Protein AF-A0A9W7T1U3-F1 (afdb_monomer)

Foldseek 3Di:
DDDPPDDPVCVAPLNLLQLLLFEEEFEVLLAWLNVLLVLLNLQRNYAYEYEDQDQVSQVLSQVQRCDHNHGYHYDYFALLDLVRLLVSLVVVCVVCVLFGQEYEADDADQQQPQQACVRPNDFDPVDPVSVCVSLVSGDPVRLCSRLSRLPVSSVSNCVSRLVRQLSSQVVDPPFHGEYEYEAAVLLVDPDCNRRRVSRNVSSVNRLVVQVVVQVVCVVSRYHGAYDHDYDTFTCNQQVDADSSSTGDDDDDPPPPPRCVVAPPDPPRVVVSVVSSCVSSVSRSDDDDHPDPPVPADPPVVVVVVVVVVNDDDDDPPPPPQAFDEFDPPDDPDDDQPAQEAEEEEDEADPDDPVCVVVPPDDDLLLLLLLLVLCQAPPDPFAHDSHAYEYEYEPNDDPVSQVVSVVSVHRYDYFYAQDLARQDEPDPVLSGVVSVLSVLSNQSGQKYKYAYSQKHFDGYDPCLCVFPLQDKAAFAPDDDPPVNVQDDRIWHKEFADADDLDADPPGDPDDDLFGDPRTIMIGRDSSVSVVLSVLSNPSDRPFDSHVPPRRSCCVCQPPPHRHHHHYGGCLAEYENDDPVSVVVRRGMYNARLVDRNDPVVNVVSVVSSVVSVVVVVVVVD

InterPro domains:
  IPR002347 Short-chain dehydrogenase/reductase SDR [PF00106] (23-241)
  IPR002347 Short-chain dehydrogenase/reductase SDR [PR00080] (98-109)
  IPR002347 Short-chain dehydrogenase/reductase SDR [PR00080] (177-185)
  IPR002347 Short-chain dehydrogenase/reductase SDR [PR00080] (199-218)
  IPR002347 Short-chain dehydrogenase/reductase SDR [PR00081] (23-40)
  IPR002347 Short-chain dehydrogenase/reductase SDR [PR00081] (98-109)
  IPR002347 Short-chain dehydrogenase/reductase SDR [PR00081] (171-187)
  IPR002347 Short-chain dehydrogenase/reductase SDR [PR00081] (199-218)
  IPR002347 Short-chain dehydrogenase/reductase SDR [PR00081] (220-237)
  IPR002495 Glycosyl transferase, family 8 [PF01501] (361-523)
  IPR029044 Nucleotide-diphospho-sugar transferases [G3DSA:3.90.550.10] (356-615)
  IPR029044 Nucleotide-diphospho-sugar transferases [SSF53448] (362-574)
  IPR036291 NAD(P)-binding domain superfamily [SSF51735] (23-240)
  IPR052178 Short-chain dehydrogenase/reductase SAT3-like [PTHR43618] (9-251)

Radius of gyration: 31.3 Å; Cα contacts (8 Å, |Δi|>4): 1108; chains: 1; bounding box: 70×47×94 Å

Structure (mmCIF, N/CA/C/O backbone):
data_AF-A0A9W7T1U3-F1
#
_entry.id   AF-A0A9W7T1U3-F1
#
loop_
_atom_site.group_PDB
_atom_site.id
_atom_site.type_symbol
_atom_site.label_atom_id
_atom_site.label_alt_id
_atom_site.label_comp_id
_atom_site.label_asym_id
_atom_site.label_entity_id
_atom_site.label_seq_id
_atom_site.pdbx_PDB_ins_code
_atom_site.Cartn_x
_atom_site.Cartn_y
_atom_site.Cartn_z
_atom_site.occupancy
_atom_site.B_iso_or_equiv
_atom_site.auth_seq_id
_atom_site.auth_comp_id
_atom_site.auth_asym_id
_atom_site.auth_atom_id
_atom_site.pdbx_PDB_model_num
ATOM 1 N N . MET A 1 1 ? -37.982 -7.033 18.069 1.00 28.22 1 MET A N 1
ATOM 2 C CA . MET A 1 1 ? -37.962 -7.547 16.684 1.00 28.22 1 MET A CA 1
ATOM 3 C C . MET A 1 1 ? -37.458 -6.416 15.805 1.00 28.22 1 MET A C 1
ATOM 5 O O . MET A 1 1 ? -38.110 -5.383 15.789 1.00 28.22 1 MET A O 1
ATOM 9 N N . ALA A 1 2 ? -36.298 -6.553 15.161 1.00 34.25 2 ALA A N 1
ATOM 10 C CA . ALA A 1 2 ? -35.857 -5.578 14.166 1.00 34.25 2 ALA A CA 1
ATOM 11 C C . ALA A 1 2 ? -36.523 -5.951 12.837 1.00 34.25 2 ALA A C 1
ATOM 13 O O . ALA A 1 2 ? -36.222 -6.990 12.254 1.00 34.25 2 ALA A O 1
ATOM 14 N N . THR A 1 3 ? -37.516 -5.175 12.415 1.00 42.75 3 THR A N 1
ATOM 15 C CA . THR A 1 3 ? -38.132 -5.335 11.097 1.00 42.75 3 THR A CA 1
ATOM 16 C C . THR A 1 3 ? -37.225 -4.661 10.076 1.00 42.75 3 THR A C 1
ATOM 18 O O . THR A 1 3 ? -36.949 -3.478 10.237 1.00 42.75 3 THR A O 1
ATOM 21 N N . GLY A 1 4 ? -36.809 -5.353 9.011 1.00 45.38 4 GLY A N 1
ATOM 22 C CA . GLY A 1 4 ? -35.993 -4.788 7.918 1.00 45.38 4 GLY A CA 1
ATOM 23 C C . GLY A 1 4 ? -36.695 -3.723 7.056 1.00 45.38 4 GLY A C 1
ATOM 24 O O . GLY A 1 4 ? -36.365 -3.563 5.889 1.00 45.38 4 GLY A O 1
ATOM 25 N N . LYS A 1 5 ? -37.691 -3.023 7.608 1.00 49.53 5 LYS A N 1
ATOM 26 C CA . LYS A 1 5 ? -38.452 -1.941 6.977 1.00 49.53 5 LYS A CA 1
ATOM 27 C C . LYS A 1 5 ? -37.798 -0.587 7.275 1.00 49.53 5 LYS A C 1
ATOM 29 O O . LYS A 1 5 ? -38.451 0.290 7.830 1.00 49.53 5 LYS A O 1
ATOM 34 N N . HIS A 1 6 ? -36.512 -0.438 6.979 1.00 63.84 6 HIS A N 1
ATOM 35 C CA . HIS A 1 6 ? -35.891 0.883 7.039 1.00 63.84 6 HIS A CA 1
ATOM 36 C C . HIS A 1 6 ? -36.178 1.623 5.737 1.00 63.84 6 HIS A C 1
ATOM 38 O O . HIS A 1 6 ? -35.955 1.092 4.651 1.00 63.84 6 HIS A O 1
ATOM 44 N N . GLU A 1 7 ? -36.709 2.834 5.844 1.00 73.12 7 GLU A N 1
ATOM 45 C CA . GLU A 1 7 ? -36.885 3.705 4.687 1.00 73.12 7 GLU A CA 1
ATOM 46 C C . GLU A 1 7 ? -35.563 4.411 4.360 1.00 73.12 7 GLU A C 1
ATOM 48 O O . GLU A 1 7 ? -34.783 4.718 5.260 1.00 73.12 7 GLU A O 1
ATOM 53 N N . ASN A 1 8 ? -35.317 4.737 3.085 1.00 77.88 8 ASN A N 1
ATOM 54 C CA . ASN A 1 8 ? -34.063 5.372 2.643 1.00 77.88 8 ASN A CA 1
ATOM 55 C C . ASN A 1 8 ? -33.718 6.657 3.416 1.00 77.88 8 ASN A C 1
ATOM 57 O O . ASN A 1 8 ? -32.547 7.005 3.535 1.00 77.88 8 ASN A O 1
ATOM 61 N N . HIS A 1 9 ? -34.721 7.368 3.944 1.00 77.50 9 HIS A N 1
ATOM 62 C CA . HIS A 1 9 ? -34.489 8.575 4.728 1.00 77.50 9 HIS A CA 1
ATOM 63 C C . HIS A 1 9 ? -33.784 8.299 6.066 1.00 77.50 9 HIS A C 1
ATOM 65 O O . HIS A 1 9 ? -33.091 9.193 6.528 1.00 77.50 9 HIS A O 1
ATOM 71 N N . GLN A 1 10 ? -33.922 7.090 6.630 1.00 66.88 10 GLN A N 1
ATOM 72 C CA . GLN A 1 10 ? -33.281 6.636 7.876 1.00 66.88 10 GLN A CA 1
ATOM 73 C C . GLN A 1 10 ? -31.863 6.085 7.653 1.00 66.88 10 GLN A C 1
ATOM 75 O O . GLN A 1 10 ? -31.173 5.742 8.607 1.00 66.88 10 GLN A O 1
ATOM 80 N N . LEU A 1 11 ? -31.432 5.950 6.393 1.00 74.69 11 LEU A N 1
ATOM 81 C CA . LEU A 1 11 ? -30.100 5.462 6.024 1.00 74.69 11 LEU A CA 1
ATOM 82 C C . LEU A 1 11 ? -29.108 6.609 5.787 1.00 74.69 11 LEU A C 1
ATOM 84 O O . LEU A 1 11 ? -28.012 6.376 5.290 1.00 74.69 11 LEU A O 1
ATOM 88 N N . LYS A 1 12 ? -29.473 7.855 6.107 1.00 75.38 12 LYS A N 1
ATOM 89 C CA . LYS A 1 12 ? -28.578 9.010 5.968 1.00 75.38 12 LYS A CA 1
ATOM 90 C C . LYS A 1 12 ? -27.409 8.903 6.944 1.00 75.38 12 LYS A C 1
ATOM 92 O O . LYS A 1 12 ? -27.570 8.429 8.062 1.00 75.38 12 LYS A O 1
ATOM 97 N N . ALA A 1 13 ? -26.243 9.420 6.553 1.00 68.50 13 ALA A N 1
ATOM 98 C CA . ALA A 1 13 ? -25.039 9.392 7.388 1.00 68.50 13 ALA A CA 1
ATOM 99 C C . ALA A 1 13 ? -25.249 10.011 8.785 1.00 68.50 13 ALA A C 1
ATOM 101 O O . ALA A 1 13 ? -24.706 9.501 9.758 1.00 68.50 13 ALA A O 1
ATOM 102 N N . SER A 1 14 ? -26.071 11.063 8.894 1.00 74.81 14 SER A N 1
ATOM 103 C CA . SER A 1 14 ? -26.434 11.681 10.178 1.00 74.81 14 SER A CA 1
ATOM 104 C C . SER A 1 14 ? -27.128 10.716 11.135 1.00 74.81 14 SER A C 1
ATOM 106 O O . SER A 1 14 ? -26.918 10.803 12.337 1.00 74.81 14 SER A O 1
ATOM 108 N N . ASP A 1 15 ? -27.928 9.799 10.594 1.00 75.00 15 ASP A N 1
ATOM 109 C CA . ASP A 1 15 ? -28.757 8.878 11.367 1.00 75.00 15 ASP A CA 1
ATOM 110 C C . ASP A 1 15 ? -27.996 7.566 11.625 1.00 75.00 15 ASP A C 1
ATOM 112 O O . ASP A 1 15 ? -28.108 6.975 12.695 1.00 75.00 15 ASP A O 1
ATOM 116 N N . LEU A 1 16 ? -27.154 7.134 10.674 1.00 70.50 16 LEU A N 1
ATOM 117 C CA . LEU A 1 16 ? -26.296 5.947 10.806 1.00 70.50 16 LEU A CA 1
ATOM 118 C C . LEU A 1 16 ? -25.186 6.112 11.853 1.00 70.50 16 LEU A C 1
ATOM 120 O O . LEU A 1 16 ? -24.772 5.129 12.468 1.00 70.50 16 LEU A O 1
ATOM 124 N N . PHE A 1 17 ? -24.684 7.335 12.026 1.00 73.12 17 PHE A N 1
ATOM 125 C CA . PHE A 1 17 ? -23.635 7.664 12.993 1.00 73.12 17 PHE A CA 1
ATOM 126 C C . PHE A 1 17 ? -24.163 8.466 14.187 1.00 73.12 17 PHE A C 1
ATOM 128 O O . PHE A 1 17 ? -23.370 9.071 14.911 1.00 73.12 17 PHE A O 1
ATOM 135 N N . ASP A 1 18 ? -25.482 8.465 14.404 1.00 80.44 18 ASP A N 1
ATOM 136 C CA . ASP A 1 18 ? -26.073 9.097 15.577 1.00 80.44 18 ASP A CA 1
ATOM 137 C C . ASP A 1 18 ? -25.599 8.394 16.855 1.00 80.44 18 ASP A C 1
ATOM 139 O O . ASP A 1 18 ? -25.825 7.202 17.074 1.00 80.44 18 ASP A O 1
ATOM 143 N N . VAL A 1 19 ? -24.941 9.162 17.720 1.00 87.56 19 VAL A N 1
ATOM 144 C CA . VAL A 1 19 ? -24.474 8.723 19.038 1.00 87.56 19 VAL A CA 1
ATOM 145 C C . VAL A 1 19 ? -25.074 9.576 20.153 1.00 87.56 19 VAL A C 1
ATOM 147 O O . VAL A 1 19 ? -24.593 9.534 21.282 1.00 87.56 19 VAL A O 1
ATOM 150 N N . SER A 1 20 ? -26.146 10.325 19.878 1.00 90.19 20 SER A N 1
ATOM 151 C CA . SER A 1 20 ? -26.834 11.164 20.868 1.00 90.19 20 SER A CA 1
ATOM 152 C C . SER A 1 20 ? -27.377 10.384 22.070 1.00 90.19 20 SER A C 1
ATOM 154 O O . SER A 1 20 ? -27.473 10.911 23.176 1.00 90.19 20 SER A O 1
ATOM 156 N N . HIS A 1 21 ? -27.670 9.098 21.879 1.00 88.56 21 HIS A N 1
ATOM 157 C CA . HIS A 1 21 ? -28.103 8.177 22.925 1.00 88.56 21 HIS A CA 1
ATOM 158 C C . HIS A 1 21 ? -26.937 7.566 23.728 1.00 88.56 21 HIS A C 1
ATOM 160 O O . HIS A 1 21 ? -27.172 6.850 24.701 1.00 88.56 21 HIS A O 1
ATOM 166 N N . ILE A 1 22 ? -25.678 7.804 23.338 1.00 93.06 22 ILE A N 1
ATOM 167 C CA . ILE A 1 22 ? -24.503 7.164 23.939 1.00 93.06 22 ILE A CA 1
ATOM 168 C C . ILE A 1 22 ? -23.976 7.978 25.119 1.00 93.06 22 ILE A C 1
ATOM 170 O O . ILE A 1 22 ? -23.648 9.158 25.006 1.00 93.06 22 ILE A O 1
ATOM 174 N N . THR A 1 23 ? -23.773 7.270 26.231 1.00 97.75 23 THR A N 1
ATOM 175 C CA . THR A 1 23 ? -22.941 7.717 27.353 1.00 97.75 23 THR A CA 1
ATOM 176 C C . THR A 1 23 ? -21.626 6.953 27.291 1.00 97.75 23 THR A C 1
ATOM 178 O O . THR A 1 23 ? -21.629 5.717 27.331 1.00 97.75 23 THR A O 1
ATOM 181 N N . ALA A 1 24 ? -20.512 7.667 27.162 1.00 98.00 24 ALA A N 1
ATOM 182 C CA . ALA A 1 24 ? -19.188 7.106 26.942 1.00 98.00 24 ALA A CA 1
ATOM 183 C C . ALA A 1 24 ? -18.203 7.472 28.057 1.00 98.00 24 ALA A C 1
ATOM 185 O O . ALA A 1 24 ? -18.214 8.590 28.565 1.00 98.00 24 ALA A O 1
ATOM 186 N N . VAL A 1 25 ? -17.291 6.554 28.377 1.00 98.62 25 VAL A N 1
ATOM 187 C CA . VAL A 1 25 ? -16.114 6.812 29.219 1.00 98.62 25 VAL A CA 1
ATOM 188 C C . VAL A 1 25 ? -14.857 6.576 28.387 1.00 98.62 25 VAL A C 1
ATOM 190 O O . VAL A 1 25 ? -14.685 5.490 27.837 1.00 98.62 25 VAL A O 1
ATOM 193 N N . VAL A 1 26 ? -13.969 7.569 28.291 1.00 98.31 26 VAL A N 1
ATOM 194 C CA . VAL A 1 26 ? -12.740 7.508 27.480 1.00 98.31 26 VAL A CA 1
ATOM 195 C C . VAL A 1 26 ? -11.507 7.674 28.366 1.00 98.31 26 VAL A C 1
ATOM 197 O O . VAL A 1 26 ? -11.255 8.744 28.929 1.00 98.31 26 VAL A O 1
ATOM 200 N N . THR A 1 27 ? -10.693 6.622 28.472 1.00 97.56 27 THR A N 1
ATOM 201 C CA . THR A 1 27 ? -9.435 6.675 29.230 1.00 97.56 27 THR A CA 1
ATOM 202 C C . THR A 1 27 ? -8.322 7.318 28.406 1.00 97.56 27 THR A C 1
ATOM 204 O O . THR A 1 27 ? -8.156 7.041 27.221 1.00 97.56 27 THR A O 1
ATOM 207 N N . GLY A 1 28 ? -7.553 8.230 29.003 1.00 95.19 28 GLY A N 1
ATOM 208 C CA . GLY A 1 28 ? -6.624 9.077 28.248 1.00 95.19 28 GLY A CA 1
ATOM 209 C C . GLY A 1 28 ? -7.338 10.019 27.269 1.00 95.19 28 GLY A C 1
ATOM 210 O O . GLY A 1 28 ? -6.758 10.382 26.254 1.00 95.19 28 GLY A O 1
ATOM 211 N N . GLY A 1 29 ? -8.593 10.390 27.545 1.00 95.12 29 GLY A N 1
ATOM 212 C CA . GLY A 1 29 ? -9.449 11.163 26.636 1.00 95.12 29 GLY A CA 1
ATOM 213 C C . GLY A 1 29 ? -9.088 12.643 26.465 1.00 95.12 29 GLY A C 1
ATOM 214 O O . GLY A 1 29 ? -9.786 13.341 25.737 1.00 95.12 29 GLY A O 1
ATOM 215 N N . GLY A 1 30 ? -8.037 13.124 27.139 1.00 93.12 30 GLY A N 1
ATOM 216 C CA . GLY A 1 30 ? -7.594 14.523 27.103 1.00 93.12 30 GLY A CA 1
ATOM 217 C C . GLY A 1 30 ? -6.478 14.833 26.102 1.00 93.12 30 GLY A C 1
ATOM 218 O O . GLY A 1 30 ? -6.233 16.000 25.830 1.00 93.12 30 GLY A O 1
ATOM 219 N N . THR A 1 31 ? -5.791 13.824 25.548 1.00 89.75 31 THR A N 1
ATOM 220 C CA . THR A 1 31 ? -4.691 14.034 24.583 1.00 89.75 31 THR A CA 1
ATOM 221 C C . THR A 1 31 ? -4.681 12.980 23.473 1.00 89.75 31 THR A C 1
ATOM 223 O O . THR A 1 31 ? -5.306 11.920 23.585 1.00 89.75 31 THR A O 1
ATOM 226 N N . GLY A 1 32 ? -3.962 13.269 22.382 1.00 87.88 32 GLY A N 1
ATOM 227 C CA . GLY A 1 32 ? -3.710 12.330 21.283 1.00 87.88 32 GLY A CA 1
ATOM 228 C C . GLY A 1 32 ? -4.982 11.691 20.709 1.00 87.88 32 GLY A C 1
ATOM 229 O O . GLY A 1 32 ? -5.987 12.363 20.491 1.00 87.88 32 GLY A O 1
ATOM 230 N N . ILE A 1 33 ? -4.944 10.372 20.491 1.00 85.25 33 ILE A N 1
ATOM 231 C CA . ILE A 1 33 ? -6.075 9.605 19.939 1.00 85.25 33 ILE A CA 1
ATOM 232 C C . ILE A 1 33 ? -7.307 9.686 20.847 1.00 85.25 33 ILE A C 1
ATOM 234 O O . ILE A 1 33 ? -8.420 9.844 20.352 1.00 85.25 33 ILE A O 1
ATOM 238 N N . GLY A 1 34 ? -7.122 9.646 22.168 1.00 91.81 34 GLY A N 1
ATOM 239 C CA . GLY A 1 34 ? -8.227 9.757 23.119 1.00 91.81 34 GLY A CA 1
ATOM 240 C C . GLY A 1 34 ? -8.986 11.072 22.966 1.00 91.81 34 GLY A C 1
ATOM 241 O O . GLY A 1 34 ? -10.210 11.054 22.917 1.00 91.81 34 GLY A O 1
ATOM 242 N N . LEU A 1 35 ? -8.272 12.191 22.797 1.00 93.19 35 LEU A N 1
ATOM 243 C CA . LEU A 1 35 ? -8.880 13.501 22.543 1.00 93.19 35 LEU A CA 1
ATOM 244 C C . LEU A 1 35 ? -9.700 13.531 21.249 1.00 93.19 35 LEU A C 1
ATOM 246 O O . LEU A 1 35 ? -10.773 14.126 21.205 1.00 93.19 35 LEU A O 1
ATOM 250 N N . MET A 1 36 ? -9.227 12.871 20.194 1.00 89.00 36 MET A N 1
ATOM 251 C CA . MET A 1 36 ? -9.966 12.807 18.930 1.00 89.00 36 MET A CA 1
ATOM 252 C C . MET A 1 36 ? -11.262 12.016 19.074 1.00 89.00 36 MET A C 1
ATOM 254 O O . MET A 1 36 ? -12.294 12.437 18.557 1.00 89.00 36 MET A O 1
ATOM 258 N N . ILE A 1 37 ? -11.208 10.889 19.790 1.00 89.75 37 ILE A N 1
ATOM 259 C CA . ILE A 1 37 ? -12.384 10.071 20.094 1.00 89.75 37 ILE A CA 1
ATOM 260 C C . ILE A 1 37 ? -13.387 10.887 20.907 1.00 89.75 37 ILE A C 1
ATOM 262 O O . ILE A 1 37 ? -14.563 10.933 20.557 1.00 89.75 37 ILE A O 1
ATOM 266 N N . THR A 1 38 ? -12.909 11.586 21.937 1.00 95.56 38 THR A N 1
ATOM 267 C CA . THR A 1 38 ? -13.712 12.504 22.747 1.00 95.56 38 THR A CA 1
ATOM 268 C C . THR A 1 38 ? -14.421 13.541 21.878 1.00 95.56 38 THR A C 1
ATOM 270 O O . THR A 1 38 ? -15.644 13.638 21.923 1.00 95.56 38 THR A O 1
ATOM 273 N N . GLN A 1 39 ? -13.679 14.281 21.049 1.00 94.06 39 GLN A N 1
ATOM 274 C CA . GLN A 1 39 ? -14.246 15.323 20.189 1.00 94.06 39 GLN A CA 1
ATOM 275 C C . GLN A 1 39 ? -15.288 14.766 19.221 1.00 94.06 39 GLN A C 1
ATOM 277 O O . GLN A 1 39 ? -16.327 15.384 19.023 1.00 94.06 39 GLN A O 1
ATOM 282 N N . ALA A 1 40 ? -15.028 13.601 18.629 1.00 89.00 40 ALA A N 1
ATOM 283 C CA . ALA A 1 40 ? -15.956 12.983 17.693 1.00 89.00 40 ALA A CA 1
ATOM 284 C C . ALA A 1 40 ? -17.270 12.577 18.358 1.00 89.00 40 ALA A C 1
ATOM 286 O O . ALA A 1 40 ? -18.337 12.834 17.809 1.00 89.00 40 ALA A O 1
ATOM 287 N N . LEU A 1 41 ? -17.197 11.976 19.545 1.00 92.19 41 LEU A N 1
ATOM 288 C CA . LEU A 1 41 ? -18.377 11.581 20.305 1.00 92.19 41 LEU A CA 1
ATOM 289 C C . LEU A 1 41 ? -19.203 12.810 20.715 1.00 92.19 41 LEU A C 1
ATOM 291 O O . LEU A 1 41 ? -20.407 12.840 20.471 1.00 92.19 41 LEU A O 1
ATOM 295 N N . VAL A 1 42 ? -18.558 13.851 21.254 1.00 95.25 42 VAL A N 1
ATOM 296 C CA . VAL A 1 42 ? -19.239 15.092 21.668 1.00 95.25 42 VAL A CA 1
ATOM 297 C C . VAL A 1 42 ? -19.864 15.816 20.469 1.00 95.25 42 VAL A C 1
ATOM 299 O O . VAL A 1 42 ? -21.026 16.222 20.528 1.00 95.25 42 VAL A O 1
ATOM 302 N N . ALA A 1 43 ? -19.139 15.925 19.352 1.00 91.69 43 ALA A N 1
ATOM 303 C CA . ALA A 1 43 ? -19.630 16.588 18.144 1.00 91.69 43 ALA A CA 1
ATOM 304 C C . ALA A 1 43 ? -20.867 15.900 17.538 1.00 91.69 43 ALA A C 1
ATOM 306 O O . ALA A 1 43 ? -21.663 16.565 16.881 1.00 91.69 43 ALA A O 1
ATOM 307 N N . ASN A 1 44 ? -21.045 14.597 17.783 1.00 86.50 44 ASN A N 1
ATOM 308 C CA . ASN A 1 44 ? -22.172 13.800 17.286 1.00 86.50 44 ASN A CA 1
ATOM 309 C C . ASN A 1 44 ? -23.222 13.485 18.373 1.00 86.50 44 ASN A C 1
ATOM 311 O O . ASN A 1 44 ? -24.052 12.598 18.195 1.00 86.50 44 ASN A O 1
ATOM 315 N N . GLY A 1 45 ? -23.212 14.217 19.493 1.00 91.75 45 GLY A N 1
ATOM 316 C CA . GLY A 1 45 ? -24.317 14.217 20.461 1.00 91.75 45 GLY A CA 1
ATOM 317 C C . GLY A 1 45 ? -24.100 13.388 21.724 1.00 91.75 45 GLY A C 1
ATOM 318 O O . GLY A 1 45 ? -24.931 13.457 22.624 1.00 91.75 45 GLY A O 1
ATOM 319 N N . ALA A 1 46 ? -23.008 12.630 21.833 1.00 95.31 46 ALA A N 1
ATOM 320 C CA . ALA A 1 46 ? -22.799 11.753 22.980 1.00 95.31 46 ALA A CA 1
ATOM 321 C C . ALA A 1 46 ? -22.495 12.532 24.269 1.00 95.31 46 ALA A C 1
ATOM 323 O O . ALA A 1 46 ? -21.880 13.605 24.262 1.00 95.31 46 ALA A O 1
ATOM 324 N N . LYS A 1 47 ? -22.847 11.928 25.405 1.00 98.19 47 LYS A N 1
ATOM 325 C CA . LYS A 1 47 ? -22.376 12.339 26.730 1.00 98.19 47 LYS A CA 1
ATOM 326 C C . LYS A 1 47 ? -21.065 11.617 27.035 1.00 98.19 47 LYS A C 1
ATOM 328 O O . LYS A 1 47 ? -21.033 10.392 27.062 1.00 98.19 47 LYS A O 1
ATOM 333 N N . VAL A 1 48 ? -19.976 12.342 27.259 1.00 98.56 48 VAL A N 1
ATOM 334 C CA . VAL A 1 48 ? -18.626 11.775 27.355 1.00 98.56 48 VAL A CA 1
ATOM 335 C C . VAL A 1 48 ? -17.959 12.162 28.668 1.00 98.56 48 VAL A C 1
ATOM 337 O O . VAL A 1 48 ? -17.828 13.337 28.996 1.00 98.56 48 VAL A O 1
ATOM 340 N N . TYR A 1 49 ? -17.470 11.161 29.391 1.00 98.69 49 TYR A N 1
ATOM 341 C CA . TYR A 1 49 ? -16.589 11.311 30.541 1.00 98.69 49 TYR A CA 1
ATOM 342 C C . TYR A 1 49 ? -15.156 10.976 30.134 1.00 98.69 49 TYR A C 1
ATOM 344 O O . TYR A 1 49 ? -14.871 9.860 29.696 1.00 98.69 49 TYR A O 1
ATOM 352 N N . ILE A 1 50 ? -14.231 11.918 30.295 1.00 98.50 50 ILE A N 1
ATOM 353 C CA . ILE A 1 50 ? -12.806 11.690 30.041 1.00 98.50 50 ILE A CA 1
ATOM 354 C C . ILE A 1 50 ? -12.054 11.491 31.348 1.00 98.50 50 ILE A C 1
ATOM 356 O O . ILE A 1 50 ? -12.235 12.241 32.305 1.00 98.50 50 ILE A O 1
ATOM 360 N N . THR A 1 51 ? -11.175 10.490 31.378 1.00 97.69 51 THR A N 1
ATOM 361 C CA . THR A 1 51 ? -10.348 10.197 32.552 1.00 97.69 51 THR A CA 1
ATOM 362 C C . THR A 1 51 ? -8.864 10.151 32.219 1.00 97.69 51 THR A C 1
ATOM 364 O O . THR A 1 51 ? -8.453 9.807 31.107 1.00 97.69 51 THR A O 1
ATOM 367 N N . GLY A 1 52 ? -8.044 10.515 33.196 1.00 94.88 52 GLY A N 1
ATOM 368 C CA . GLY A 1 52 ? -6.597 10.592 33.105 1.00 94.88 52 GLY A CA 1
ATOM 369 C C . GLY A 1 52 ? -5.996 11.135 34.400 1.00 94.88 52 GLY A C 1
ATOM 370 O O . GLY A 1 52 ? -6.695 11.677 35.254 1.00 94.88 52 GLY A O 1
ATOM 371 N N . ARG A 1 53 ? -4.676 11.001 34.534 1.00 94.06 53 ARG A N 1
ATOM 372 C CA . ARG A 1 53 ? -3.940 11.322 35.771 1.00 94.06 53 ARG A CA 1
ATOM 373 C C . ARG A 1 53 ? -3.692 12.818 35.997 1.00 94.06 53 ARG A C 1
ATOM 375 O O . ARG A 1 53 ? -3.203 13.181 37.056 1.00 94.06 53 ARG A O 1
ATOM 382 N N . ARG A 1 54 ? -3.955 13.650 34.987 1.00 94.31 54 ARG A N 1
ATOM 383 C CA . ARG A 1 54 ? -3.652 15.089 34.939 1.00 94.31 54 ARG A CA 1
ATOM 384 C C . ARG A 1 54 ? -4.960 15.887 34.933 1.00 94.31 54 ARG A C 1
ATOM 386 O O . ARG A 1 54 ? -5.517 16.056 33.844 1.00 94.31 54 ARG A O 1
ATOM 393 N N . PRO A 1 55 ? -5.498 16.292 36.100 1.00 95.50 55 PRO A N 1
ATOM 394 C CA . PRO A 1 55 ? -6.757 17.035 36.183 1.00 95.50 55 PRO A CA 1
ATOM 395 C C . PRO A 1 55 ? -6.772 18.280 35.293 1.00 95.50 55 PRO A C 1
ATOM 397 O O . PRO A 1 55 ? -7.726 18.487 34.551 1.00 95.50 55 PRO A O 1
ATOM 400 N N . GLU A 1 56 ? -5.672 19.028 35.270 1.00 96.12 56 GLU A N 1
ATOM 401 C CA . GLU A 1 56 ? -5.512 20.264 34.509 1.00 96.12 56 GLU A CA 1
ATOM 402 C C . GLU A 1 56 ? -5.706 20.056 32.999 1.00 96.12 56 GLU A C 1
ATOM 404 O O . GLU A 1 56 ? -6.392 20.833 32.336 1.00 96.12 56 GLU A O 1
ATOM 409 N N . VAL A 1 57 ? -5.195 18.944 32.457 1.00 94.88 57 VAL A N 1
ATOM 410 C CA . VAL A 1 57 ? -5.353 18.593 31.037 1.00 94.88 57 VAL A CA 1
ATOM 411 C C . VAL A 1 57 ? -6.801 18.215 30.725 1.00 94.88 57 VAL A C 1
ATOM 413 O O . VAL A 1 57 ? -7.313 18.549 29.653 1.00 94.88 57 VAL A O 1
ATOM 416 N N . LEU A 1 58 ? -7.487 17.529 31.645 1.00 97.38 58 LEU A N 1
ATOM 417 C CA . LEU A 1 58 ? -8.894 17.158 31.467 1.00 97.38 58 LEU A CA 1
ATOM 418 C C . LEU A 1 58 ? -9.801 18.392 31.525 1.00 97.38 58 LEU A C 1
ATOM 420 O O . LEU A 1 58 ? -10.664 18.550 30.666 1.00 97.38 58 LEU A O 1
ATOM 424 N N . GLU A 1 59 ? -9.582 19.285 32.486 1.00 97.31 59 GLU A N 1
ATOM 425 C CA . GLU A 1 59 ? -10.335 20.535 32.632 1.00 97.31 59 GLU A CA 1
ATOM 426 C C . GLU A 1 59 ? -10.157 21.446 31.414 1.00 97.31 59 GLU A C 1
ATOM 428 O O . GLU A 1 59 ? -11.134 21.958 30.865 1.00 97.31 59 GLU A O 1
ATOM 433 N N . GLN A 1 60 ? -8.923 21.585 30.925 1.00 95.19 60 GLN A N 1
ATOM 434 C CA . GLN A 1 60 ? -8.633 22.312 29.691 1.00 95.19 60 GLN A CA 1
ATOM 435 C C . GLN A 1 60 ? -9.321 21.677 28.480 1.00 95.19 60 GLN A C 1
ATOM 437 O O . GLN A 1 60 ? -9.865 22.386 27.635 1.00 95.19 60 GLN A O 1
ATOM 442 N N . THR A 1 61 ? -9.366 20.345 28.419 1.00 96.81 61 THR A N 1
ATOM 443 C CA . THR A 1 61 ? -10.078 19.623 27.359 1.00 96.81 61 THR A CA 1
ATOM 444 C C . THR A 1 61 ? -11.579 19.908 27.395 1.00 96.81 61 THR A C 1
ATOM 446 O O . THR A 1 61 ? -12.155 20.209 26.354 1.00 96.81 61 THR A O 1
ATOM 449 N N . VAL A 1 62 ? -12.209 19.875 28.575 1.00 97.81 62 VAL A N 1
ATOM 450 C CA . VAL A 1 62 ? -13.626 20.245 28.743 1.00 97.81 62 VAL A CA 1
ATOM 451 C C . VAL A 1 62 ? -13.855 21.686 28.286 1.00 97.81 62 VAL A C 1
ATOM 453 O O . VAL A 1 62 ? -14.739 21.938 27.473 1.00 97.81 62 VAL A O 1
ATOM 456 N N . LYS A 1 63 ? -13.017 22.626 28.738 1.00 96.75 63 LYS A N 1
ATOM 457 C CA . LYS A 1 63 ? -13.127 24.048 28.386 1.00 96.75 63 LYS A CA 1
ATOM 458 C C . LYS A 1 63 ? -13.065 24.294 26.875 1.00 96.75 63 LYS A C 1
ATOM 460 O O . LYS A 1 63 ? -13.760 25.173 26.377 1.00 96.75 63 LYS A O 1
ATOM 465 N N . LEU A 1 64 ? -12.206 23.564 26.165 1.00 94.62 64 LEU A N 1
ATOM 466 C CA . LEU A 1 64 ? -11.987 23.749 24.730 1.00 94.62 64 LEU A CA 1
ATOM 467 C C . LEU A 1 64 ? -12.980 22.978 23.856 1.00 94.62 64 LEU A C 1
ATOM 469 O O . LEU A 1 64 ? -13.259 23.419 22.743 1.00 94.62 64 LEU A O 1
ATOM 473 N N . TYR A 1 65 ? -13.464 21.824 24.323 1.00 96.50 65 TYR A N 1
ATOM 474 C CA . TYR A 1 65 ? -14.116 20.832 23.465 1.00 96.50 65 TYR A CA 1
ATOM 475 C C . TYR A 1 65 ? -15.470 20.317 23.977 1.00 96.50 65 TYR A C 1
ATOM 477 O O . TYR A 1 65 ? -16.038 19.438 23.329 1.00 96.50 65 TYR A O 1
ATOM 485 N N . ASP A 1 66 ? -16.039 20.864 25.063 1.00 95.12 66 ASP A N 1
ATOM 486 C CA . ASP A 1 66 ? -17.484 20.748 25.369 1.00 95.12 66 ASP A CA 1
ATOM 487 C C . ASP A 1 66 ? -18.293 21.616 24.382 1.00 95.12 66 ASP A C 1
ATOM 489 O O . ASP A 1 66 ? -18.972 22.574 24.748 1.00 95.12 66 ASP A O 1
ATOM 493 N N . THR A 1 67 ? -18.124 21.340 23.088 1.00 86.81 67 THR A N 1
ATOM 494 C CA . THR A 1 67 ? -18.666 22.117 21.973 1.00 86.81 67 THR A CA 1
ATOM 495 C C . THR A 1 67 ? -19.435 21.187 21.044 1.00 86.81 67 THR A C 1
ATOM 497 O O . THR A 1 67 ? -18.862 20.231 20.522 1.00 86.81 67 THR A O 1
ATOM 500 N N . GLY A 1 68 ? -20.712 21.475 20.799 1.00 86.38 68 GLY A N 1
ATOM 501 C CA . GLY A 1 68 ? -21.581 20.657 19.951 1.00 86.38 68 GLY A CA 1
ATOM 502 C C . GLY A 1 68 ? -22.858 20.224 20.676 1.00 86.38 68 GLY A C 1
ATOM 503 O O . GLY A 1 68 ? -23.188 20.791 21.717 1.00 86.38 68 GLY A O 1
ATOM 504 N N . PRO A 1 69 ? -23.604 19.257 20.114 1.00 92.50 69 PRO A N 1
ATOM 505 C CA . PRO A 1 69 ? -24.850 18.773 20.706 1.00 92.50 69 PRO A CA 1
ATOM 506 C C . PRO A 1 69 ? -24.637 17.818 21.893 1.00 92.50 69 PRO A C 1
ATOM 508 O O . PRO A 1 69 ? -25.555 17.635 22.690 1.00 92.50 69 PRO A O 1
ATOM 511 N N . GLY A 1 70 ? -23.457 17.199 22.008 1.00 96.12 70 GLY A N 1
ATOM 512 C CA . GLY A 1 70 ? -23.091 16.331 23.128 1.00 96.12 70 GLY A CA 1
ATOM 513 C C . GLY A 1 70 ? -22.602 17.107 24.347 1.00 96.12 70 GLY A C 1
ATOM 514 O O . GLY A 1 70 ? -22.597 18.335 24.350 1.00 96.12 70 GLY A O 1
ATOM 515 N N . ARG A 1 71 ? -22.172 16.384 25.388 1.00 98.06 71 ARG A N 1
ATOM 516 C CA . ARG A 1 71 ? -21.639 16.969 26.632 1.00 98.06 71 ARG A CA 1
ATOM 517 C C . ARG A 1 71 ? -20.351 16.292 27.074 1.00 98.06 71 ARG A C 1
ATOM 519 O O . ARG A 1 71 ? -20.249 15.073 26.980 1.00 98.06 71 ARG A O 1
ATOM 526 N N . LEU A 1 72 ? -19.409 17.056 27.617 1.00 98.44 72 LEU A N 1
ATOM 527 C CA . LEU A 1 72 ? -18.088 16.583 28.031 1.00 98.44 72 LEU A CA 1
ATOM 528 C C . LEU A 1 72 ? -17.798 16.870 29.512 1.00 98.44 72 LEU A C 1
ATOM 530 O O . LEU A 1 72 ? -17.920 18.000 29.973 1.00 98.44 72 LEU A O 1
ATOM 534 N N . PHE A 1 73 ? -17.354 15.851 30.250 1.00 98.31 73 PHE A N 1
ATOM 535 C CA . PHE A 1 73 ? -17.056 15.929 31.682 1.00 98.31 73 PHE A CA 1
ATOM 536 C C . PHE A 1 73 ? -15.668 15.366 32.000 1.00 98.31 73 PHE A C 1
ATOM 538 O O . PHE A 1 73 ? -15.287 14.303 31.507 1.00 98.31 73 PHE A O 1
ATOM 545 N N . ALA A 1 74 ? -14.924 16.048 32.870 1.00 98.00 74 ALA A N 1
ATOM 546 C CA . ALA A 1 74 ? -13.643 15.572 33.384 1.00 98.00 74 ALA A CA 1
ATOM 547 C C . ALA A 1 74 ? -13.843 14.708 34.638 1.00 98.00 74 ALA A C 1
ATOM 549 O O . ALA A 1 74 ? -14.485 15.142 35.591 1.00 98.00 74 ALA A O 1
ATOM 550 N N . LEU A 1 75 ? -13.248 13.512 34.654 1.00 96.88 75 LEU A N 1
ATOM 551 C CA . LEU A 1 75 ? -13.175 12.625 35.820 1.00 96.88 75 LEU A CA 1
ATOM 552 C C . LEU A 1 75 ? -11.728 12.154 36.027 1.00 96.88 75 LEU A C 1
ATOM 554 O O . LEU A 1 75 ? -11.328 11.124 35.472 1.00 96.88 75 LEU A O 1
ATOM 558 N N . PRO A 1 76 ? -10.914 12.895 36.799 1.00 95.75 76 PRO A N 1
ATOM 559 C CA . PRO A 1 76 ? -9.546 12.495 37.098 1.00 95.75 76 PRO A CA 1
ATOM 560 C C . PRO A 1 76 ? -9.476 11.086 37.691 1.00 95.75 76 PRO A C 1
ATOM 562 O O . PRO A 1 76 ? -10.256 10.722 38.568 1.00 95.75 76 PRO A O 1
ATOM 565 N N . GLY A 1 77 ? -8.534 10.283 37.205 1.00 92.38 77 GLY A N 1
ATOM 566 C CA . GLY A 1 77 ? -8.403 8.889 37.613 1.00 92.38 77 GLY A CA 1
ATOM 567 C C . GLY A 1 77 ? -7.175 8.217 37.013 1.00 92.38 77 GLY A C 1
ATOM 568 O O . GLY A 1 77 ? -6.690 8.598 35.944 1.00 92.38 77 GLY A O 1
ATOM 569 N N . ASP A 1 78 ? -6.659 7.205 37.712 1.00 90.44 78 ASP A N 1
ATOM 570 C CA . ASP A 1 78 ? -5.563 6.370 37.226 1.00 90.44 78 ASP A CA 1
ATOM 571 C C . ASP A 1 78 ? -6.059 4.957 36.905 1.00 90.44 78 ASP A C 1
ATOM 573 O O . ASP A 1 78 ? -6.605 4.257 37.751 1.00 90.44 78 ASP A O 1
ATOM 577 N N . VAL A 1 79 ? -5.854 4.512 35.670 1.00 91.50 79 VAL A N 1
ATOM 578 C CA . VAL A 1 79 ? -6.238 3.161 35.239 1.00 91.50 79 VAL A CA 1
ATOM 579 C C . VAL A 1 79 ? -5.172 2.110 35.555 1.00 91.50 79 VAL A C 1
ATOM 581 O O . VAL A 1 79 ? -5.403 0.927 35.326 1.00 91.50 79 VAL A O 1
ATOM 584 N N . SER A 1 80 ? -3.999 2.503 36.062 1.00 90.56 80 SER A N 1
ATOM 585 C CA . SER A 1 80 ? -2.877 1.587 36.314 1.00 90.56 80 SER A CA 1
ATOM 586 C C . SER A 1 80 ? -3.110 0.616 37.485 1.00 90.56 80 SER A C 1
ATOM 588 O O . SER A 1 80 ? -2.393 -0.381 37.611 1.00 90.56 80 SER A O 1
ATOM 590 N N . SER A 1 81 ? -4.129 0.855 38.322 1.00 90.62 81 SER A N 1
ATOM 591 C CA . SER A 1 81 ? -4.456 0.028 39.488 1.00 90.62 81 SER A CA 1
ATOM 592 C C . SER A 1 81 ? -5.917 -0.422 39.504 1.00 90.62 81 SER A C 1
ATOM 594 O O . SER A 1 81 ? -6.824 0.295 39.078 1.00 90.62 81 SER A O 1
ATOM 596 N N . LYS A 1 82 ? -6.153 -1.620 40.051 1.00 94.12 82 LYS A N 1
ATOM 597 C CA . LYS A 1 82 ? -7.497 -2.188 40.215 1.00 94.12 82 LYS A CA 1
ATOM 598 C C . LYS A 1 82 ? -8.387 -1.289 41.077 1.00 94.12 82 LYS A C 1
ATOM 600 O O . LYS A 1 82 ? -9.516 -1.010 40.690 1.00 94.12 82 LYS A O 1
ATOM 605 N N . ASP A 1 83 ? -7.879 -0.824 42.216 1.00 94.94 83 ASP A N 1
ATOM 606 C CA . ASP A 1 83 ? -8.670 -0.039 43.168 1.00 94.94 83 ASP A CA 1
ATOM 607 C C . ASP A 1 83 ? -9.104 1.301 42.578 1.00 94.94 83 ASP A C 1
ATOM 609 O O . ASP A 1 83 ? -10.246 1.715 42.766 1.00 94.94 83 ASP A O 1
ATOM 613 N N . SER A 1 84 ? -8.227 1.966 41.822 1.00 93.81 84 SER A N 1
ATOM 614 C CA . SER A 1 84 ? -8.594 3.209 41.146 1.00 93.81 84 SER A CA 1
ATOM 615 C C . SER A 1 84 ? -9.584 2.968 40.002 1.00 93.81 84 SER A C 1
ATOM 617 O O . SER A 1 84 ? -10.512 3.756 39.839 1.00 93.81 84 SER A O 1
ATOM 619 N N . ALA A 1 85 ? -9.463 1.865 39.255 1.00 95.06 85 ALA A N 1
ATOM 620 C CA . ALA A 1 85 ? -10.443 1.507 38.228 1.00 95.06 85 ALA A CA 1
ATOM 621 C C . ALA A 1 85 ? -11.838 1.240 38.827 1.00 95.06 85 ALA A C 1
ATOM 623 O O . ALA A 1 85 ? -12.842 1.692 38.279 1.00 95.06 85 ALA A O 1
ATOM 624 N N . VAL A 1 86 ? -11.900 0.561 39.979 1.00 97.38 86 VAL A N 1
ATOM 625 C CA . VAL A 1 86 ? -13.150 0.326 40.723 1.00 97.38 86 VAL A CA 1
ATOM 626 C C . VAL A 1 86 ? -13.734 1.634 41.252 1.00 97.38 86 VAL A C 1
ATOM 628 O O . VAL A 1 86 ? -14.916 1.885 41.050 1.00 97.38 86 VAL A O 1
ATOM 631 N N . LYS A 1 87 ? -12.921 2.496 41.878 1.00 96.94 87 LYS A N 1
ATOM 632 C CA . LYS A 1 87 ? -13.375 3.814 42.354 1.00 96.94 87 LYS A CA 1
ATOM 633 C C . LYS A 1 87 ? -13.940 4.663 41.218 1.00 96.94 87 LYS A C 1
ATOM 635 O O . LYS A 1 87 ? -15.008 5.241 41.377 1.00 96.94 87 LYS A O 1
ATOM 640 N N . LEU A 1 88 ? -13.261 4.689 40.070 1.00 97.00 88 LEU A N 1
ATOM 641 C CA . LEU A 1 88 ? -13.732 5.413 38.895 1.00 97.00 88 LEU A CA 1
ATOM 642 C C . LEU A 1 88 ? -15.082 4.869 38.403 1.00 97.00 88 LEU A C 1
ATOM 644 O O . LEU A 1 88 ? -15.979 5.656 38.117 1.00 97.00 88 LEU A O 1
ATOM 648 N N . ALA A 1 89 ? -15.244 3.544 38.334 1.00 97.81 89 ALA A N 1
ATOM 649 C CA . ALA A 1 89 ? -16.513 2.932 37.947 1.00 97.81 89 ALA A CA 1
ATOM 650 C C . ALA A 1 89 ? -17.645 3.275 38.928 1.00 97.81 89 ALA A C 1
ATOM 652 O O . ALA A 1 89 ? -18.730 3.613 38.477 1.00 97.81 89 ALA A O 1
ATOM 653 N N . LEU A 1 90 ? -17.390 3.269 40.242 1.00 97.81 90 LEU A N 1
ATOM 654 C CA . LEU A 1 90 ? -18.381 3.661 41.254 1.00 97.81 90 LEU A CA 1
ATOM 655 C C . LEU A 1 90 ? -18.789 5.133 41.122 1.00 97.81 90 LEU A C 1
ATOM 657 O O . LEU A 1 90 ? -19.969 5.453 41.148 1.00 97.81 90 LEU A O 1
ATOM 661 N N . THR A 1 91 ? -17.831 6.033 40.894 1.00 97.88 91 THR A N 1
ATOM 662 C CA . THR A 1 91 ? -18.144 7.445 40.634 1.00 97.88 91 THR A CA 1
ATOM 663 C C . THR A 1 91 ? -18.986 7.617 39.370 1.00 97.88 91 THR A C 1
ATOM 665 O O . THR A 1 91 ? -19.917 8.415 39.362 1.00 97.88 91 THR A O 1
ATOM 668 N N . VAL A 1 92 ? -18.694 6.871 38.298 1.00 98.00 92 VAL A N 1
ATOM 669 C CA . VAL A 1 92 ? -19.535 6.899 37.092 1.00 98.00 92 VAL A CA 1
ATOM 670 C C . VAL A 1 92 ? -20.904 6.275 37.360 1.00 98.00 92 VAL A C 1
ATOM 672 O O . VAL A 1 92 ? -21.884 6.774 36.830 1.00 98.00 92 VAL A O 1
ATOM 675 N N . GLU A 1 93 ? -21.006 5.242 38.195 1.00 98.00 93 GLU A N 1
ATOM 676 C CA . GLU A 1 93 ? -22.287 4.648 38.594 1.00 98.00 93 GLU A CA 1
ATOM 677 C C . GLU A 1 93 ? -23.195 5.647 39.317 1.00 98.00 93 GLU A C 1
ATOM 679 O O . GLU A 1 93 ? -24.380 5.723 38.998 1.00 98.00 93 GLU A O 1
ATOM 684 N N . ASP A 1 94 ? -22.639 6.448 40.227 1.00 98.12 94 ASP A N 1
ATOM 685 C CA . ASP A 1 94 ? -23.387 7.496 40.931 1.00 98.12 94 ASP A CA 1
ATOM 686 C C . ASP A 1 94 ? -23.895 8.584 39.967 1.00 98.12 94 ASP A C 1
ATOM 688 O O . ASP A 1 94 ? -24.989 9.125 40.137 1.00 98.12 94 ASP A O 1
ATOM 692 N N . LEU A 1 95 ? -23.104 8.903 38.938 1.00 97.81 95 LEU A N 1
ATOM 693 C CA . LEU A 1 95 ? -23.444 9.900 37.918 1.00 97.81 95 LEU A CA 1
ATOM 694 C C . LEU A 1 95 ? -24.390 9.353 36.837 1.00 97.81 95 LEU A C 1
ATOM 696 O O . LEU A 1 95 ? -25.151 10.118 36.244 1.00 97.81 95 LEU A O 1
ATOM 700 N N . GLU A 1 96 ? -24.324 8.049 36.574 1.00 97.56 96 GLU A N 1
ATOM 701 C CA . GLU A 1 96 ? -25.035 7.328 35.519 1.00 97.56 96 GLU A CA 1
ATOM 702 C C . GLU A 1 96 ? -25.687 6.058 36.089 1.00 97.56 96 GLU A C 1
ATOM 704 O O . GLU A 1 96 ? -25.284 4.935 35.760 1.00 97.56 96 GLU A O 1
ATOM 709 N N . PRO A 1 97 ? -26.734 6.191 36.925 1.00 95.88 97 PRO A N 1
ATOM 710 C CA . PRO A 1 97 ? -27.373 5.048 37.585 1.00 95.88 97 PRO A CA 1
ATOM 711 C C . PRO A 1 97 ? -27.990 4.048 36.593 1.00 95.88 97 PRO A C 1
ATOM 713 O O . PRO A 1 97 ? -28.118 2.859 36.898 1.00 95.88 97 PRO A O 1
ATOM 716 N N . ASN A 1 98 ? -28.323 4.522 35.387 1.00 95.12 98 ASN A N 1
ATOM 717 C CA . ASN A 1 98 ? -28.839 3.725 34.273 1.00 95.12 98 ASN A CA 1
ATOM 718 C C . ASN A 1 98 ? -27.729 3.040 33.451 1.00 95.12 98 ASN A C 1
ATOM 720 O O . ASN A 1 98 ? -28.020 2.298 32.516 1.00 95.12 98 ASN A O 1
ATOM 724 N N . GLY A 1 99 ? -26.460 3.240 33.809 1.00 96.62 99 GLY A N 1
ATOM 725 C CA . GLY A 1 99 ? -25.311 2.661 33.130 1.00 96.62 99 GLY A CA 1
ATOM 726 C C . GLY A 1 99 ? -24.781 3.489 31.963 1.00 96.62 99 GLY A C 1
ATOM 727 O O . GLY A 1 99 ? -25.227 4.599 31.688 1.00 96.62 99 GLY A O 1
ATOM 728 N N . ILE A 1 100 ? -23.795 2.918 31.270 1.00 97.88 100 ILE A N 1
ATOM 729 C CA . ILE A 1 100 ? -23.119 3.543 30.127 1.00 97.88 100 ILE A CA 1
ATOM 730 C C . ILE A 1 100 ? -23.198 2.651 28.890 1.00 97.88 100 ILE A C 1
ATOM 732 O O . ILE A 1 100 ? -23.372 1.436 28.979 1.00 97.88 100 ILE A O 1
ATOM 736 N N . HIS A 1 101 ? -23.011 3.258 27.725 1.00 95.62 101 HIS A N 1
ATOM 737 C CA . HIS A 1 101 ? -23.116 2.594 26.429 1.00 95.62 101 HIS A CA 1
ATOM 738 C C . HIS A 1 101 ? -21.747 2.219 25.849 1.00 95.62 101 HIS A C 1
ATOM 740 O O . HIS A 1 101 ? -21.637 1.248 25.095 1.00 95.62 101 HIS A O 1
ATOM 746 N N . LEU A 1 102 ? -20.701 2.978 26.189 1.00 96.75 102 LEU A N 1
ATOM 747 C CA . LEU A 1 102 ? -19.380 2.830 25.590 1.00 96.75 102 LEU A CA 1
ATOM 748 C C . LEU A 1 102 ? -18.258 3.024 26.615 1.00 96.75 102 LEU A C 1
ATOM 750 O O . LEU A 1 102 ? -18.165 4.060 27.265 1.00 96.75 102 LEU A O 1
ATOM 754 N N . LEU A 1 103 ? -17.349 2.056 26.698 1.00 98.38 103 LEU A N 1
ATOM 755 C CA . LEU A 1 103 ? -16.052 2.220 27.351 1.00 98.38 103 LEU A CA 1
ATOM 756 C C . LEU A 1 103 ? -14.956 2.213 26.287 1.00 98.38 103 LEU A C 1
ATOM 758 O O . LEU A 1 103 ? -14.798 1.227 25.570 1.00 98.38 103 LEU A O 1
ATOM 762 N N . VAL A 1 104 ? -14.166 3.278 26.213 1.00 97.56 104 VAL A N 1
ATOM 763 C CA . VAL A 1 104 ? -12.977 3.349 25.362 1.00 97.56 104 VAL A CA 1
ATOM 764 C C . VAL A 1 104 ? -11.733 3.243 26.234 1.00 97.56 104 VAL A C 1
ATOM 766 O O . VAL A 1 104 ? -11.342 4.199 26.909 1.00 97.56 104 VAL A O 1
ATOM 769 N N . ASN A 1 105 ? -11.080 2.083 26.198 1.00 97.44 105 ASN A N 1
ATOM 770 C CA . ASN A 1 105 ? -9.788 1.905 26.840 1.00 97.44 105 ASN A CA 1
ATOM 771 C C . ASN A 1 105 ? -8.678 2.394 25.898 1.00 97.44 105 ASN A C 1
ATOM 773 O O . ASN A 1 105 ? -8.201 1.657 25.034 1.00 97.44 105 ASN A O 1
ATOM 777 N N . ASN A 1 106 ? -8.284 3.658 26.049 1.00 95.25 106 ASN A N 1
ATOM 778 C CA . ASN A 1 106 ? -7.264 4.297 25.219 1.00 95.25 106 ASN A CA 1
ATOM 779 C C . ASN A 1 106 ? -5.956 4.614 25.968 1.00 95.25 106 ASN A C 1
ATOM 781 O O . ASN A 1 106 ? -4.894 4.656 25.348 1.00 95.25 106 ASN A O 1
ATOM 785 N N . ALA A 1 107 ? -5.990 4.777 27.291 1.00 93.25 107 ALA A N 1
ATOM 786 C CA . ALA A 1 107 ? -4.803 5.093 28.081 1.00 93.25 107 ALA A CA 1
ATOM 787 C C . ALA A 1 107 ? -3.677 4.058 27.889 1.00 93.25 107 ALA A C 1
ATOM 789 O O . ALA A 1 107 ? -3.857 2.869 28.144 1.00 93.25 107 ALA A O 1
ATOM 790 N N . GLY A 1 108 ? -2.491 4.511 27.484 1.00 91.69 108 GLY A N 1
ATOM 791 C CA . GLY A 1 108 ? -1.324 3.651 27.320 1.00 91.69 108 GLY A CA 1
ATOM 792 C C . GLY A 1 108 ? -0.008 4.413 27.426 1.00 91.69 108 GLY A C 1
ATOM 793 O O . GLY A 1 108 ? 0.032 5.634 27.284 1.00 91.69 108 GLY A O 1
ATOM 794 N N . VAL A 1 109 ? 1.071 3.685 27.700 1.00 91.50 109 VAL A N 1
ATOM 795 C CA . VAL A 1 109 ? 2.414 4.230 27.937 1.00 91.50 109 VAL A CA 1
ATOM 796 C C . VAL A 1 109 ? 3.472 3.408 27.208 1.00 91.50 109 VAL A C 1
ATOM 798 O O . VAL A 1 109 ? 3.294 2.211 26.994 1.00 91.50 109 VAL A O 1
ATOM 801 N N . ALA A 1 110 ? 4.587 4.051 26.869 1.00 88.25 110 ALA A N 1
ATOM 802 C CA . ALA A 1 110 ? 5.832 3.406 26.468 1.00 88.25 110 ALA A CA 1
ATOM 803 C C . ALA A 1 110 ? 6.925 3.900 27.427 1.00 88.25 110 ALA A C 1
ATOM 805 O O . ALA A 1 110 ? 7.321 5.065 27.348 1.00 88.25 110 ALA A O 1
ATOM 806 N N . ARG A 1 111 ? 7.323 3.068 28.402 1.00 86.00 111 ARG A N 1
ATOM 807 C CA . ARG A 1 111 ? 8.253 3.474 29.475 1.00 86.00 111 ARG A CA 1
ATOM 808 C C . ARG A 1 111 ? 9.691 3.024 29.262 1.00 86.00 111 ARG A C 1
ATOM 810 O O . ARG A 1 111 ? 10.577 3.677 29.793 1.00 86.00 111 ARG A O 1
ATOM 817 N N . ASP A 1 112 ? 9.915 2.007 28.432 1.00 81.88 112 ASP A N 1
ATOM 818 C CA . ASP A 1 112 ? 11.262 1.552 28.086 1.00 81.88 112 ASP A CA 1
ATOM 819 C C . ASP A 1 112 ? 11.921 2.501 27.071 1.00 81.88 112 ASP A C 1
ATOM 821 O O . ASP A 1 112 ? 11.821 2.349 25.849 1.00 81.88 112 ASP A O 1
ATOM 825 N N . GLY A 1 113 ? 12.493 3.585 27.597 1.00 82.69 113 GLY A N 1
ATOM 826 C CA . GLY A 1 113 ? 13.150 4.627 26.813 1.00 82.69 113 GLY A CA 1
ATOM 827 C C . GLY A 1 113 ? 14.615 4.324 26.506 1.00 82.69 113 GLY A C 1
ATOM 828 O O . GLY A 1 113 ? 15.137 4.857 25.526 1.00 82.69 113 GLY A O 1
ATOM 829 N N . ASN A 1 114 ? 15.255 3.474 27.310 1.00 87.56 114 ASN A N 1
ATOM 830 C CA . ASN A 1 114 ? 16.685 3.162 27.246 1.00 87.56 114 ASN A CA 1
ATOM 831 C C . ASN A 1 114 ? 17.042 2.249 26.063 1.00 87.56 114 ASN A C 1
ATOM 833 O O . ASN A 1 114 ? 18.172 2.258 25.578 1.00 87.56 114 ASN A O 1
ATOM 837 N N . THR A 1 115 ? 16.064 1.497 25.561 1.00 87.81 115 THR A N 1
ATOM 838 C CA . THR A 1 115 ? 16.210 0.632 24.384 1.00 87.81 115 THR A CA 1
ATOM 839 C C . THR A 1 115 ? 15.762 1.301 23.082 1.00 87.81 115 THR A C 1
ATOM 841 O O . THR A 1 115 ? 16.028 0.781 21.996 1.00 87.81 115 THR A O 1
ATOM 844 N N . SER A 1 116 ? 15.137 2.484 23.155 1.00 84.75 116 SER A N 1
ATOM 845 C CA . SER A 1 116 ? 14.611 3.195 21.982 1.00 84.75 116 SER A CA 1
ATOM 846 C C . SER A 1 116 ? 15.723 3.658 21.039 1.00 84.75 116 SER A C 1
ATOM 848 O O . SER A 1 116 ? 16.610 4.412 21.450 1.00 84.75 116 SER A O 1
ATOM 850 N N . PHE A 1 117 ? 15.630 3.308 19.754 1.00 83.81 117 PHE A N 1
ATOM 851 C CA . PHE A 1 117 ? 16.616 3.687 18.732 1.00 83.81 117 PHE A CA 1
ATOM 852 C C . PHE A 1 117 ? 16.658 5.192 18.483 1.00 83.81 117 PHE A C 1
ATOM 854 O O . PHE A 1 117 ? 17.722 5.746 18.228 1.00 83.81 117 PHE A O 1
ATOM 861 N N . SER A 1 118 ? 15.519 5.875 18.620 1.00 74.94 118 SER A N 1
ATOM 862 C CA . SER A 1 118 ? 15.444 7.332 18.458 1.00 74.94 118 SER A CA 1
ATOM 863 C C . SER A 1 118 ? 16.240 8.103 19.513 1.00 74.94 118 SER A C 1
ATOM 865 O O . SER A 1 118 ? 16.618 9.244 19.270 1.00 74.94 118 SER A O 1
ATOM 867 N N . LYS A 1 119 ? 16.481 7.497 20.682 1.00 77.38 119 LYS A N 1
ATOM 868 C CA . LYS A 1 119 ? 17.202 8.119 21.800 1.00 77.38 119 LYS A CA 1
ATOM 869 C C . LYS A 1 119 ? 18.617 7.574 21.966 1.00 77.38 119 LYS A C 1
ATOM 871 O O . LYS A 1 119 ? 19.504 8.321 22.354 1.00 77.38 119 LYS A O 1
ATOM 876 N 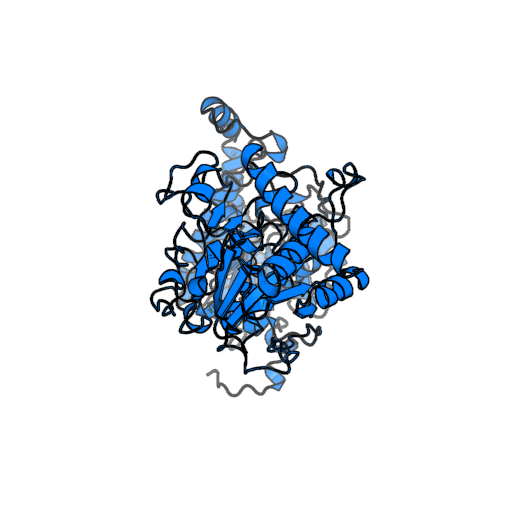N . ASN A 1 120 ? 18.819 6.288 21.680 1.00 82.19 120 ASN A N 1
ATOM 877 C CA . ASN A 1 120 ? 20.045 5.566 22.028 1.00 82.19 120 ASN A CA 1
ATOM 878 C C . ASN A 1 120 ? 20.788 4.997 20.810 1.00 82.19 120 ASN A C 1
ATOM 880 O O . ASN A 1 120 ? 21.798 4.321 20.989 1.00 82.19 120 ASN A O 1
ATOM 884 N N . GLY A 1 121 ? 20.302 5.254 19.590 1.00 82.19 121 GLY A N 1
ATOM 885 C CA . GLY A 1 121 ? 20.835 4.665 18.363 1.00 82.19 121 GLY A CA 1
ATOM 886 C C . GLY A 1 121 ? 20.413 3.207 18.162 1.00 82.19 121 GLY A C 1
ATOM 887 O O . GLY A 1 121 ? 19.826 2.572 19.039 1.00 82.19 121 GLY A O 1
ATOM 888 N N . GLN A 1 122 ? 20.680 2.687 16.967 1.00 87.38 122 GLN A N 1
ATOM 889 C CA . GLN A 1 122 ? 20.433 1.289 16.619 1.00 87.38 122 GLN A CA 1
ATOM 890 C C . GLN A 1 122 ? 21.692 0.453 16.921 1.00 87.38 122 GLN A C 1
ATOM 892 O O . GLN A 1 122 ? 22.781 0.900 16.557 1.00 87.38 122 GLN A O 1
ATOM 897 N N . PRO A 1 123 ? 21.581 -0.732 17.557 1.00 89.19 123 PRO A N 1
ATOM 898 C CA . PRO A 1 123 ? 22.726 -1.625 17.719 1.00 89.19 123 PRO A CA 1
ATOM 899 C C . PRO A 1 123 ? 23.164 -2.216 16.375 1.00 89.19 123 PRO A C 1
ATOM 901 O O . PRO A 1 123 ? 22.378 -2.276 15.425 1.00 89.19 123 PRO A O 1
ATOM 904 N N . ASP A 1 124 ? 24.402 -2.706 16.312 1.00 88.88 124 ASP A N 1
ATOM 905 C CA . ASP A 1 124 ? 24.846 -3.507 15.176 1.00 88.88 124 ASP A CA 1
ATOM 906 C C . ASP A 1 124 ? 24.151 -4.872 15.224 1.00 88.88 124 ASP A C 1
ATOM 908 O O . ASP A 1 124 ? 24.449 -5.721 16.062 1.00 88.88 124 ASP A O 1
ATOM 912 N N . PHE A 1 125 ? 23.203 -5.086 14.313 1.00 86.94 125 PHE A N 1
ATOM 913 C CA . PHE A 1 125 ? 22.455 -6.337 14.227 1.00 86.94 125 PHE A CA 1
ATOM 914 C C . PHE A 1 125 ? 23.279 -7.518 13.686 1.00 86.94 125 PHE A C 1
ATOM 916 O O . PHE A 1 125 ? 22.802 -8.652 13.735 1.00 86.94 125 PHE A O 1
ATOM 923 N N . GLY A 1 126 ? 24.496 -7.277 13.185 1.00 91.50 126 GLY A N 1
ATOM 924 C CA . GLY A 1 126 ? 25.466 -8.315 12.840 1.00 91.50 126 GLY A CA 1
ATOM 925 C C . GLY A 1 126 ? 26.273 -8.836 14.035 1.00 91.50 126 GLY A C 1
ATOM 926 O O . GLY A 1 126 ? 26.882 -9.900 13.920 1.00 91.50 126 GLY A O 1
ATOM 927 N N . ASP A 1 127 ? 26.257 -8.137 15.177 1.00 93.38 127 ASP A N 1
ATOM 928 C CA . ASP A 1 127 ? 27.009 -8.496 16.383 1.00 93.38 127 ASP A CA 1
ATOM 929 C C . ASP A 1 127 ? 26.087 -8.797 17.576 1.00 93.38 127 ASP A C 1
ATOM 931 O O . ASP A 1 127 ? 25.416 -7.928 18.137 1.00 93.38 127 ASP A O 1
ATOM 935 N N . ALA A 1 128 ? 26.105 -10.051 18.030 1.00 94.69 128 ALA A N 1
ATOM 936 C CA . ALA A 1 128 ? 25.301 -10.499 19.164 1.00 94.69 128 ALA A CA 1
ATOM 937 C C . ALA A 1 128 ? 25.626 -9.742 20.464 1.00 94.69 128 ALA A C 1
ATOM 939 O O . ALA A 1 128 ? 24.729 -9.530 21.285 1.00 94.69 128 ALA A O 1
ATOM 940 N N . LYS A 1 129 ? 26.883 -9.313 20.657 1.00 96.06 129 LYS A N 1
ATOM 941 C CA . LYS A 1 129 ? 27.278 -8.550 21.845 1.00 96.06 129 LYS A CA 1
ATOM 942 C C . LYS A 1 129 ? 26.664 -7.149 21.820 1.00 96.06 129 LYS A C 1
ATOM 944 O O . LYS A 1 129 ? 26.044 -6.765 22.808 1.00 96.06 129 LYS A O 1
ATOM 949 N N . SER A 1 130 ? 26.743 -6.443 20.690 1.00 94.44 130 SER A N 1
ATOM 950 C CA . SER A 1 130 ? 26.088 -5.144 20.484 1.00 94.44 130 SER A CA 1
ATOM 951 C C . SER A 1 130 ? 24.578 -5.201 20.745 1.00 94.44 130 SER A C 1
ATOM 953 O O . SER A 1 130 ? 24.041 -4.369 21.480 1.00 94.44 130 SER A O 1
ATOM 955 N N . ILE A 1 131 ? 23.892 -6.224 20.215 1.00 93.06 131 ILE A N 1
ATOM 956 C CA . ILE A 1 131 ? 22.460 -6.455 20.469 1.00 93.06 131 ILE A CA 1
ATOM 957 C C . ILE A 1 131 ? 22.205 -6.639 21.971 1.00 93.06 131 ILE A C 1
ATOM 959 O O . ILE A 1 131 ? 21.326 -5.982 22.534 1.00 93.06 131 ILE A O 1
ATOM 963 N N . SER A 1 132 ? 22.976 -7.514 22.624 1.00 95.69 132 SER A N 1
ATOM 964 C CA . SER A 1 132 ? 22.823 -7.804 24.052 1.00 95.69 132 SER A CA 1
ATOM 965 C C . SER A 1 132 ? 23.027 -6.555 24.909 1.00 95.69 132 SER A C 1
ATOM 967 O O . SER A 1 132 ? 22.184 -6.243 25.743 1.00 95.69 132 SER A O 1
ATOM 969 N N . GLU A 1 133 ? 24.120 -5.821 24.704 1.00 95.31 133 GLU A N 1
ATOM 970 C CA . GLU A 1 133 ? 24.444 -4.615 25.475 1.00 95.31 133 GLU A CA 1
ATOM 971 C C . GLU A 1 133 ? 23.405 -3.507 25.285 1.00 95.31 133 GLU A C 1
ATOM 973 O O . GLU A 1 133 ? 23.132 -2.754 26.217 1.00 95.31 133 GLU A O 1
ATOM 978 N N . HIS A 1 134 ? 22.798 -3.399 24.100 1.00 93.81 134 HIS A N 1
ATOM 979 C CA . HIS A 1 134 ? 21.753 -2.411 23.848 1.00 93.81 134 HIS A CA 1
ATOM 980 C C . HIS A 1 134 ? 20.438 -2.752 24.545 1.00 93.81 134 HIS A C 1
ATOM 982 O O . HIS A 1 134 ? 19.861 -1.894 25.211 1.00 93.81 134 HIS A O 1
ATOM 988 N N . PHE A 1 135 ? 19.955 -3.989 24.407 1.00 92.94 135 PHE A N 1
ATOM 989 C CA . PHE A 1 135 ? 18.650 -4.368 24.954 1.00 92.94 135 PHE A CA 1
ATOM 990 C C . PHE A 1 135 ? 18.672 -4.654 26.460 1.00 92.94 135 PHE A C 1
ATOM 992 O O . PHE A 1 135 ? 17.648 -4.462 27.110 1.00 92.94 135 PHE A O 1
ATOM 999 N N . LEU A 1 136 ? 19.829 -4.987 27.045 1.00 93.81 136 LEU A N 1
ATOM 1000 C CA . LEU A 1 136 ? 19.997 -5.079 28.504 1.00 93.81 136 LEU A CA 1
ATOM 1001 C C . LEU A 1 136 ? 19.967 -3.718 29.223 1.00 93.81 136 LEU A C 1
ATOM 1003 O O . LEU A 1 136 ? 20.026 -3.681 30.447 1.00 93.81 136 LEU A O 1
ATOM 1007 N N . LYS A 1 137 ? 19.845 -2.597 28.498 1.00 92.38 137 LYS A N 1
ATOM 1008 C CA . LYS A 1 137 ? 19.566 -1.280 29.101 1.00 92.38 137 LYS A CA 1
ATOM 1009 C C . LYS A 1 137 ? 18.111 -1.133 29.566 1.00 92.38 137 LYS A C 1
ATOM 1011 O O . LYS A 1 137 ? 17.793 -0.153 30.242 1.00 92.38 137 LYS A O 1
ATOM 1016 N N . SER A 1 138 ? 17.230 -2.050 29.153 1.00 90.06 138 SER A N 1
ATOM 1017 C CA . SER A 1 138 ? 15.856 -2.126 29.652 1.00 90.06 138 SER A CA 1
ATOM 1018 C C . SER A 1 138 ? 15.878 -2.437 31.147 1.00 90.06 138 SER A C 1
ATOM 1020 O O . SER A 1 138 ? 16.594 -3.335 31.584 1.00 90.06 138 SER A O 1
ATOM 1022 N N . GLU A 1 139 ? 15.098 -1.699 31.928 1.00 90.81 139 GLU A N 1
ATOM 1023 C CA . GLU A 1 139 ? 14.949 -1.935 33.364 1.00 90.81 139 GLU A CA 1
ATOM 1024 C C . GLU A 1 139 ? 13.643 -2.684 33.634 1.00 90.81 139 GLU A C 1
ATOM 1026 O O . GLU A 1 139 ? 12.593 -2.302 33.105 1.00 90.81 139 GLU A O 1
ATOM 1031 N N . ASP A 1 140 ? 13.684 -3.687 34.517 1.00 87.75 140 ASP A N 1
ATOM 1032 C CA . ASP A 1 140 ? 12.521 -4.509 34.886 1.00 87.75 140 ASP A CA 1
ATOM 1033 C C . ASP A 1 140 ? 11.285 -3.651 35.213 1.00 87.75 140 ASP A C 1
ATOM 1035 O O . ASP A 1 140 ? 10.199 -3.873 34.676 1.00 87.75 140 ASP A O 1
ATOM 1039 N N . GLY A 1 141 ? 11.465 -2.588 36.007 1.00 90.50 141 GLY A N 1
ATOM 1040 C CA . GLY A 1 141 ? 10.381 -1.679 36.391 1.00 90.50 141 GLY A CA 1
ATOM 1041 C C . GLY A 1 141 ? 9.716 -0.963 35.207 1.00 90.50 141 GLY A C 1
ATOM 1042 O O . GLY A 1 141 ? 8.496 -0.813 35.183 1.00 90.50 141 GLY A O 1
ATOM 1043 N N . GLN A 1 142 ? 10.477 -0.570 34.181 1.00 87.94 142 GLN A N 1
ATOM 1044 C CA . GLN A 1 142 ? 9.932 0.111 32.998 1.00 87.94 142 GLN A CA 1
ATOM 1045 C C . GLN A 1 142 ? 9.125 -0.852 32.117 1.00 87.94 142 GLN A C 1
ATOM 1047 O O . GLN A 1 142 ? 8.083 -0.484 31.547 1.00 87.94 142 GLN A O 1
ATOM 1052 N N . PHE A 1 143 ? 9.595 -2.096 32.015 1.00 90.69 143 PHE A N 1
ATOM 1053 C CA . PHE A 1 143 ? 8.892 -3.163 31.316 1.00 90.69 143 PHE A CA 1
ATOM 1054 C C . PHE A 1 143 ? 7.570 -3.488 32.029 1.00 90.69 143 PHE A C 1
ATOM 1056 O O . PHE A 1 143 ? 6.499 -3.477 31.405 1.00 90.69 143 PHE A O 1
ATOM 1063 N N . ASP A 1 144 ? 7.629 -3.663 33.351 1.00 92.88 144 ASP A N 1
ATOM 1064 C CA . ASP A 1 144 ? 6.486 -3.955 34.213 1.00 92.88 144 ASP A CA 1
ATOM 1065 C C . ASP A 1 144 ? 5.439 -2.841 34.192 1.00 92.88 144 ASP A C 1
ATOM 1067 O O . ASP A 1 144 ? 4.251 -3.116 34.030 1.00 92.88 144 ASP A O 1
ATOM 1071 N N . GLU A 1 145 ? 5.841 -1.573 34.294 1.00 92.38 145 GLU A N 1
ATOM 1072 C CA . GLU A 1 145 ? 4.927 -0.427 34.226 1.00 92.38 145 GLU A CA 1
ATOM 1073 C C . GLU A 1 145 ? 4.188 -0.340 32.884 1.00 92.38 145 GLU A C 1
ATOM 1075 O O . GLU A 1 145 ? 2.997 0.010 32.831 1.00 92.38 145 GLU A O 1
ATOM 1080 N N . THR A 1 146 ? 4.883 -0.683 31.795 1.00 93.94 146 THR A N 1
ATOM 1081 C CA . THR A 1 146 ? 4.309 -0.709 30.446 1.00 93.94 146 THR A CA 1
ATOM 1082 C C . THR A 1 146 ? 3.202 -1.759 30.362 1.00 93.94 146 THR A C 1
ATOM 1084 O O . THR A 1 146 ? 2.082 -1.439 29.955 1.00 93.94 146 THR A O 1
ATOM 1087 N N . PHE A 1 147 ? 3.456 -2.986 30.823 1.00 95.50 147 PHE A N 1
ATOM 1088 C CA . PHE A 1 147 ? 2.438 -4.041 30.879 1.00 95.50 147 PHE A CA 1
ATOM 1089 C C . PHE A 1 147 ? 1.328 -3.741 31.889 1.00 95.50 147 PHE A C 1
ATOM 1091 O O . PHE A 1 147 ? 0.146 -3.962 31.600 1.00 95.50 147 PHE A O 1
ATOM 1098 N N . ARG A 1 148 ? 1.683 -3.190 33.053 1.00 95.69 148 ARG A N 1
ATOM 1099 C CA . ARG A 1 148 ? 0.743 -2.803 34.107 1.00 95.69 148 ARG A CA 1
ATOM 1100 C C . ARG A 1 148 ? -0.308 -1.853 33.563 1.00 95.69 148 ARG A C 1
ATOM 1102 O O . ARG A 1 148 ? -1.490 -2.089 33.782 1.00 95.69 148 ARG A O 1
ATOM 1109 N N . THR A 1 149 ? 0.103 -0.821 32.833 1.00 94.62 149 THR A N 1
ATOM 1110 C CA . THR A 1 149 ? -0.833 0.165 32.284 1.00 94.62 149 THR A CA 1
ATOM 1111 C C . THR A 1 149 ? -1.550 -0.366 31.043 1.00 94.62 149 THR A C 1
ATOM 1113 O O . THR A 1 149 ? -2.776 -0.307 30.974 1.00 94.62 149 THR A O 1
ATOM 1116 N N . ASN A 1 150 ? -0.809 -0.907 30.070 1.00 96.06 150 ASN A N 1
ATOM 1117 C CA . ASN A 1 150 ? -1.354 -1.238 28.749 1.00 96.06 150 ASN A CA 1
ATOM 1118 C C . ASN A 1 150 ? -2.203 -2.515 28.734 1.00 96.06 150 ASN A C 1
ATOM 1120 O O . ASN A 1 150 ? -3.023 -2.670 27.835 1.00 96.06 150 ASN A O 1
ATOM 1124 N N . VAL A 1 151 ? -2.003 -3.427 29.692 1.00 96.94 151 VAL A N 1
ATOM 1125 C CA . VAL A 1 151 ? -2.686 -4.729 29.734 1.00 96.94 151 VAL A CA 1
ATOM 1126 C C . VAL A 1 151 ? -3.511 -4.854 31.010 1.00 96.94 151 VAL A C 1
ATOM 1128 O O . VAL A 1 151 ? -4.740 -4.894 30.958 1.00 96.94 151 VAL A O 1
ATOM 1131 N N . THR A 1 152 ? -2.847 -4.879 32.166 1.00 97.38 152 THR A N 1
ATOM 1132 C CA . THR A 1 152 ? -3.488 -5.180 33.454 1.00 97.38 152 THR A CA 1
ATOM 1133 C C . THR A 1 152 ? -4.499 -4.107 33.860 1.00 97.38 152 THR A C 1
ATOM 1135 O O . THR A 1 152 ? -5.608 -4.423 34.289 1.00 97.38 152 THR A O 1
ATOM 1138 N N . GLY A 1 153 ? -4.147 -2.835 33.692 1.00 95.94 153 GLY A N 1
ATOM 1139 C CA . GLY A 1 153 ? -5.013 -1.701 34.002 1.00 95.94 153 GLY A CA 1
ATOM 1140 C C . GLY A 1 153 ? -6.261 -1.663 33.125 1.00 95.94 153 GLY A C 1
ATOM 1141 O O . GLY A 1 153 ? -7.381 -1.540 33.624 1.00 95.94 153 GLY A O 1
ATOM 1142 N N . GLN A 1 154 ? -6.090 -1.869 31.817 1.00 95.19 154 GLN A N 1
ATOM 1143 C CA . GLN A 1 154 ? -7.211 -1.913 30.873 1.00 95.19 154 GLN A CA 1
ATOM 1144 C C . GLN A 1 154 ? -8.136 -3.119 31.112 1.00 95.19 154 GLN A C 1
ATOM 1146 O O . GLN A 1 154 ? -9.357 -2.996 30.985 1.00 95.19 154 GLN A O 1
ATOM 1151 N N . TYR A 1 155 ? -7.585 -4.266 31.530 1.00 97.75 155 TYR A N 1
ATOM 1152 C CA . TYR A 1 155 ? -8.379 -5.412 31.980 1.00 97.75 155 TYR A CA 1
ATOM 1153 C C . TYR A 1 155 ? -9.269 -5.049 33.173 1.00 97.75 155 TYR A C 1
ATOM 1155 O O . TYR A 1 155 ? -10.487 -5.212 33.104 1.00 97.75 155 TYR A O 1
ATOM 1163 N N . PHE A 1 156 ? -8.683 -4.529 34.258 1.00 98.31 156 PHE A N 1
ATOM 1164 C CA . PHE A 1 156 ? -9.451 -4.199 35.460 1.00 98.31 156 PHE A CA 1
ATOM 1165 C C . PHE A 1 156 ? -10.455 -3.076 35.222 1.00 98.31 156 PHE A C 1
ATOM 1167 O O . PHE A 1 156 ? -11.561 -3.152 35.748 1.00 98.31 156 PHE A O 1
ATOM 1174 N N . THR A 1 157 ? -10.118 -2.099 34.380 1.00 98.12 157 THR A N 1
ATOM 1175 C CA . THR A 1 157 ? -11.064 -1.066 33.939 1.00 98.12 157 THR A CA 1
ATOM 1176 C C . 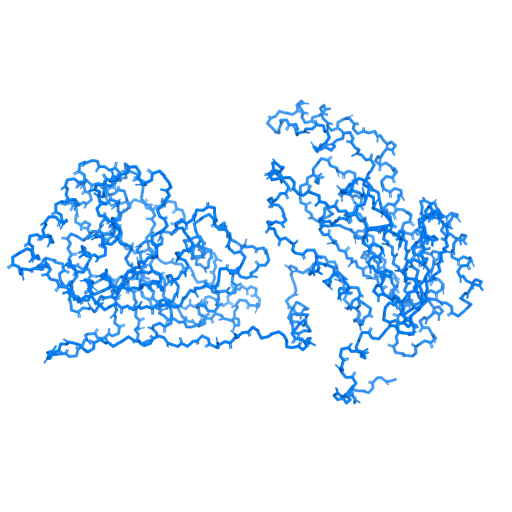THR A 1 157 ? -12.256 -1.703 33.226 1.00 98.12 157 THR A C 1
ATOM 1178 O O . THR A 1 157 ? -13.398 -1.471 33.608 1.00 98.12 157 THR A O 1
ATOM 1181 N N . SER A 1 158 ? -12.013 -2.602 32.269 1.00 98.06 158 SER A N 1
ATOM 1182 C CA . SER A 1 158 ? -13.087 -3.322 31.571 1.00 98.06 158 SER A CA 1
ATOM 1183 C C . SER A 1 158 ? -13.982 -4.120 32.524 1.00 98.06 158 SER A C 1
ATOM 1185 O O . SER A 1 158 ? -15.198 -4.125 32.363 1.00 98.06 158 SER A O 1
ATOM 1187 N N . MET A 1 159 ? -13.397 -4.783 33.527 1.00 98.19 159 MET A N 1
ATOM 1188 C CA . MET A 1 159 ? -14.158 -5.558 34.514 1.00 98.19 159 MET A CA 1
ATOM 1189 C C . MET A 1 159 ? -14.958 -4.668 35.469 1.00 98.19 159 MET A C 1
ATOM 1191 O O . MET A 1 159 ? -16.105 -4.986 35.768 1.00 98.19 159 MET A O 1
ATOM 1195 N N . ALA A 1 160 ? -14.385 -3.549 35.921 1.00 98.38 160 ALA A N 1
ATOM 1196 C CA . ALA A 1 160 ? -15.050 -2.616 36.827 1.00 98.38 160 ALA A CA 1
ATOM 1197 C C . ALA A 1 160 ? -16.274 -1.950 36.177 1.00 98.38 160 ALA A C 1
ATOM 1199 O O . ALA A 1 160 ? -17.305 -1.794 36.819 1.00 98.38 160 ALA A O 1
ATOM 1200 N N . PHE A 1 161 ? -16.185 -1.619 34.887 1.00 98.50 161 PHE A N 1
ATOM 1201 C CA . PHE A 1 161 ? -17.271 -0.987 34.133 1.00 98.50 161 PHE A CA 1
ATOM 1202 C C . PHE A 1 161 ? -18.292 -1.974 33.549 1.00 98.50 161 PHE A C 1
ATOM 1204 O O . PHE A 1 161 ? -19.328 -1.553 33.033 1.00 98.50 161 PHE A O 1
ATOM 1211 N N . LEU A 1 162 ? -18.037 -3.284 33.628 1.00 98.12 162 LEU A N 1
ATOM 1212 C CA . LEU A 1 162 ? -18.909 -4.303 33.045 1.00 98.12 162 LEU A CA 1
ATOM 1213 C C . LEU A 1 162 ? -20.369 -4.228 33.544 1.00 98.12 162 LEU A C 1
ATOM 1215 O O . LEU A 1 162 ? -21.266 -4.312 32.700 1.00 98.12 162 LEU A O 1
ATOM 1219 N N . PRO A 1 163 ? -20.653 -4.022 34.851 1.00 97.75 163 PRO A N 1
ATOM 1220 C CA . PRO A 1 163 ? -22.028 -3.867 35.331 1.00 97.75 163 PRO A CA 1
ATOM 1221 C C . PRO A 1 163 ? -22.733 -2.635 34.748 1.00 97.75 163 PRO A C 1
ATOM 1223 O O . PRO A 1 163 ? -23.906 -2.713 34.389 1.00 97.75 163 PRO A O 1
ATOM 1226 N N . LEU A 1 164 ? -22.018 -1.516 34.585 1.00 98.12 164 LEU A N 1
ATOM 1227 C CA . LEU A 1 164 ? -22.567 -0.294 33.990 1.00 98.12 164 LEU A CA 1
ATOM 1228 C C . LEU A 1 164 ? -22.868 -0.462 32.504 1.00 98.12 164 LEU A C 1
ATOM 1230 O O . LEU A 1 164 ? -23.905 -0.001 32.035 1.00 98.12 164 LEU A O 1
ATOM 1234 N N . LEU A 1 165 ? -21.997 -1.157 31.772 1.00 97.25 165 LEU A N 1
ATOM 1235 C CA . LEU A 1 165 ? -22.239 -1.500 30.371 1.00 97.25 165 LEU A CA 1
ATOM 1236 C C . LEU A 1 165 ? -23.466 -2.409 30.228 1.00 97.25 165 LEU A C 1
ATOM 1238 O O . LEU A 1 165 ? -24.259 -2.224 29.306 1.00 97.25 165 LEU A O 1
ATOM 1242 N N . ALA A 1 166 ? -23.650 -3.362 31.147 1.00 95.25 166 ALA A N 1
ATOM 1243 C CA . ALA A 1 166 ? -24.820 -4.237 31.156 1.00 95.25 166 ALA A CA 1
ATOM 1244 C C . ALA A 1 166 ? -26.121 -3.462 31.417 1.00 95.25 166 ALA A C 1
ATOM 1246 O O . ALA A 1 166 ? -27.102 -3.714 30.725 1.00 95.25 166 ALA A O 1
ATOM 1247 N N . LYS A 1 167 ? -26.113 -2.495 32.347 1.00 95.69 167 LYS A N 1
ATOM 1248 C CA . LYS A 1 167 ? -27.253 -1.594 32.584 1.00 95.69 167 LYS A CA 1
ATOM 1249 C C . LYS A 1 167 ? -27.561 -0.742 31.348 1.00 95.69 167 LYS A C 1
ATOM 1251 O O . LYS A 1 167 ? -28.686 -0.778 30.864 1.00 95.69 167 LYS A O 1
ATOM 1256 N N . GLY A 1 168 ? -26.556 -0.075 30.770 1.00 93.00 168 GLY A N 1
ATOM 1257 C CA . GLY A 1 168 ? -26.757 0.799 29.606 1.00 93.00 168 GLY A CA 1
ATOM 1258 C C . GLY A 1 168 ? -27.283 0.056 28.373 1.00 93.00 168 GLY A C 1
ATOM 1259 O O . GLY A 1 168 ? -28.106 0.582 27.631 1.00 93.00 168 GLY A O 1
ATOM 1260 N N . ARG A 1 169 ? -26.900 -1.217 28.200 1.00 89.38 169 ARG A N 1
ATOM 1261 C CA . ARG A 1 169 ? -27.428 -2.090 27.139 1.00 89.38 169 ARG A CA 1
ATOM 1262 C C . ARG A 1 169 ? -28.952 -2.216 27.216 1.00 89.38 169 ARG A C 1
ATOM 1264 O O . ARG A 1 169 ? -29.606 -2.305 26.184 1.00 89.38 169 ARG A O 1
ATOM 1271 N N . ASP A 1 170 ? -29.505 -2.258 28.423 1.00 90.31 170 ASP A N 1
ATOM 1272 C CA . ASP A 1 170 ? -30.934 -2.485 28.639 1.00 90.31 170 ASP A CA 1
ATOM 1273 C C . ASP A 1 170 ? -31.767 -1.198 28.494 1.00 90.31 170 ASP A C 1
ATOM 1275 O O . ASP A 1 170 ? -32.989 -1.275 28.373 1.00 90.31 170 ASP A O 1
ATOM 1279 N N . VAL A 1 171 ? -31.119 -0.026 28.455 1.00 89.19 171 VAL A N 1
ATOM 1280 C CA . VAL A 1 171 ? -31.775 1.289 28.349 1.00 89.19 171 VAL A CA 1
ATOM 1281 C C . VAL A 1 171 ? -32.161 1.634 26.912 1.00 89.19 171 VAL A C 1
ATOM 1283 O O . VAL A 1 171 ? -33.223 2.214 26.699 1.00 89.19 171 VAL A O 1
ATOM 1286 N N . THR A 1 172 ? -31.329 1.275 25.929 1.00 80.75 172 THR A N 1
ATOM 1287 C CA . THR A 1 172 ? -31.525 1.675 24.526 1.00 80.75 172 THR A CA 1
ATOM 1288 C C . THR A 1 172 ? -31.939 0.475 23.665 1.00 80.75 172 THR A C 1
ATOM 1290 O O . THR A 1 172 ? -31.094 -0.352 23.311 1.00 80.75 172 THR A O 1
ATOM 1293 N N . PRO A 1 173 ? -33.228 0.346 23.283 1.00 76.88 173 PRO A N 1
ATOM 1294 C CA . PRO A 1 173 ? -33.708 -0.791 22.503 1.00 76.88 173 PRO A CA 1
ATOM 1295 C C . PRO A 1 173 ? -32.980 -0.936 21.164 1.00 76.88 173 PRO A C 1
ATOM 1297 O O . PRO A 1 173 ? -32.882 0.007 20.388 1.00 76.88 173 PRO A O 1
ATOM 1300 N N . GLY A 1 174 ? -32.508 -2.147 20.865 1.00 73.00 174 GLY A N 1
ATOM 1301 C CA . GLY A 1 174 ? -31.811 -2.445 19.607 1.00 73.00 174 GLY A CA 1
ATOM 1302 C C . GLY A 1 174 ? -30.329 -2.063 19.594 1.00 73.00 174 GLY A C 1
ATOM 1303 O O . GLY A 1 174 ? -29.610 -2.528 18.713 1.00 73.00 174 GLY A O 1
ATOM 1304 N N . TYR A 1 175 ? -29.853 -1.317 20.592 1.00 78.50 175 TYR A N 1
ATOM 1305 C CA . TYR A 1 175 ? -28.437 -1.043 20.797 1.00 78.50 175 TYR A CA 1
ATOM 1306 C C . TYR A 1 175 ? -27.849 -1.997 21.840 1.00 78.50 175 TYR A C 1
ATOM 1308 O O . TYR A 1 175 ? -28.538 -2.495 22.728 1.00 78.50 175 TYR A O 1
ATOM 1316 N N . THR A 1 176 ? -26.551 -2.274 21.734 1.00 83.44 176 THR A N 1
ATOM 1317 C CA . THR A 1 176 ? -25.851 -3.100 22.716 1.00 83.44 176 THR A CA 1
ATOM 1318 C C . THR A 1 176 ? -24.529 -2.451 23.092 1.00 83.44 176 THR A C 1
ATOM 1320 O O . THR A 1 176 ? -23.733 -2.097 22.211 1.00 83.44 176 THR A O 1
ATOM 1323 N N . SER A 1 177 ? -24.301 -2.304 24.400 1.00 91.69 177 SER A N 1
ATOM 1324 C CA . SER A 1 177 ? -23.114 -1.644 24.941 1.00 91.69 177 SER A CA 1
ATOM 1325 C C . SER A 1 177 ? -21.815 -2.300 24.495 1.00 91.69 177 SER A C 1
ATOM 1327 O O . SER A 1 177 ? -21.760 -3.494 24.167 1.00 91.69 177 SER A O 1
ATOM 1329 N N . GLN A 1 178 ? -20.750 -1.504 24.490 1.00 91.44 178 GLN A N 1
ATOM 1330 C CA . GLN A 1 178 ? -19.494 -1.887 23.871 1.00 91.44 178 GLN A CA 1
ATOM 1331 C C . GLN A 1 178 ? -18.267 -1.406 24.640 1.00 91.44 178 GLN A C 1
ATOM 1333 O O . GLN A 1 178 ? -18.241 -0.328 25.226 1.00 91.44 178 GLN A O 1
ATOM 1338 N N . ILE A 1 179 ? -17.212 -2.208 24.547 1.00 95.06 179 ILE A N 1
ATOM 1339 C CA . ILE A 1 179 ? -15.844 -1.841 24.880 1.00 95.06 179 ILE A CA 1
ATOM 1340 C C . ILE A 1 179 ? -15.054 -1.667 23.575 1.00 95.06 179 ILE A C 1
ATOM 1342 O O . ILE A 1 179 ? -15.073 -2.545 22.707 1.00 95.06 179 ILE A O 1
ATOM 1346 N N . VAL A 1 180 ? -14.350 -0.547 23.433 1.00 92.62 180 VAL A N 1
ATOM 1347 C CA . VAL A 1 180 ? -13.381 -0.294 22.360 1.00 92.62 180 VAL A CA 1
ATOM 1348 C C . VAL A 1 180 ? -11.995 -0.155 22.977 1.00 92.62 180 VAL A C 1
ATOM 1350 O O . VAL A 1 180 ? -11.746 0.711 23.808 1.00 92.62 180 VAL A O 1
ATOM 1353 N N . ASN A 1 181 ? -11.083 -1.016 22.554 1.00 92.81 181 ASN A N 1
ATOM 1354 C CA . ASN A 1 181 ? -9.740 -1.147 23.094 1.00 92.81 181 ASN A CA 1
ATOM 1355 C C . ASN A 1 181 ? -8.717 -0.599 22.096 1.00 92.81 181 ASN A C 1
ATOM 1357 O O . ASN A 1 181 ? -8.594 -1.118 20.988 1.00 92.81 181 ASN A O 1
ATOM 1361 N N . VAL A 1 182 ? -7.952 0.426 22.473 1.00 88.69 182 VAL A N 1
ATOM 1362 C CA . VAL A 1 182 ? -6.931 1.017 21.594 1.00 88.69 182 VAL A CA 1
ATOM 1363 C C . VAL A 1 182 ? -5.584 0.322 21.806 1.00 88.69 182 VAL A C 1
ATOM 1365 O O . VAL A 1 182 ? -4.869 0.520 22.795 1.00 88.69 182 VAL A O 1
ATOM 1368 N N . SER A 1 183 ? -5.232 -0.516 20.839 1.00 88.81 183 SER A N 1
ATOM 1369 C CA . SER A 1 183 ? -3.955 -1.209 20.728 1.00 88.81 183 SER A CA 1
ATOM 1370 C C . SER A 1 183 ? -2.926 -0.352 19.961 1.00 88.81 183 SER A C 1
ATOM 1372 O O . SER A 1 183 ? -2.828 0.850 20.200 1.00 88.81 183 SER A O 1
ATOM 1374 N N . SER A 1 184 ? -2.104 -0.961 19.106 1.00 81.12 184 SER A N 1
ATOM 1375 C CA . SER A 1 184 ? -1.136 -0.316 18.215 1.00 81.12 184 SER A CA 1
ATOM 1376 C C . SER A 1 184 ? -0.740 -1.282 17.102 1.00 81.12 184 SER A C 1
ATOM 1378 O O . SER A 1 184 ? -0.668 -2.491 17.341 1.00 81.12 184 SER A O 1
ATOM 1380 N N . ILE A 1 185 ? -0.405 -0.755 15.922 1.00 76.12 185 ILE A N 1
ATOM 1381 C CA . ILE A 1 185 ? 0.204 -1.551 14.851 1.00 76.12 185 ILE A CA 1
ATOM 1382 C C . ILE A 1 185 ? 1.519 -2.207 15.300 1.00 76.12 185 ILE A C 1
ATOM 1384 O O . ILE A 1 185 ? 1.813 -3.328 14.896 1.00 76.12 185 ILE A O 1
ATOM 1388 N N . SER A 1 186 ? 2.258 -1.593 16.234 1.00 75.31 186 SER A N 1
ATOM 1389 C CA . SER A 1 186 ? 3.463 -2.189 16.829 1.00 75.31 186 SER A CA 1
ATOM 1390 C C . SER A 1 186 ? 3.196 -3.534 17.513 1.00 75.31 186 SER A C 1
ATOM 1392 O O . SER A 1 186 ? 4.111 -4.334 17.638 1.00 75.31 186 SER A O 1
ATOM 1394 N N . GLY A 1 187 ? 1.957 -3.811 17.940 1.00 78.19 187 GLY A N 1
ATOM 1395 C CA . GLY A 1 187 ? 1.569 -5.114 18.487 1.00 78.19 187 GLY A CA 1
ATOM 1396 C C . GLY A 1 187 ? 1.327 -6.202 17.433 1.00 78.19 187 GLY A C 1
ATOM 1397 O O . GLY A 1 187 ? 1.079 -7.347 17.800 1.00 78.19 187 GLY A O 1
ATOM 1398 N N . GLN A 1 188 ? 1.350 -5.854 16.142 1.00 73.88 188 GLN A N 1
ATOM 1399 C CA . GLN A 1 188 ? 1.138 -6.774 15.017 1.00 73.88 188 GLN A CA 1
ATOM 1400 C C . GLN A 1 188 ? 2.381 -6.940 14.134 1.00 73.88 188 GLN A C 1
ATOM 1402 O O . GLN A 1 188 ? 2.513 -7.947 13.440 1.00 73.88 188 GLN A O 1
ATOM 1407 N N . LEU A 1 189 ? 3.293 -5.966 14.152 1.00 69.00 189 LEU A N 1
ATOM 1408 C CA . LEU A 1 189 ? 4.518 -5.994 13.358 1.00 69.00 189 LEU A CA 1
ATOM 1409 C C . LEU A 1 189 ? 5.576 -6.924 13.968 1.00 69.00 189 LEU A C 1
ATOM 1411 O O . LEU A 1 189 ? 5.689 -7.060 15.183 1.00 69.00 189 LEU A O 1
ATOM 1415 N N . LYS A 1 190 ? 6.405 -7.520 13.101 1.00 66.69 190 LYS A N 1
ATOM 1416 C CA . LYS A 1 190 ? 7.556 -8.353 13.502 1.00 66.69 190 LYS A CA 1
ATOM 1417 C C . LYS A 1 190 ? 8.746 -7.532 14.024 1.00 66.69 190 LYS A C 1
ATOM 1419 O O . LYS A 1 190 ? 9.641 -8.088 14.650 1.00 66.69 190 LYS A O 1
ATOM 1424 N N . GLY A 1 191 ? 8.789 -6.233 13.721 1.00 64.50 191 GLY A N 1
ATOM 1425 C CA . GLY A 1 191 ? 9.885 -5.339 14.102 1.00 64.50 191 GLY A CA 1
ATOM 1426 C C . GLY A 1 191 ? 9.837 -4.914 15.573 1.00 64.50 191 GLY A C 1
ATOM 1427 O O . GLY A 1 191 ? 8.791 -4.943 16.211 1.00 64.50 191 GLY A O 1
ATOM 1428 N N . SER A 1 192 ? 10.965 -4.440 16.104 1.00 62.72 192 SER A N 1
ATOM 1429 C CA . SER A 1 192 ? 11.125 -4.067 17.520 1.00 62.72 192 SER A CA 1
ATOM 1430 C C . SER A 1 192 ? 10.432 -2.760 17.936 1.00 62.72 192 SER A C 1
ATOM 1432 O O . SER A 1 192 ? 10.692 -2.264 19.025 1.00 62.72 192 SER A O 1
ATOM 1434 N N . SER A 1 193 ? 9.588 -2.155 17.089 1.00 74.62 193 SER A N 1
ATOM 1435 C CA . SER A 1 193 ? 8.993 -0.828 17.333 1.00 74.62 193 SER A CA 1
ATOM 1436 C C . SER A 1 193 ? 10.051 0.232 17.695 1.00 74.62 193 SER A C 1
ATOM 1438 O O . SER A 1 193 ? 9.917 0.940 18.691 1.00 74.62 193 SER A O 1
ATOM 1440 N N . ASN A 1 194 ? 11.132 0.305 16.908 1.00 79.81 194 ASN A N 1
ATOM 1441 C CA . ASN A 1 194 ? 12.347 1.087 17.193 1.00 79.81 194 ASN A CA 1
ATOM 1442 C C . ASN A 1 194 ? 13.021 0.741 18.523 1.00 79.81 194 ASN A C 1
ATOM 1444 O O . ASN A 1 194 ? 13.421 1.630 19.270 1.00 79.81 194 ASN A O 1
ATOM 1448 N N . GLY A 1 195 ? 13.124 -0.544 18.834 1.00 82.31 195 GLY A N 1
ATOM 1449 C CA . GLY A 1 195 ? 13.774 -1.033 20.045 1.00 82.31 195 GLY A CA 1
ATOM 1450 C C . GLY A 1 195 ? 12.876 -1.109 21.281 1.00 82.31 195 GLY A C 1
ATOM 1451 O O . GLY A 1 195 ? 13.303 -1.656 22.286 1.00 82.31 195 GLY A O 1
ATOM 1452 N N . GLN A 1 196 ? 11.620 -0.663 21.207 1.00 86.00 196 GLN A N 1
ATOM 1453 C CA . GLN A 1 196 ? 10.665 -0.677 22.320 1.00 86.00 196 GLN A CA 1
ATOM 1454 C C . GLN A 1 196 ? 9.885 -2.001 22.428 1.00 86.00 196 GLN A C 1
ATOM 1456 O O . GLN A 1 196 ? 8.660 -2.046 22.257 1.00 86.00 196 GLN A O 1
ATOM 1461 N N . PHE A 1 197 ? 10.584 -3.092 22.752 1.00 89.50 197 PHE A N 1
ATOM 1462 C CA . PHE A 1 197 ? 9.980 -4.426 22.870 1.00 89.50 197 PHE A CA 1
ATOM 1463 C C . PHE A 1 197 ? 8.856 -4.498 23.912 1.00 89.50 197 PHE A C 1
ATOM 1465 O O . PHE A 1 197 ? 7.812 -5.086 23.626 1.00 89.50 197 PHE A O 1
ATOM 1472 N N . ALA A 1 198 ? 9.016 -3.857 25.077 1.00 91.81 198 ALA A N 1
ATOM 1473 C CA . ALA A 1 198 ? 7.989 -3.828 26.124 1.00 91.81 198 ALA A CA 1
ATOM 1474 C C . ALA A 1 198 ? 6.649 -3.279 25.606 1.00 91.81 198 ALA A C 1
ATOM 1476 O O . ALA A 1 198 ? 5.582 -3.841 25.859 1.00 91.81 198 ALA A O 1
ATOM 1477 N N . TYR A 1 199 ? 6.702 -2.193 24.829 1.00 91.06 199 TYR A N 1
ATOM 1478 C CA . TYR A 1 199 ? 5.514 -1.566 24.259 1.00 91.06 199 TYR A CA 1
ATOM 1479 C C . TYR A 1 199 ? 4.842 -2.476 23.230 1.00 91.06 199 TYR A C 1
ATOM 1481 O O . TYR A 1 199 ? 3.660 -2.793 23.384 1.00 91.06 199 TYR A O 1
ATOM 1489 N N . ALA A 1 200 ? 5.597 -2.942 22.229 1.00 89.25 200 ALA A N 1
ATOM 1490 C CA . ALA A 1 200 ? 5.092 -3.827 21.180 1.00 89.25 200 ALA A CA 1
ATOM 1491 C C . ALA A 1 200 ? 4.463 -5.101 21.771 1.00 89.25 200 ALA A C 1
ATOM 1493 O O . ALA A 1 200 ? 3.306 -5.418 21.485 1.00 89.25 200 ALA A O 1
ATOM 1494 N N . ALA A 1 201 ? 5.174 -5.767 22.686 1.00 92.94 201 ALA A N 1
ATOM 1495 C CA . ALA A 1 201 ? 4.694 -6.965 23.365 1.00 92.94 201 ALA A CA 1
ATOM 1496 C C . ALA A 1 201 ? 3.430 -6.691 24.197 1.00 92.94 201 ALA A C 1
ATOM 1498 O O . ALA A 1 201 ? 2.472 -7.461 24.126 1.00 92.94 201 ALA A O 1
ATOM 1499 N N . SER A 1 202 ? 3.370 -5.569 24.926 1.00 95.12 202 SER A N 1
ATOM 1500 C CA . SER A 1 202 ? 2.177 -5.206 25.706 1.00 95.12 202 SER A CA 1
ATOM 1501 C C . SER A 1 202 ? 0.947 -4.973 24.819 1.00 95.12 202 SER A C 1
ATOM 1503 O O . SER A 1 202 ? -0.160 -5.377 25.173 1.00 95.12 202 SER A O 1
ATOM 1505 N N . LYS A 1 203 ? 1.117 -4.381 23.630 1.00 92.81 203 LYS A N 1
ATOM 1506 C CA . LYS A 1 203 ? 0.025 -4.143 22.673 1.00 92.81 203 LYS A CA 1
ATOM 1507 C C . LYS A 1 203 ? -0.413 -5.429 21.970 1.00 92.81 203 LYS A C 1
ATOM 1509 O O . LYS A 1 203 ? -1.614 -5.634 21.769 1.00 92.81 203 LYS A O 1
ATOM 1514 N N . ALA A 1 204 ? 0.513 -6.345 21.689 1.00 91.62 204 ALA A N 1
ATOM 1515 C CA . ALA A 1 204 ? 0.180 -7.695 21.233 1.00 91.62 204 ALA A CA 1
ATOM 1516 C C . ALA A 1 204 ? -0.638 -8.456 22.296 1.00 91.62 204 ALA A C 1
ATOM 1518 O O . ALA A 1 204 ? -1.724 -8.966 22.004 1.00 91.62 204 ALA A O 1
ATOM 1519 N N . ALA A 1 205 ? -0.171 -8.448 23.550 1.00 96.00 205 ALA A N 1
ATOM 1520 C CA . ALA A 1 205 ? -0.858 -9.065 24.684 1.00 96.00 205 ALA A CA 1
ATOM 1521 C C . ALA A 1 205 ? -2.258 -8.473 24.887 1.00 96.00 205 ALA A C 1
ATOM 1523 O O . ALA A 1 205 ? -3.231 -9.210 25.046 1.00 96.00 205 ALA A O 1
ATOM 1524 N N . PHE A 1 206 ? -2.390 -7.150 24.800 1.00 94.81 206 PHE A N 1
ATOM 1525 C CA . PHE A 1 206 ? -3.675 -6.480 24.950 1.00 94.81 206 PHE A CA 1
ATOM 1526 C C . PHE A 1 206 ? -4.651 -6.775 23.798 1.00 94.81 206 PHE A C 1
ATOM 1528 O O . PHE A 1 206 ? -5.851 -6.965 24.016 1.00 94.81 206 PHE A O 1
ATOM 1535 N N . THR A 1 207 ? -4.143 -6.899 22.570 1.00 89.31 207 THR A N 1
ATOM 1536 C CA . THR A 1 207 ? -4.940 -7.337 21.412 1.00 89.31 207 THR A CA 1
ATOM 1537 C C . THR A 1 207 ? -5.475 -8.750 21.628 1.00 89.31 207 THR A C 1
ATOM 1539 O O . THR A 1 207 ? -6.657 -9.010 21.398 1.00 89.31 207 THR A O 1
ATOM 1542 N N . HIS A 1 208 ? -4.632 -9.665 22.112 1.00 90.69 208 HIS A N 1
ATOM 1543 C CA . HIS A 1 208 ? -5.057 -11.024 22.429 1.00 90.69 208 HIS A CA 1
ATOM 1544 C C . HIS A 1 208 ? -6.079 -11.054 23.573 1.00 90.69 208 HIS A C 1
ATOM 1546 O O . HIS A 1 208 ? -7.145 -11.652 23.423 1.00 90.69 208 HIS A O 1
ATOM 1552 N N . LEU A 1 209 ? -5.816 -10.329 24.665 1.00 92.94 209 LEU A N 1
ATOM 1553 C CA . LEU A 1 209 ? -6.748 -10.181 25.782 1.00 92.94 209 LEU A CA 1
ATOM 1554 C C . LEU A 1 209 ? -8.116 -9.679 25.308 1.00 92.94 209 LEU A C 1
ATOM 1556 O O . LEU A 1 209 ? -9.146 -10.196 25.726 1.00 92.94 209 LEU A O 1
ATOM 1560 N N . SER A 1 210 ? -8.150 -8.717 24.389 1.00 90.06 210 SER A N 1
ATOM 1561 C CA . SER A 1 210 ? -9.402 -8.189 23.841 1.00 90.06 210 SER A CA 1
ATOM 1562 C C . SER A 1 210 ? -10.220 -9.252 23.099 1.00 90.06 210 SER A C 1
ATOM 1564 O O . SER A 1 210 ? -11.447 -9.252 23.184 1.00 90.06 210 SER A O 1
ATOM 1566 N N . ARG A 1 211 ? -9.566 -10.208 22.423 1.00 83.81 211 ARG A N 1
ATOM 1567 C CA . ARG A 1 211 ? -10.240 -11.360 21.792 1.00 83.81 211 ARG A CA 1
ATOM 1568 C C . ARG A 1 211 ? -10.825 -12.314 22.832 1.00 83.81 211 ARG A C 1
ATOM 1570 O O . ARG A 1 211 ? -11.929 -12.828 22.638 1.00 83.81 211 ARG A O 1
ATOM 1577 N N . MET A 1 212 ? -10.103 -12.527 23.932 1.00 91.25 212 MET A N 1
ATOM 1578 C CA . MET A 1 212 ? -10.603 -13.306 25.066 1.00 91.25 212 MET A CA 1
ATOM 1579 C C . MET A 1 212 ? -11.826 -12.617 25.678 1.00 91.25 212 MET A C 1
ATOM 1581 O O . MET A 1 212 ? -12.866 -13.250 25.817 1.00 91.25 212 MET A O 1
ATOM 1585 N N . LEU A 1 213 ? -11.750 -11.307 25.936 1.00 89.38 213 LEU A N 1
ATOM 1586 C CA . LEU A 1 213 ? -12.867 -10.511 26.452 1.00 89.38 213 LEU A CA 1
ATOM 1587 C C . LEU A 1 213 ? -14.089 -10.564 25.526 1.00 89.38 213 LEU A C 1
ATOM 1589 O O . LEU A 1 213 ? -15.190 -10.805 26.007 1.00 89.38 213 LEU A O 1
ATOM 1593 N N . ALA A 1 214 ? -13.914 -10.416 24.209 1.00 84.00 214 ALA A N 1
ATOM 1594 C CA . ALA A 1 214 ? -15.016 -10.531 23.248 1.00 84.00 214 ALA A CA 1
ATOM 1595 C C . ALA A 1 214 ? -15.755 -11.876 23.363 1.00 84.00 214 ALA A C 1
ATOM 1597 O O . ALA A 1 214 ? -16.982 -11.929 23.299 1.00 84.00 214 ALA A O 1
ATOM 1598 N N . SER A 1 215 ? -15.002 -12.958 23.570 1.00 79.81 215 SER A N 1
ATOM 1599 C CA . SER A 1 215 ? -15.556 -14.305 23.718 1.00 79.81 215 SER A CA 1
ATOM 1600 C C . SER A 1 215 ? -16.253 -14.479 25.071 1.00 79.81 215 SER A C 1
ATOM 1602 O O . SER A 1 215 ? -17.378 -14.972 25.127 1.00 79.81 215 SER A O 1
ATOM 1604 N N . THR A 1 216 ? -15.621 -14.019 26.153 1.00 89.19 216 THR A N 1
ATOM 1605 C CA . THR A 1 216 ? -16.137 -14.120 27.526 1.00 89.19 216 THR A CA 1
ATOM 1606 C C . THR A 1 216 ? -17.406 -13.292 27.733 1.00 89.19 216 THR A C 1
ATOM 1608 O O . THR A 1 216 ? -18.343 -13.742 28.387 1.00 89.19 216 THR A O 1
ATOM 1611 N N . LEU A 1 217 ? -17.468 -12.086 27.164 1.00 88.69 217 LEU A N 1
ATOM 1612 C CA . LEU A 1 217 ? -18.556 -11.131 27.402 1.00 88.69 217 LEU A CA 1
ATOM 1613 C C . LEU A 1 217 ? -19.759 -11.314 26.461 1.00 88.69 217 LEU A C 1
ATOM 1615 O O . LEU A 1 217 ? -20.763 -10.610 26.599 1.00 88.69 217 LEU A O 1
ATOM 1619 N N . LYS A 1 218 ? -19.707 -12.298 25.552 1.00 85.06 218 LYS A N 1
ATOM 1620 C CA . LYS A 1 218 ? -20.787 -12.612 24.605 1.00 85.06 218 LYS A CA 1
ATOM 1621 C C . LYS A 1 218 ? -22.127 -12.850 25.303 1.00 85.06 218 LYS A C 1
ATOM 1623 O O . LYS A 1 218 ? -23.140 -12.295 24.882 1.00 85.06 218 LYS A O 1
ATOM 1628 N N . SER A 1 219 ? -22.144 -13.637 26.382 1.00 85.88 219 SER A N 1
ATOM 1629 C CA . SER A 1 219 ? -23.371 -13.944 27.139 1.00 85.88 219 SER A CA 1
ATOM 1630 C C . SER A 1 219 ? -23.931 -12.721 27.866 1.00 85.88 219 SER A C 1
ATOM 1632 O O . SER A 1 219 ? -25.144 -12.584 28.009 1.00 85.88 219 SER A O 1
ATOM 1634 N N . CYS A 1 220 ? -23.059 -11.782 28.242 1.00 87.44 220 CYS A N 1
ATOM 1635 C CA . CYS A 1 220 ? -23.453 -10.475 28.758 1.00 87.44 220 CYS A CA 1
ATOM 1636 C C . CYS A 1 220 ? -23.955 -9.538 27.652 1.00 87.44 220 CYS A C 1
ATOM 1638 O O . CYS A 1 220 ? -24.314 -8.404 27.953 1.00 87.44 220 CYS A O 1
ATOM 1640 N N . LYS A 1 221 ? -23.991 -9.973 26.384 1.00 87.75 221 LYS A N 1
ATOM 1641 C CA . LYS A 1 221 ? -24.366 -9.156 25.221 1.00 87.75 221 LYS A CA 1
ATOM 1642 C C . LYS A 1 221 ? -23.580 -7.839 25.176 1.00 87.75 221 LYS A C 1
ATOM 1644 O O . LYS A 1 221 ? -24.121 -6.792 24.851 1.00 87.75 221 LYS A O 1
ATOM 1649 N N . ILE A 1 222 ? -22.301 -7.877 25.538 1.00 88.50 222 ILE A N 1
ATOM 1650 C CA . ILE A 1 222 ? -21.419 -6.710 25.466 1.00 88.50 222 ILE A CA 1
ATOM 1651 C C . ILE A 1 222 ? -20.390 -6.978 24.382 1.00 88.50 222 ILE A C 1
ATOM 1653 O O . ILE A 1 222 ? -19.746 -8.028 24.362 1.00 88.50 222 ILE A O 1
ATOM 1657 N N . ARG A 1 223 ? -20.264 -6.035 23.450 1.00 87.81 223 ARG A N 1
ATOM 1658 C CA . ARG A 1 223 ? -19.310 -6.138 22.342 1.00 87.81 223 ARG A CA 1
ATOM 1659 C C . ARG A 1 223 ? -17.934 -5.692 22.806 1.00 87.81 223 ARG A C 1
ATOM 1661 O O . ARG A 1 223 ? -17.821 -4.764 23.599 1.00 87.81 223 ARG A O 1
ATOM 1668 N N . VAL A 1 224 ? -16.886 -6.312 22.273 1.00 87.19 224 VAL A N 1
ATOM 1669 C CA . VAL A 1 224 ? -15.506 -5.868 22.494 1.00 87.19 224 VAL A CA 1
ATOM 1670 C C . VAL A 1 224 ? -14.808 -5.770 21.150 1.00 87.19 224 VAL A C 1
ATOM 1672 O O . VAL A 1 224 ? -14.729 -6.751 20.414 1.00 87.19 224 VAL A O 1
ATOM 1675 N N . ASN A 1 225 ? -14.306 -4.579 20.848 1.00 84.81 225 ASN A N 1
ATOM 1676 C CA . ASN A 1 225 ? -13.567 -4.269 19.635 1.00 84.81 225 ASN A CA 1
ATOM 1677 C C . ASN A 1 225 ? -12.179 -3.751 19.956 1.00 84.81 225 ASN A C 1
ATOM 1679 O O . ASN A 1 225 ? -11.958 -3.173 21.015 1.00 84.81 225 ASN A O 1
ATOM 1683 N N . VAL A 1 226 ? -11.258 -3.940 19.020 1.00 82.81 226 VAL A N 1
ATOM 1684 C CA . VAL A 1 226 ? -9.907 -3.384 19.090 1.00 82.81 226 VAL A CA 1
ATOM 1685 C C . VAL A 1 226 ? -9.760 -2.365 17.974 1.00 82.81 226 VAL A C 1
ATOM 1687 O O . VAL A 1 226 ? -10.395 -2.510 16.944 1.00 82.81 226 VAL A O 1
ATOM 1690 N N . ILE A 1 227 ? -8.944 -1.340 18.174 1.00 80.88 227 ILE A N 1
ATOM 1691 C CA . ILE A 1 227 ? -8.422 -0.486 17.106 1.00 80.88 227 ILE A CA 1
ATOM 1692 C C . ILE A 1 227 ? -6.902 -0.500 17.254 1.00 80.88 227 ILE A C 1
ATOM 1694 O O . ILE A 1 227 ? -6.405 -0.373 18.371 1.00 80.88 227 ILE A O 1
ATOM 1698 N N . ALA A 1 228 ? -6.151 -0.668 16.164 1.00 78.88 228 ALA A N 1
ATOM 1699 C CA . ALA A 1 228 ? -4.685 -0.714 16.178 1.00 78.88 228 ALA A CA 1
ATOM 1700 C C . ALA A 1 228 ? -4.090 0.414 15.310 1.00 78.88 228 ALA A C 1
ATOM 1702 O O . ALA A 1 228 ? -3.810 0.198 14.134 1.00 78.88 228 ALA A O 1
ATOM 1703 N N . PRO A 1 229 ? -3.915 1.630 15.860 1.00 71.44 229 PRO A N 1
ATOM 1704 C CA . PRO A 1 229 ? -3.429 2.777 15.092 1.00 71.44 229 PRO A CA 1
ATOM 1705 C C . PRO A 1 229 ? -1.937 2.685 14.730 1.00 71.44 229 PRO A C 1
ATOM 1707 O O . PRO A 1 229 ? -1.149 2.073 15.460 1.00 71.44 229 PRO A O 1
ATOM 1710 N N . GLY A 1 230 ? -1.562 3.351 13.629 1.00 64.31 230 GLY A N 1
ATOM 1711 C CA . GLY A 1 230 ? -0.175 3.679 13.265 1.00 64.31 230 GLY A CA 1
ATOM 1712 C C . GLY A 1 230 ? 0.375 4.893 14.031 1.00 64.31 230 GLY A C 1
ATOM 1713 O O . GLY A 1 230 ? -0.227 5.336 15.010 1.00 64.31 230 GLY A O 1
ATOM 1714 N N . ILE A 1 231 ? 1.519 5.447 13.601 1.00 65.25 231 ILE A N 1
ATOM 1715 C CA . ILE A 1 231 ? 2.096 6.641 14.250 1.00 65.25 231 ILE A CA 1
ATOM 1716 C C . ILE A 1 231 ? 1.139 7.824 14.105 1.00 65.25 231 ILE A C 1
ATOM 1718 O O . ILE A 1 231 ? 0.700 8.160 13.006 1.00 65.25 231 ILE A O 1
ATOM 1722 N N . PHE A 1 232 ? 0.853 8.471 15.233 1.00 65.12 232 PHE A N 1
ATOM 1723 C CA . PHE A 1 232 ? -0.061 9.601 15.324 1.00 65.12 232 PHE A CA 1
ATOM 1724 C C . PHE A 1 232 ? 0.541 10.709 16.200 1.00 65.12 232 PHE A C 1
ATOM 1726 O O . PHE A 1 232 ? 1.090 10.362 17.248 1.00 65.12 232 PHE A O 1
ATOM 1733 N N . PRO A 1 233 ? 0.395 12.006 15.849 1.00 62.56 233 PRO A N 1
ATOM 1734 C CA . PRO A 1 233 ? 0.834 13.129 16.670 1.00 62.56 233 PRO A CA 1
ATOM 1735 C C . PRO A 1 233 ? 0.185 13.096 18.056 1.00 62.56 233 PRO A C 1
ATOM 1737 O O . PRO A 1 233 ? -0.961 13.481 18.268 1.00 62.56 233 PRO A O 1
ATOM 1740 N N . SER A 1 234 ? 0.937 12.609 19.029 1.00 68.94 234 SER A N 1
ATOM 1741 C CA . SER A 1 234 ? 0.555 12.547 20.436 1.00 68.94 234 SER A CA 1
ATOM 1742 C C . SER A 1 234 ? 1.761 12.904 21.287 1.00 68.94 234 SER A C 1
ATOM 1744 O O . SER A 1 234 ? 2.885 12.826 20.807 1.00 68.94 234 SER A O 1
ATOM 1746 N N . GLU A 1 235 ? 1.576 13.200 22.568 1.00 75.69 235 GLU A N 1
ATOM 1747 C CA . GLU A 1 235 ? 2.709 13.431 23.479 1.00 75.69 235 GLU A CA 1
ATOM 1748 C C . GLU A 1 235 ? 3.695 12.255 23.496 1.00 75.69 235 GLU A C 1
ATOM 1750 O O . GLU A 1 235 ? 4.889 12.447 23.695 1.00 75.69 235 GLU A O 1
ATOM 1755 N N . MET A 1 236 ? 3.219 11.032 23.233 1.00 68.44 236 MET A N 1
ATOM 1756 C CA . MET A 1 236 ? 4.072 9.847 23.148 1.00 68.44 236 MET A CA 1
ATOM 1757 C C . MET A 1 236 ? 5.050 9.911 21.965 1.00 68.44 236 MET A C 1
ATOM 1759 O O . MET A 1 236 ? 6.165 9.409 22.072 1.00 68.44 236 MET A O 1
ATOM 1763 N N . THR A 1 237 ? 4.654 10.525 20.850 1.00 59.75 237 THR A N 1
ATOM 1764 C CA . THR A 1 237 ? 5.454 10.592 19.616 1.00 59.75 237 THR A CA 1
ATOM 1765 C C . THR A 1 237 ? 6.111 11.958 19.412 1.00 59.75 237 THR A C 1
ATOM 1767 O O . THR A 1 237 ? 7.229 12.033 18.920 1.00 59.75 237 THR A O 1
ATOM 1770 N N . ALA A 1 238 ? 5.414 13.033 19.780 1.00 56.88 238 ALA A N 1
ATOM 1771 C CA . ALA A 1 238 ? 5.802 14.432 19.622 1.00 56.88 238 ALA A CA 1
ATOM 1772 C C . ALA A 1 238 ? 6.446 15.027 20.882 1.00 56.88 238 ALA A C 1
ATOM 1774 O O . ALA A 1 238 ? 6.886 16.169 20.856 1.00 56.88 238 ALA A O 1
ATOM 1775 N N . GLN A 1 239 ? 6.499 14.265 21.981 1.00 66.44 239 GLN A N 1
ATOM 1776 C CA . GLN A 1 239 ? 7.061 14.638 23.287 1.00 66.44 239 GLN A CA 1
ATOM 1777 C C . GLN A 1 239 ? 6.265 15.701 24.068 1.00 66.44 239 GLN A C 1
ATOM 1779 O O . GLN A 1 239 ? 6.351 15.721 25.294 1.00 66.44 239 GLN A O 1
ATOM 1784 N N . SER A 1 240 ? 5.454 16.531 23.406 1.00 68.00 240 SER A N 1
ATOM 1785 C CA . SER A 1 240 ? 4.614 17.554 24.045 1.00 68.00 240 SER A CA 1
ATOM 1786 C C . SER A 1 240 ? 3.281 17.796 23.315 1.00 68.00 240 SER A C 1
ATOM 1788 O O . SER A 1 240 ? 3.042 17.284 22.217 1.00 68.00 240 SER A O 1
ATOM 1790 N N . SER A 1 241 ? 2.395 18.563 23.957 1.00 73.62 241 SER A N 1
ATOM 1791 C CA . SER A 1 241 ? 1.166 19.126 23.374 1.00 73.62 241 SER A CA 1
ATOM 1792 C C . SER A 1 241 ? 1.207 20.654 23.460 1.00 73.62 241 SER A C 1
ATOM 1794 O O . SER A 1 241 ? 1.844 21.195 24.364 1.00 73.62 241 SER A O 1
ATOM 1796 N N . GLY A 1 242 ? 0.521 21.340 22.544 1.00 71.62 242 GLY A N 1
ATOM 1797 C CA . GLY A 1 242 ? 0.270 22.779 22.612 1.00 71.62 242 GLY A CA 1
ATOM 1798 C C . GLY A 1 242 ? -0.859 23.146 23.583 1.00 71.62 242 GLY A C 1
ATOM 1799 O O . GLY A 1 242 ? -1.454 22.284 24.231 1.00 71.62 242 GLY A O 1
ATOM 1800 N N . GLU A 1 243 ? -1.192 24.439 23.650 1.00 79.00 243 GLU A N 1
ATOM 1801 C CA . GLU A 1 243 ? -2.265 24.981 24.508 1.00 79.00 243 GLU A CA 1
ATOM 1802 C C . GLU A 1 243 ? -3.671 24.469 24.145 1.00 79.00 243 GLU A C 1
ATOM 1804 O O . GLU A 1 243 ? -4.628 24.667 24.889 1.00 79.00 243 GLU A O 1
ATOM 1809 N N . ASP A 1 244 ? -3.826 23.797 23.010 1.00 78.31 244 ASP A N 1
ATOM 1810 C CA . ASP A 1 244 ? -5.073 23.162 22.599 1.00 78.31 244 ASP A CA 1
ATOM 1811 C C . ASP A 1 244 ? -5.118 21.655 22.931 1.00 78.31 244 ASP A C 1
ATOM 1813 O O . ASP A 1 244 ? -6.026 20.951 22.481 1.00 78.31 244 ASP A O 1
ATOM 1817 N N . ASN A 1 245 ? -4.148 21.150 23.706 1.00 80.81 245 ASN A N 1
ATOM 1818 C CA . ASN A 1 245 ? -3.924 19.732 24.015 1.00 80.81 245 ASN A CA 1
ATOM 1819 C C . ASN A 1 245 ? -3.680 18.838 22.783 1.00 80.81 245 ASN A C 1
ATOM 1821 O O . ASN A 1 245 ? -3.740 17.606 22.883 1.00 80.81 245 ASN A O 1
ATOM 1825 N N . LYS A 1 246 ? -3.387 19.429 21.618 1.00 81.38 246 LYS A N 1
ATOM 1826 C CA . LYS A 1 246 ? -2.965 18.687 20.430 1.00 81.38 246 LYS A CA 1
ATOM 1827 C C . LYS A 1 246 ? -1.449 18.689 20.322 1.00 81.38 246 LYS A C 1
ATOM 1829 O O . LYS A 1 246 ? -0.767 19.614 20.752 1.00 81.38 246 LYS A O 1
ATOM 1834 N N . SER A 1 247 ? -0.921 17.627 19.735 1.00 76.19 247 SER A N 1
ATOM 1835 C CA . SER A 1 247 ? 0.504 17.484 19.467 1.00 76.19 247 SER A CA 1
ATOM 1836 C C . SER A 1 247 ? 0.779 17.672 17.983 1.00 76.19 247 SER A C 1
ATOM 1838 O O . SER A 1 247 ? -0.014 17.248 17.142 1.00 76.19 247 SER A O 1
ATOM 1840 N N . GLU A 1 248 ? 1.942 18.227 17.661 1.00 69.00 248 GLU A N 1
ATOM 1841 C CA . GLU A 1 248 ? 2.433 18.347 16.290 1.00 69.00 248 GLU A CA 1
ATOM 1842 C C . GLU A 1 248 ? 3.718 17.538 16.126 1.00 69.00 248 GLU A C 1
ATOM 1844 O O . GLU A 1 248 ? 4.637 17.623 16.938 1.00 69.00 248 GLU A O 1
ATOM 1849 N N . LEU A 1 249 ? 3.801 16.746 15.059 1.00 59.38 249 LEU A N 1
ATOM 1850 C CA . LEU A 1 249 ? 5.028 16.056 14.673 1.00 59.38 249 LEU A CA 1
ATOM 1851 C C . LEU A 1 249 ? 5.701 16.845 13.549 1.00 59.38 249 LEU A C 1
ATOM 1853 O O . LEU A 1 249 ? 5.204 16.857 12.422 1.00 59.38 249 LEU A O 1
ATOM 1857 N N . LYS A 1 250 ? 6.851 17.467 13.831 1.00 47.75 250 LYS A N 1
ATOM 1858 C CA . LYS A 1 250 ? 7.753 17.952 12.779 1.00 47.75 250 LYS A CA 1
ATOM 1859 C C . LYS A 1 250 ? 8.484 16.746 12.194 1.00 47.75 250 LYS A C 1
ATOM 1861 O O . LYS A 1 250 ? 9.344 16.166 12.850 1.00 47.75 250 LYS A O 1
ATOM 1866 N N . MET A 1 251 ? 8.106 16.339 10.987 1.00 41.94 251 MET A N 1
ATOM 1867 C CA . MET A 1 251 ? 8.824 15.288 10.268 1.00 41.94 251 MET A CA 1
ATOM 1868 C C . MET A 1 251 ? 10.118 15.873 9.710 1.00 41.94 251 MET A C 1
ATOM 1870 O O . MET A 1 251 ? 10.094 16.594 8.716 1.00 41.94 251 MET A O 1
ATOM 1874 N N . ASP A 1 252 ? 11.238 15.580 10.367 1.00 33.19 252 ASP A N 1
ATOM 1875 C CA . ASP A 1 252 ? 12.561 15.877 9.828 1.00 33.19 252 ASP A CA 1
ATOM 1876 C C . ASP A 1 252 ? 12.934 14.775 8.820 1.00 33.19 252 ASP A C 1
ATOM 1878 O O . ASP A 1 252 ? 12.930 13.583 9.151 1.00 33.19 252 ASP A O 1
ATOM 1882 N N . PHE A 1 253 ? 13.224 15.162 7.573 1.00 31.77 253 PHE A N 1
ATOM 1883 C CA . PHE A 1 253 ? 13.470 14.273 6.416 1.00 31.77 253 PHE A CA 1
ATOM 1884 C C . PHE A 1 253 ? 14.707 13.350 6.567 1.00 31.77 253 PHE A C 1
ATOM 1886 O O . PHE A 1 253 ? 15.035 12.557 5.679 1.00 31.77 253 PHE A O 1
ATOM 1893 N N . THR A 1 254 ? 15.405 13.438 7.695 1.00 26.62 254 THR A N 1
ATOM 1894 C CA . THR A 1 254 ? 16.648 12.737 8.037 1.00 26.62 254 THR A CA 1
ATOM 1895 C C . THR A 1 254 ? 16.437 11.426 8.802 1.00 26.62 254 THR A C 1
ATOM 1897 O O . THR A 1 254 ? 17.313 10.564 8.748 1.00 26.62 254 THR A O 1
ATOM 1900 N N . ASN A 1 255 ? 15.278 11.185 9.430 1.00 25.94 255 ASN A N 1
ATOM 1901 C CA . ASN A 1 255 ? 15.002 9.919 10.135 1.00 25.94 255 ASN A CA 1
ATOM 1902 C C . ASN A 1 255 ? 14.392 8.853 9.202 1.00 25.94 255 ASN A C 1
ATOM 1904 O O . ASN A 1 255 ? 13.218 8.491 9.273 1.00 25.94 255 ASN A O 1
ATOM 1908 N N . ARG A 1 256 ? 15.241 8.336 8.305 1.00 27.91 256 ARG A N 1
ATOM 1909 C CA . ARG A 1 256 ? 14.898 7.467 7.162 1.00 27.91 256 ARG A CA 1
ATOM 1910 C C . ARG A 1 256 ? 14.481 6.023 7.489 1.00 27.91 256 ARG A C 1
ATOM 1912 O O . ARG A 1 256 ? 14.011 5.332 6.594 1.00 27.91 256 ARG A O 1
ATOM 1919 N N . ILE A 1 257 ? 14.591 5.566 8.736 1.00 24.98 257 ILE A N 1
ATOM 1920 C CA . ILE A 1 257 ? 14.218 4.185 9.121 1.00 24.98 257 ILE A CA 1
ATOM 1921 C C . ILE A 1 257 ? 12.724 4.072 9.471 1.00 24.98 257 ILE A C 1
ATOM 1923 O O . ILE A 1 257 ? 12.125 3.012 9.317 1.00 24.98 257 ILE A O 1
ATOM 1927 N N . LEU A 1 258 ? 12.079 5.174 9.869 1.00 25.56 258 LEU A N 1
ATOM 1928 C CA . LEU A 1 258 ? 10.670 5.155 10.279 1.00 25.56 258 LEU A CA 1
ATOM 1929 C C . LEU A 1 258 ? 9.683 5.357 9.122 1.00 25.56 258 LEU A C 1
ATOM 1931 O O . LEU A 1 258 ? 8.536 4.922 9.196 1.00 25.56 258 LEU A O 1
ATOM 1935 N N . ILE A 1 259 ? 10.142 5.985 8.038 1.00 26.27 259 ILE A N 1
ATOM 1936 C CA . ILE A 1 259 ? 9.337 6.280 6.843 1.00 26.27 259 ILE A CA 1
ATOM 1937 C C . ILE A 1 259 ? 9.071 5.005 6.020 1.00 26.27 259 ILE A C 1
ATOM 1939 O O . ILE A 1 259 ? 8.041 4.907 5.360 1.00 26.27 259 ILE A O 1
ATOM 1943 N N . GLN A 1 260 ? 9.928 3.983 6.137 1.00 24.73 260 GLN A N 1
ATOM 1944 C CA . GLN A 1 260 ? 9.774 2.694 5.446 1.00 24.73 260 GLN A CA 1
ATOM 1945 C C . GLN A 1 260 ? 8.573 1.857 5.922 1.00 24.73 260 GLN A C 1
ATOM 1947 O O . GLN A 1 260 ? 8.173 0.939 5.217 1.00 24.73 260 GLN A O 1
ATOM 1952 N N . VAL A 1 261 ? 7.988 2.164 7.087 1.00 27.56 261 VAL A N 1
ATOM 1953 C CA . VAL A 1 261 ? 6.834 1.427 7.645 1.00 27.56 261 VAL A CA 1
ATOM 1954 C C . VAL A 1 261 ? 5.514 2.193 7.473 1.00 27.56 261 VAL A C 1
ATOM 1956 O O . VAL A 1 261 ? 4.452 1.620 7.687 1.00 27.56 261 VAL A O 1
ATOM 1959 N N . LEU A 1 262 ? 5.542 3.484 7.112 1.00 28.02 262 LEU A N 1
ATOM 1960 C CA . LEU A 1 262 ? 4.342 4.339 7.152 1.00 28.02 262 LEU A CA 1
ATOM 1961 C C . LEU A 1 262 ? 4.130 5.280 5.960 1.00 28.02 262 LEU A C 1
ATOM 1963 O O . LEU A 1 262 ? 3.153 6.024 5.969 1.00 28.02 262 LEU A O 1
ATOM 1967 N N . GLY A 1 263 ? 4.976 5.225 4.930 1.00 25.45 263 GLY A N 1
ATOM 1968 C CA . GLY A 1 263 ? 4.809 6.022 3.713 1.00 25.45 263 GLY A CA 1
ATOM 1969 C C . GLY A 1 263 ? 5.048 7.531 3.927 1.00 25.45 263 GLY A C 1
ATOM 1970 O O . GLY A 1 263 ? 4.787 8.080 5.002 1.00 25.45 263 GLY A O 1
ATOM 1971 N N . PRO A 1 264 ? 5.573 8.262 2.930 1.00 25.22 264 PRO A N 1
ATOM 1972 C CA . PRO A 1 264 ? 5.649 9.713 2.997 1.00 25.22 264 PRO A CA 1
ATOM 1973 C C . PRO A 1 264 ? 4.288 10.322 2.617 1.00 25.22 264 PRO A C 1
ATOM 1975 O O . PRO A 1 264 ? 3.689 9.936 1.622 1.00 25.22 264 PRO A O 1
ATOM 1978 N N . ALA A 1 265 ? 3.836 11.311 3.394 1.00 28.52 265 ALA A N 1
ATOM 1979 C CA . ALA A 1 265 ? 2.608 12.103 3.206 1.00 28.52 265 ALA A CA 1
ATOM 1980 C C . ALA A 1 265 ? 1.274 11.467 3.655 1.00 28.52 265 ALA A C 1
ATOM 1982 O O . ALA A 1 265 ? 0.260 11.492 2.957 1.00 28.52 265 ALA A O 1
ATOM 1983 N N . MET A 1 266 ? 1.213 11.020 4.910 1.00 35.12 266 MET A N 1
ATOM 1984 C CA . MET A 1 266 ? -0.065 10.869 5.606 1.00 35.12 266 MET A CA 1
ATOM 1985 C C . MET A 1 266 ? -0.661 12.259 5.899 1.00 35.12 266 MET A C 1
ATOM 1987 O O . MET A 1 266 ? -0.211 12.970 6.795 1.00 35.12 266 MET A O 1
ATOM 1991 N N . ASN A 1 267 ? -1.666 12.672 5.122 1.00 33.66 267 ASN A N 1
ATOM 1992 C CA . ASN A 1 267 ? -2.403 13.916 5.356 1.00 33.66 267 ASN A CA 1
ATOM 1993 C C . ASN A 1 267 ? -3.200 13.785 6.672 1.00 33.66 267 ASN A C 1
ATOM 1995 O O . ASN A 1 267 ? -4.232 13.111 6.720 1.00 33.66 267 ASN A O 1
ATOM 1999 N N . TRP A 1 268 ? -2.701 14.386 7.756 1.00 37.91 268 TRP A N 1
ATOM 2000 C CA . TRP A 1 268 ? -3.223 14.235 9.124 1.00 37.91 268 TRP A CA 1
ATOM 2001 C C . TRP A 1 268 ? -4.742 14.462 9.299 1.00 37.91 268 TRP A C 1
ATOM 2003 O O . TRP A 1 268 ? -5.351 13.699 10.056 1.00 37.91 268 TRP A O 1
ATOM 2013 N N . PRO A 1 269 ? -5.397 15.412 8.594 1.00 34.81 269 PRO A N 1
ATOM 2014 C CA . PRO A 1 269 ? -6.855 15.549 8.589 1.00 34.81 269 PRO A CA 1
ATOM 2015 C C . PRO A 1 269 ? -7.585 14.268 8.156 1.00 34.81 269 PRO A C 1
ATOM 2017 O O . PRO A 1 269 ? -8.533 13.856 8.821 1.00 34.81 269 PRO A O 1
ATOM 2020 N N . LYS A 1 270 ? -7.087 13.558 7.132 1.00 36.75 270 LYS A N 1
ATOM 2021 C CA . LYS A 1 270 ? -7.697 12.308 6.643 1.00 36.75 270 LYS A CA 1
ATOM 2022 C C . LYS A 1 270 ? -7.496 11.138 7.610 1.00 36.75 270 LYS A C 1
ATOM 2024 O O . LYS A 1 270 ? -8.370 10.284 7.731 1.00 36.75 270 LYS A O 1
ATOM 2029 N N . LEU A 1 271 ? -6.370 11.082 8.330 1.00 41.66 271 LEU A N 1
ATOM 2030 C CA . LEU A 1 271 ? -6.165 10.081 9.389 1.00 41.66 271 LEU A CA 1
ATOM 2031 C C . LEU A 1 271 ? -7.106 10.332 10.578 1.00 41.66 271 LEU A C 1
ATOM 2033 O O . LEU A 1 271 ? -7.653 9.381 11.138 1.00 41.66 271 LEU A O 1
ATOM 2037 N N . ARG A 1 272 ? -7.339 11.607 10.923 1.00 49.66 272 ARG A N 1
ATOM 2038 C CA . ARG A 1 272 ? -8.330 12.006 11.930 1.00 49.66 272 ARG A CA 1
ATOM 2039 C C . ARG A 1 272 ? -9.729 11.556 11.537 1.00 49.66 272 ARG A C 1
ATOM 2041 O O . ARG A 1 272 ? -10.366 10.865 12.322 1.00 49.66 272 ARG A O 1
ATOM 2048 N N . GLU A 1 273 ? -10.163 11.855 10.320 1.00 48.69 273 GLU A N 1
ATOM 2049 C CA . GLU A 1 273 ? -11.457 11.410 9.789 1.00 48.69 273 GLU A CA 1
ATOM 2050 C C . GLU A 1 273 ? -11.589 9.879 9.775 1.00 48.69 273 GLU A C 1
ATOM 2052 O O . GLU A 1 273 ? -12.629 9.351 10.165 1.00 48.69 273 GLU A O 1
ATOM 2057 N N . ARG A 1 274 ? -10.526 9.142 9.423 1.00 51.03 274 ARG A N 1
ATOM 2058 C CA . ARG A 1 274 ? -10.525 7.667 9.420 1.00 51.03 274 ARG A CA 1
ATOM 2059 C C . ARG A 1 274 ? -10.660 7.059 10.813 1.00 51.03 274 ARG A C 1
ATOM 2061 O O . ARG A 1 274 ? -11.452 6.139 10.979 1.00 51.03 274 ARG A O 1
ATOM 2068 N N . ILE A 1 275 ? -9.935 7.562 11.815 1.00 52.50 275 ILE A N 1
ATOM 2069 C CA . ILE A 1 275 ? -10.066 7.084 13.205 1.00 52.50 275 ILE A CA 1
ATOM 2070 C C . ILE A 1 275 ? -11.473 7.381 13.738 1.00 52.50 275 ILE A C 1
ATOM 2072 O O . ILE A 1 275 ? -12.076 6.531 14.391 1.00 52.50 275 ILE A O 1
ATOM 2076 N N . ILE A 1 276 ? -12.022 8.553 13.406 1.00 57.66 276 ILE A N 1
ATOM 2077 C CA . ILE A 1 276 ? -13.393 8.939 13.755 1.00 57.66 276 ILE A CA 1
ATOM 2078 C C . ILE A 1 276 ? -14.403 7.971 13.128 1.00 57.66 276 ILE A C 1
ATOM 2080 O O . ILE A 1 276 ? -15.230 7.406 13.842 1.00 57.66 276 ILE A O 1
ATOM 2084 N N . CYS A 1 277 ? -14.284 7.700 11.826 1.00 54.47 277 CYS A N 1
ATOM 2085 C CA . CYS A 1 277 ? -15.138 6.738 11.128 1.00 54.47 277 CYS A CA 1
ATOM 2086 C C . CYS A 1 277 ? -14.974 5.315 11.674 1.00 54.47 277 CYS A C 1
ATOM 2088 O O . CYS A 1 277 ? -15.957 4.590 11.782 1.00 54.47 277 CYS A O 1
ATOM 2090 N N . MET A 1 278 ? -13.762 4.904 12.061 1.00 57.44 278 MET A N 1
ATOM 2091 C CA . MET A 1 278 ? -13.529 3.592 12.672 1.00 57.44 278 MET A CA 1
ATOM 2092 C C . MET A 1 278 ? -14.223 3.470 14.025 1.00 57.44 278 MET A C 1
ATOM 2094 O O . MET A 1 278 ? -14.811 2.430 14.304 1.00 57.44 278 MET A O 1
ATOM 2098 N N . VAL A 1 279 ? -14.192 4.511 14.861 1.00 58.16 279 VAL A N 1
ATOM 2099 C CA . VAL A 1 279 ? -14.845 4.485 16.176 1.00 58.16 279 VAL A CA 1
ATOM 2100 C C . VAL A 1 279 ? -16.363 4.524 16.037 1.00 58.16 279 VAL A C 1
ATOM 2102 O O . VAL A 1 279 ? -17.033 3.671 16.615 1.00 58.16 279 VAL A O 1
ATOM 2105 N N . LEU A 1 280 ? -16.906 5.434 15.225 1.00 58.25 280 LEU A N 1
ATOM 2106 C CA . LEU A 1 280 ? -18.348 5.510 14.965 1.00 58.25 280 LEU A CA 1
ATOM 2107 C C . LEU A 1 280 ? -18.862 4.250 14.238 1.00 58.25 280 LEU A C 1
ATOM 2109 O O . LEU A 1 280 ? -19.922 3.726 14.570 1.00 58.25 280 LEU A O 1
ATOM 2113 N N . GLY A 1 281 ? -18.071 3.676 13.331 1.00 54.81 281 GLY A N 1
ATOM 2114 C CA . GLY A 1 281 ? -18.369 2.400 12.673 1.00 54.81 281 GLY A CA 1
ATOM 2115 C C . GLY A 1 281 ? -18.291 1.194 13.616 1.00 54.81 281 GLY A C 1
ATOM 2116 O O . GLY A 1 281 ? -19.140 0.305 13.555 1.00 54.81 281 GLY A O 1
ATOM 2117 N N . CYS A 1 282 ? -17.322 1.171 14.542 1.00 56.25 282 CYS A N 1
ATOM 2118 C CA . CYS A 1 282 ? -17.264 0.167 15.610 1.00 56.25 282 CYS A CA 1
ATOM 2119 C C . CYS A 1 282 ? -18.516 0.214 16.486 1.00 56.25 282 CYS A C 1
ATOM 2121 O O . CYS A 1 282 ? -18.959 -0.840 16.940 1.00 56.25 282 CYS A O 1
ATOM 2123 N N . ILE A 1 283 ? -19.063 1.408 16.725 1.00 57.47 283 ILE A N 1
ATOM 2124 C CA . ILE A 1 283 ? -20.283 1.628 17.502 1.00 57.47 283 ILE A CA 1
ATOM 2125 C C . ILE A 1 283 ? -21.512 1.094 16.751 1.00 57.47 283 ILE A C 1
ATOM 2127 O O . ILE A 1 283 ? -22.285 0.346 17.350 1.00 57.47 283 ILE A O 1
ATOM 2131 N N . ALA A 1 284 ? -21.641 1.394 15.452 1.00 43.62 284 ALA A N 1
ATOM 2132 C CA . ALA A 1 284 ? -22.810 1.065 14.631 1.00 43.62 284 ALA A CA 1
ATOM 2133 C C . ALA A 1 284 ? -22.966 -0.430 14.268 1.00 43.62 284 ALA A C 1
ATOM 2135 O O . ALA A 1 284 ? -24.082 -0.892 14.037 1.00 43.62 284 ALA A O 1
ATOM 2136 N N . LEU A 1 285 ? -21.886 -1.223 14.222 1.00 41.03 285 LEU A N 1
ATOM 2137 C CA . LEU A 1 285 ? -21.950 -2.615 13.744 1.00 41.03 285 LEU A CA 1
ATOM 2138 C C . LEU A 1 285 ? -21.989 -3.655 14.876 1.00 41.03 285 LEU A C 1
ATOM 2140 O O . LEU A 1 285 ? -21.085 -3.759 15.714 1.00 41.03 285 LEU A O 1
ATOM 2144 N N . SER A 1 286 ? -23.020 -4.506 14.874 1.00 35.72 286 SER A N 1
ATOM 2145 C CA . SER A 1 286 ? -23.092 -5.693 15.730 1.00 35.72 286 SER A CA 1
ATOM 2146 C C . SER A 1 286 ? -22.075 -6.735 15.257 1.00 35.72 286 SER A C 1
ATOM 2148 O O . SER A 1 286 ? -22.230 -7.311 14.182 1.00 35.72 286 SER A O 1
ATOM 2150 N N . THR A 1 287 ? -21.042 -6.983 16.071 1.00 31.67 287 THR A N 1
ATOM 2151 C CA . THR A 1 287 ? -19.943 -7.935 15.806 1.00 31.67 287 THR A CA 1
ATOM 2152 C C . THR A 1 287 ? -19.141 -7.642 14.535 1.00 31.67 287 THR A C 1
ATOM 2154 O O . THR A 1 287 ? -19.076 -8.462 13.629 1.00 31.67 287 THR A O 1
ATOM 2157 N N . LEU A 1 288 ? -18.426 -6.517 14.511 1.00 29.56 288 LEU A N 1
ATOM 2158 C CA . LEU A 1 288 ? -17.085 -6.558 13.928 1.00 29.56 288 LEU A CA 1
ATOM 2159 C C . LEU A 1 288 ? -16.087 -6.819 15.047 1.00 29.56 288 LEU A C 1
ATOM 2161 O O . LEU A 1 288 ? -16.338 -6.465 16.195 1.00 29.56 288 LEU A O 1
ATOM 2165 N N . GLN A 1 289 ? -14.999 -7.488 14.702 1.00 30.42 289 GLN A N 1
ATOM 2166 C CA . GLN A 1 289 ? -13.776 -7.568 15.469 1.00 30.42 289 GLN A CA 1
ATOM 2167 C C . GLN A 1 289 ? -12.781 -6.752 14.640 1.00 30.42 289 GLN A C 1
ATOM 2169 O O . GLN A 1 289 ? -12.196 -7.299 13.715 1.00 30.42 289 GLN A O 1
ATOM 2174 N N . LEU A 1 290 ? -12.591 -5.454 14.911 1.00 35.44 290 LEU A N 1
ATOM 2175 C CA . LEU A 1 290 ? -11.553 -4.652 14.227 1.00 35.44 290 LEU A CA 1
ATOM 2176 C C . LEU A 1 290 ? -10.147 -4.951 14.797 1.00 35.44 290 LEU A C 1
ATOM 2178 O O . LEU A 1 290 ? -9.302 -4.095 15.019 1.00 35.44 290 LEU A O 1
ATOM 2182 N N . VAL A 1 291 ? -9.867 -6.230 15.041 1.00 29.00 291 VAL A N 1
ATOM 2183 C CA . VAL A 1 291 ? -8.483 -6.702 15.070 1.00 29.00 291 VAL A CA 1
ATOM 2184 C C . VAL A 1 291 ? -7.977 -6.546 13.637 1.00 29.00 291 VAL A C 1
ATOM 2186 O O . VAL A 1 291 ? -8.744 -6.777 12.705 1.00 29.00 291 VAL A O 1
ATOM 2189 N N . GLY A 1 292 ? -6.705 -6.204 13.428 1.00 29.12 292 GLY A N 1
ATOM 2190 C CA . GLY A 1 292 ? -6.026 -6.459 12.155 1.00 29.12 292 GLY A CA 1
ATOM 2191 C C . GLY A 1 292 ? -5.963 -7.970 11.876 1.00 29.12 292 GLY A C 1
ATOM 2192 O O . GLY A 1 292 ? -4.910 -8.585 11.969 1.00 29.12 292 GLY A O 1
ATOM 2193 N N . ARG A 1 293 ? -7.133 -8.570 11.649 1.00 25.97 293 ARG A N 1
ATOM 2194 C CA . ARG A 1 293 ? -7.447 -9.780 10.895 1.00 25.97 293 ARG A CA 1
ATOM 2195 C C . ARG A 1 293 ? -8.153 -9.372 9.591 1.00 25.97 293 ARG A C 1
ATOM 2197 O O . ARG A 1 293 ? -8.834 -10.178 8.980 1.00 25.97 293 ARG A O 1
ATOM 2204 N N . LEU A 1 294 ? -7.929 -8.136 9.140 1.00 32.66 294 LEU A N 1
ATOM 2205 C CA . LEU A 1 294 ? -8.253 -7.623 7.803 1.00 32.66 294 LEU A CA 1
ATOM 2206 C C . LEU A 1 294 ? -7.323 -8.204 6.715 1.00 32.66 294 LEU A C 1
ATOM 2208 O O . LEU A 1 294 ? -7.052 -7.548 5.723 1.00 32.66 294 LEU A O 1
ATOM 2212 N N . TYR A 1 295 ? -6.807 -9.416 6.929 1.00 30.92 295 TYR A N 1
ATOM 2213 C CA . TYR A 1 295 ? -5.842 -10.078 6.051 1.00 30.92 295 TYR A CA 1
ATOM 2214 C C . TYR A 1 295 ? -6.213 -11.542 5.739 1.00 30.92 295 TYR A C 1
ATOM 2216 O O . TYR A 1 295 ? -5.395 -12.223 5.144 1.00 30.92 295 TYR A O 1
ATOM 2224 N N . HIS A 1 296 ? -7.403 -12.041 6.126 1.00 26.30 296 HIS A N 1
ATOM 2225 C CA . HIS A 1 296 ? -7.852 -13.403 5.756 1.00 26.30 296 HIS A CA 1
ATOM 2226 C C . HIS A 1 296 ? -9.386 -13.627 5.700 1.00 26.30 296 HIS A C 1
ATOM 2228 O O . HIS A 1 296 ? -9.817 -14.769 5.755 1.00 26.30 296 HIS A O 1
ATOM 2234 N N . ASP A 1 297 ? -10.230 -12.592 5.612 1.00 25.53 297 ASP A N 1
ATOM 2235 C CA . ASP A 1 297 ? -11.676 -12.794 5.367 1.00 25.53 297 ASP A CA 1
ATOM 2236 C C . ASP A 1 297 ? -12.262 -11.598 4.584 1.00 25.53 297 ASP A C 1
ATOM 2238 O O . ASP A 1 297 ? -12.469 -10.508 5.130 1.00 25.53 297 ASP A O 1
ATOM 2242 N N . ASP A 1 298 ? -12.514 -11.806 3.288 1.00 33.94 298 ASP A N 1
ATOM 2243 C CA . ASP A 1 298 ? -12.812 -10.777 2.273 1.00 33.94 298 ASP A CA 1
ATOM 2244 C C . ASP A 1 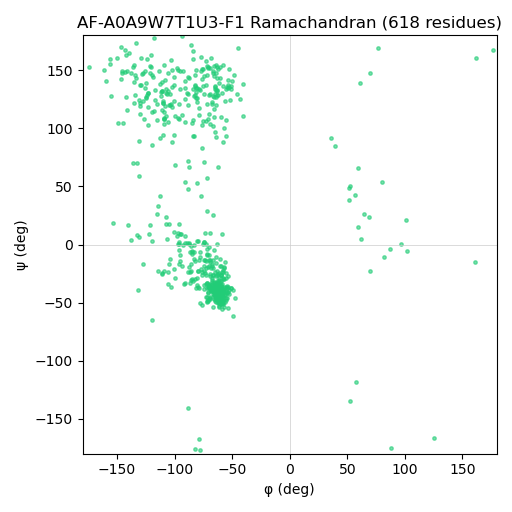298 ? -14.206 -10.126 2.376 1.00 33.94 298 ASP A C 1
ATOM 2246 O O . ASP A 1 298 ? -14.460 -9.049 1.824 1.00 33.94 298 ASP A O 1
ATOM 2250 N N . ALA A 1 299 ? -15.132 -10.707 3.140 1.00 28.91 299 ALA A N 1
ATOM 2251 C CA . ALA A 1 299 ? -16.514 -10.224 3.181 1.00 28.91 299 ALA A CA 1
ATOM 2252 C C . ALA A 1 299 ? -16.685 -8.876 3.922 1.00 28.91 299 ALA A C 1
ATOM 2254 O O . ALA A 1 299 ? -17.529 -8.056 3.550 1.00 28.91 299 ALA A O 1
ATOM 2255 N N . ALA A 1 300 ? -15.882 -8.607 4.960 1.00 28.86 300 ALA A N 1
ATOM 2256 C CA . ALA A 1 300 ? -16.021 -7.400 5.786 1.00 28.86 300 ALA A CA 1
ATOM 2257 C C . ALA A 1 300 ? -15.297 -6.172 5.197 1.00 28.86 300 ALA A C 1
ATOM 2259 O O . ALA A 1 300 ? -15.763 -5.041 5.366 1.00 28.86 300 ALA A O 1
ATOM 2260 N N . ALA A 1 301 ? -14.200 -6.388 4.461 1.00 30.91 301 ALA A N 1
ATOM 2261 C CA . ALA A 1 301 ? -13.474 -5.337 3.745 1.00 30.91 301 ALA A CA 1
ATOM 2262 C C . ALA A 1 301 ? -14.303 -4.776 2.573 1.00 30.91 301 ALA A C 1
ATOM 2264 O O . ALA A 1 301 ? -14.382 -3.559 2.402 1.00 30.91 301 ALA A O 1
ATOM 2265 N N . SER A 1 302 ? -15.023 -5.646 1.851 1.00 33.09 302 SER A N 1
ATOM 2266 C CA . SER A 1 302 ? -15.973 -5.259 0.795 1.00 33.09 302 SER A CA 1
ATOM 2267 C C . SER A 1 302 ? -17.120 -4.388 1.330 1.00 33.09 302 SER A C 1
ATOM 2269 O O . SER A 1 302 ? -17.501 -3.402 0.698 1.00 33.09 302 SER A O 1
ATOM 2271 N N . LEU A 1 303 ? -17.649 -4.699 2.521 1.00 30.16 303 LEU A N 1
ATOM 2272 C CA . LEU A 1 303 ? -18.760 -3.953 3.127 1.00 30.16 303 LEU A CA 1
ATOM 2273 C C . LEU A 1 303 ? -18.335 -2.550 3.602 1.00 30.16 303 LEU A C 1
ATOM 2275 O O . LEU A 1 303 ? -19.088 -1.591 3.445 1.00 30.16 303 LEU A O 1
ATOM 2279 N N . MET A 1 304 ? -17.111 -2.411 4.123 1.00 30.16 304 MET A N 1
ATOM 2280 C CA . MET A 1 304 ? -16.569 -1.128 4.590 1.00 30.16 304 MET A CA 1
ATOM 2281 C C . MET A 1 304 ? -16.055 -0.238 3.457 1.00 30.16 304 MET A C 1
ATOM 2283 O O . MET A 1 304 ? -16.294 0.966 3.499 1.00 30.16 304 MET A O 1
ATOM 2287 N N . ALA A 1 305 ? -15.442 -0.810 2.415 1.00 33.00 305 ALA A N 1
ATOM 2288 C CA . ALA A 1 305 ? -15.087 -0.074 1.199 1.00 33.00 305 ALA A CA 1
ATOM 2289 C C . ALA A 1 305 ? -16.338 0.504 0.507 1.00 33.00 305 ALA A C 1
ATOM 2291 O O . ALA A 1 305 ? -16.329 1.646 0.042 1.00 33.00 305 ALA A O 1
ATOM 2292 N N . LYS A 1 306 ? -17.453 -0.243 0.529 1.00 31.52 306 LYS A N 1
ATOM 2293 C CA . LYS A 1 306 ? -18.772 0.216 0.060 1.00 31.52 306 LYS A CA 1
ATOM 2294 C C . LYS A 1 306 ? -19.403 1.272 0.980 1.00 31.52 306 LYS A C 1
ATOM 2296 O O . LYS A 1 306 ? -20.015 2.205 0.474 1.00 31.52 306 LYS A O 1
ATOM 2301 N N . ALA A 1 307 ? -19.229 1.182 2.302 1.00 28.73 307 ALA A N 1
ATOM 2302 C CA . ALA A 1 307 ? -19.745 2.181 3.249 1.00 28.73 307 ALA A CA 1
ATOM 2303 C C . ALA A 1 307 ? -18.962 3.511 3.209 1.00 28.73 307 ALA A C 1
ATOM 2305 O O . ALA A 1 307 ? -19.558 4.581 3.322 1.00 28.73 307 ALA A O 1
ATOM 2306 N N . SER A 1 308 ? -17.645 3.476 2.964 1.00 31.41 308 SER A N 1
ATOM 2307 C CA . SER A 1 308 ? -16.829 4.684 2.745 1.00 31.41 308 SER A CA 1
ATOM 2308 C C . SER A 1 308 ? -17.128 5.405 1.426 1.00 31.41 308 SER A C 1
ATOM 2310 O O . SER A 1 308 ? -16.767 6.568 1.274 1.00 31.41 308 SER A O 1
ATOM 2312 N N . ALA A 1 309 ? -17.824 4.748 0.494 1.00 30.97 309 ALA A N 1
ATOM 2313 C CA . ALA A 1 309 ? -18.317 5.354 -0.741 1.00 30.97 309 ALA A CA 1
ATOM 2314 C C . ALA A 1 309 ? -19.625 6.160 -0.552 1.00 30.97 309 ALA A C 1
ATOM 2316 O O . ALA A 1 309 ? -20.173 6.664 -1.529 1.00 30.97 309 ALA A O 1
ATOM 2317 N N . TRP A 1 310 ? -20.139 6.287 0.682 1.00 26.56 310 TRP A N 1
ATOM 2318 C CA . TRP A 1 310 ? -21.450 6.879 0.994 1.00 26.56 310 TRP A CA 1
ATOM 2319 C C . TRP A 1 310 ? -21.381 8.194 1.802 1.00 26.56 310 TRP A C 1
ATOM 2321 O O . TRP A 1 310 ? -22.267 8.500 2.599 1.00 26.56 310 TRP A O 1
ATOM 2331 N N . ILE A 1 311 ? -20.334 8.999 1.580 1.00 28.41 311 ILE A N 1
ATOM 2332 C CA . ILE A 1 311 ? -20.281 10.421 1.973 1.00 28.41 311 ILE A CA 1
ATOM 2333 C C . ILE A 1 311 ? -20.394 11.271 0.691 1.00 28.41 311 ILE A C 1
ATOM 2335 O O . ILE A 1 311 ? -19.737 10.936 -0.297 1.00 28.41 311 ILE A O 1
ATOM 2339 N N . PRO A 1 312 ? -21.227 12.333 0.651 1.00 29.69 312 PRO A N 1
ATOM 2340 C CA . PRO A 1 312 ? -21.631 12.969 -0.601 1.00 29.69 312 PRO A CA 1
ATOM 2341 C C . PRO A 1 312 ? -20.485 13.729 -1.280 1.00 29.69 312 PRO A C 1
ATOM 2343 O O . PRO A 1 312 ? -19.842 14.576 -0.667 1.00 29.69 312 PRO A O 1
ATOM 2346 N N . GLU A 1 313 ? -20.297 13.421 -2.565 1.00 35.47 313 GLU A N 1
ATOM 2347 C CA . GLU A 1 313 ? -19.627 14.199 -3.615 1.00 35.47 313 GLU A CA 1
ATOM 2348 C C . GLU A 1 313 ? -18.344 14.962 -3.234 1.00 35.47 313 GLU A C 1
ATOM 2350 O O . GLU A 1 313 ? -18.320 16.185 -3.117 1.00 35.47 313 GLU A O 1
ATOM 2355 N N . THR A 1 314 ? -17.206 14.265 -3.275 1.00 25.98 314 THR A N 1
ATOM 2356 C CA . THR A 1 314 ? -16.070 14.828 -4.016 1.00 25.98 314 THR A CA 1
ATOM 2357 C C . THR A 1 314 ? -15.985 14.106 -5.351 1.00 25.98 314 THR A C 1
ATOM 2359 O O . THR A 1 314 ? -15.853 12.888 -5.419 1.00 25.98 314 THR A O 1
ATOM 2362 N N . LYS A 1 315 ? -16.142 14.867 -6.438 1.00 30.39 315 LYS A N 1
ATOM 2363 C CA . LYS A 1 315 ? -15.956 14.399 -7.812 1.00 30.39 315 LYS A CA 1
ATOM 2364 C C . LYS A 1 315 ? -14.556 13.791 -7.950 1.00 30.39 315 LYS A C 1
ATOM 2366 O O . LYS A 1 315 ? -13.589 14.498 -8.216 1.00 30.39 315 LYS A O 1
ATOM 2371 N N . HIS A 1 316 ? -14.431 12.485 -7.778 1.00 31.73 316 HIS A N 1
ATOM 2372 C CA . HIS A 1 316 ? -13.392 11.718 -8.443 1.00 31.73 316 HIS A CA 1
ATOM 2373 C C . HIS A 1 316 ? -14.052 11.145 -9.680 1.00 31.73 316 HIS A C 1
ATOM 2375 O O . HIS A 1 316 ? -14.964 10.324 -9.603 1.00 31.73 316 HIS A O 1
ATOM 2381 N N . SER A 1 317 ? -13.656 11.703 -10.819 1.00 30.30 317 SER A N 1
ATOM 2382 C CA . SER A 1 317 ? -14.037 11.236 -12.140 1.00 30.30 317 SER A CA 1
ATOM 2383 C C . SER A 1 317 ? -13.599 9.781 -12.285 1.00 30.30 317 SER A C 1
ATOM 2385 O O . SER A 1 317 ? -12.515 9.496 -12.777 1.00 30.30 317 SER A O 1
ATOM 2387 N N . THR A 1 318 ? -14.449 8.843 -11.880 1.00 32.66 318 THR A N 1
ATOM 2388 C CA . THR A 1 318 ? -14.430 7.487 -12.422 1.00 32.66 318 THR A CA 1
ATOM 2389 C C . THR A 1 318 ? -15.041 7.558 -13.815 1.00 32.66 318 THR A C 1
ATOM 2391 O O . THR A 1 318 ? -16.158 7.112 -14.076 1.00 32.66 318 THR A O 1
ATOM 2394 N N . SER A 1 319 ? -14.303 8.152 -14.754 1.00 39.56 319 SER A N 1
ATOM 2395 C CA . SER A 1 319 ? -14.505 7.783 -16.147 1.00 39.56 319 SER A CA 1
ATOM 2396 C C . SER A 1 319 ? -14.209 6.288 -16.210 1.00 39.56 319 SER A C 1
ATOM 2398 O O . SER A 1 319 ? -13.060 5.891 -16.016 1.00 39.56 319 SER A O 1
ATOM 2400 N N . LYS A 1 320 ? -15.232 5.448 -16.412 1.00 56.03 320 LYS A N 1
ATOM 2401 C CA . LYS A 1 320 ? -15.031 4.032 -16.755 1.00 56.03 320 LYS A CA 1
ATOM 2402 C C . LYS A 1 320 ? -13.924 3.972 -17.807 1.00 56.03 320 LYS A C 1
ATOM 2404 O O . LYS A 1 320 ? -14.055 4.682 -18.807 1.00 56.03 320 LYS A O 1
ATOM 2409 N N . LEU A 1 321 ? -12.856 3.203 -17.585 1.00 69.06 321 LEU A N 1
ATOM 2410 C CA . LEU A 1 321 ? -11.772 3.076 -18.562 1.00 69.06 321 LEU A CA 1
ATOM 2411 C C . LEU A 1 321 ? -12.381 2.705 -19.917 1.00 69.06 321 LEU A C 1
ATOM 2413 O O . LEU A 1 321 ? -13.154 1.754 -20.019 1.00 69.06 321 LEU A O 1
ATOM 2417 N N . GLN A 1 322 ? -12.099 3.507 -20.940 1.00 77.44 322 GLN A N 1
ATOM 2418 C CA . GLN A 1 322 ? -12.650 3.310 -22.278 1.00 77.44 322 GLN A CA 1
ATOM 2419 C C . GLN A 1 322 ? -11.608 2.667 -23.193 1.00 77.44 322 GLN A C 1
ATOM 2421 O O . GLN A 1 322 ? -10.416 2.924 -23.021 1.00 77.44 322 GLN A O 1
ATOM 2426 N N . PRO A 1 323 ? -12.013 1.869 -24.191 1.00 75.69 323 PRO A N 1
ATOM 2427 C CA . PRO A 1 323 ? -11.105 1.452 -25.248 1.00 75.69 323 PRO A CA 1
ATOM 2428 C C . PRO A 1 323 ? -10.414 2.651 -25.913 1.00 75.69 323 PRO A C 1
ATOM 2430 O O . PRO A 1 323 ? -11.054 3.656 -26.223 1.00 75.69 323 PRO A O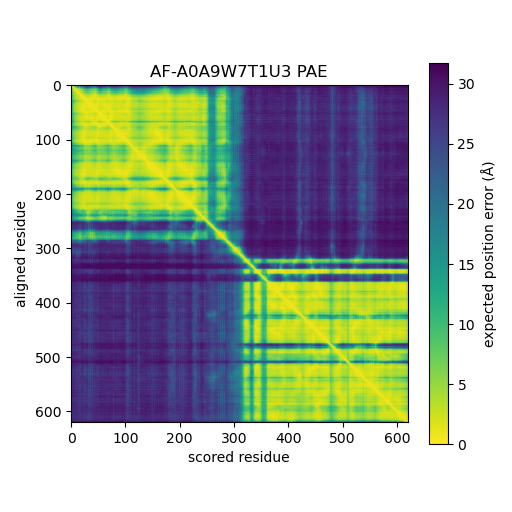 1
ATOM 2433 N N . ILE A 1 324 ? -9.114 2.525 -26.173 1.00 81.88 324 ILE A N 1
ATOM 2434 C CA . ILE A 1 324 ? -8.357 3.476 -26.985 1.00 81.88 324 ILE A CA 1
ATOM 2435 C C . ILE A 1 324 ? -8.344 2.958 -28.420 1.00 81.88 324 ILE A C 1
ATOM 2437 O O . ILE A 1 324 ? -7.697 1.955 -28.723 1.00 81.88 324 ILE A O 1
ATOM 2441 N N . LEU A 1 325 ? -9.031 3.672 -29.313 1.00 79.38 325 LEU A N 1
ATOM 2442 C CA . LEU A 1 325 ? -9.010 3.362 -30.738 1.00 79.38 325 LEU A CA 1
ATOM 2443 C C . LEU A 1 325 ? -7.773 3.966 -31.419 1.00 79.38 325 LEU A C 1
ATOM 2445 O O . LEU A 1 325 ? -7.394 5.119 -31.161 1.00 79.38 325 LEU A O 1
ATOM 2449 N N . VAL A 1 326 ? -7.147 3.176 -32.291 1.00 74.12 326 VAL A N 1
ATOM 2450 C CA . VAL A 1 326 ? -5.981 3.559 -33.101 1.00 74.12 326 VAL A CA 1
ATOM 2451 C C . VAL A 1 326 ? -6.349 3.345 -34.562 1.00 74.12 326 VAL A C 1
ATOM 2453 O O . VAL A 1 326 ? -6.661 2.227 -34.966 1.00 74.12 326 VAL A O 1
ATOM 2456 N N . ASN A 1 327 ? -6.341 4.419 -35.352 1.00 71.88 327 ASN A N 1
ATOM 2457 C CA . ASN A 1 327 ? -6.629 4.320 -36.775 1.00 71.88 327 ASN A CA 1
ATOM 2458 C C . ASN A 1 327 ? -5.391 3.795 -37.512 1.00 71.88 327 ASN A C 1
ATOM 2460 O O . ASN A 1 327 ? -4.377 4.483 -37.594 1.00 71.88 327 ASN A O 1
ATOM 2464 N N . THR A 1 328 ? -5.476 2.576 -38.037 1.00 63.38 328 THR A N 1
ATOM 2465 C CA . THR A 1 328 ? -4.399 1.933 -38.801 1.00 63.38 328 THR A CA 1
ATOM 2466 C C . THR A 1 328 ? -4.516 2.159 -40.312 1.00 63.38 328 THR A C 1
ATOM 2468 O O . THR A 1 328 ? -3.682 1.665 -41.068 1.00 63.38 328 THR A O 1
ATOM 2471 N N . GLN A 1 329 ? -5.538 2.886 -40.784 1.00 52.28 329 GLN A N 1
ATOM 2472 C CA . GLN A 1 329 ? -5.738 3.151 -42.208 1.00 52.28 329 GLN A CA 1
ATOM 2473 C C . GLN A 1 329 ? -4.887 4.335 -42.671 1.00 52.28 329 GLN A C 1
ATOM 2475 O O . GLN A 1 329 ? -5.323 5.478 -42.598 1.00 52.28 329 GLN A O 1
ATOM 2480 N N . ASN A 1 330 ? -3.686 4.042 -43.176 1.00 41.06 330 ASN A N 1
ATOM 2481 C CA . ASN A 1 330 ? -2.887 4.981 -43.973 1.00 41.06 330 ASN A CA 1
ATOM 2482 C C . ASN A 1 330 ? -2.158 4.323 -45.170 1.00 41.06 330 ASN A C 1
ATOM 2484 O O . ASN A 1 330 ? -1.276 4.940 -45.759 1.00 41.06 330 ASN A O 1
ATOM 2488 N N . SER A 1 331 ? -2.534 3.109 -45.599 1.00 37.16 331 SER A N 1
ATOM 2489 C CA . SER A 1 331 ? -2.037 2.521 -46.855 1.00 37.16 331 SER A CA 1
ATOM 2490 C C . SER A 1 331 ? -3.183 2.120 -47.779 1.00 37.16 331 SER A C 1
ATOM 2492 O O . SER A 1 331 ? -4.077 1.366 -47.408 1.00 37.16 331 SER A O 1
ATOM 2494 N N . THR A 1 332 ? -3.137 2.609 -49.017 1.00 35.91 332 THR A N 1
ATOM 2495 C CA . THR A 1 332 ? -4.049 2.264 -50.120 1.00 35.91 332 THR A CA 1
ATOM 2496 C C . THR A 1 332 ? -3.888 0.833 -50.641 1.00 35.91 332 THR A C 1
ATOM 2498 O O . THR A 1 332 ? -4.509 0.494 -51.640 1.00 35.91 332 THR A O 1
ATOM 2501 N N . ASP A 1 333 ? -3.119 -0.026 -49.969 1.00 34.97 333 ASP A N 1
ATOM 2502 C CA . ASP A 1 333 ? -2.895 -1.410 -50.376 1.00 34.97 333 ASP A CA 1
ATOM 2503 C C . ASP A 1 333 ? -3.008 -2.370 -49.181 1.00 34.97 333 ASP A C 1
ATOM 2505 O O . ASP A 1 333 ? -2.264 -2.258 -48.207 1.00 34.97 333 ASP A O 1
ATOM 2509 N N . ALA A 1 334 ? -3.939 -3.320 -49.338 1.00 34.69 334 ALA A N 1
ATOM 2510 C CA . ALA A 1 334 ? -4.243 -4.521 -48.551 1.00 34.69 334 ALA A CA 1
ATOM 2511 C C . ALA A 1 334 ? -4.665 -4.354 -47.064 1.00 34.69 334 ALA A C 1
ATOM 2513 O O . ALA A 1 334 ? -4.073 -3.578 -46.318 1.00 34.69 334 ALA A O 1
ATOM 2514 N N . PRO A 1 335 ? -5.671 -5.123 -46.583 1.00 37.22 335 PRO A N 1
ATOM 2515 C CA . PRO A 1 335 ? -6.087 -5.093 -45.182 1.00 37.22 335 PRO A CA 1
ATOM 2516 C C . PRO A 1 335 ? -4.929 -5.550 -44.291 1.00 37.22 335 PRO A C 1
ATOM 2518 O O . PRO A 1 335 ? -4.349 -6.610 -44.537 1.00 37.22 335 PRO A O 1
ATOM 2521 N N . ALA A 1 336 ? -4.606 -4.760 -43.263 1.00 43.72 336 ALA A N 1
ATOM 2522 C CA . ALA A 1 336 ? -3.622 -5.108 -42.243 1.00 43.72 336 ALA A CA 1
ATOM 2523 C C . ALA A 1 336 ? -3.841 -6.553 -41.767 1.00 43.72 336 ALA A C 1
ATOM 2525 O O . ALA A 1 336 ? -4.967 -6.938 -41.438 1.00 43.72 336 ALA A O 1
ATOM 2526 N N . LEU A 1 337 ? -2.774 -7.357 -41.756 1.00 42.88 337 LEU A N 1
ATOM 2527 C CA . LEU A 1 337 ? -2.809 -8.705 -41.200 1.00 42.88 337 LEU A CA 1
ATOM 2528 C C . LEU A 1 337 ? -3.302 -8.628 -39.748 1.00 42.88 337 LEU A C 1
ATOM 2530 O O . LEU A 1 337 ? -2.591 -8.158 -38.868 1.00 42.88 337 LEU A O 1
ATOM 2534 N N . HIS A 1 338 ? -4.540 -9.079 -39.553 1.00 57.00 338 HIS A N 1
ATOM 2535 C CA . HIS A 1 338 ? -5.069 -9.731 -38.360 1.00 57.00 338 HIS A CA 1
ATOM 2536 C C . HIS A 1 338 ? -4.528 -9.218 -37.017 1.00 57.00 338 HIS A C 1
ATOM 2538 O O . HIS A 1 338 ? -3.555 -9.745 -36.497 1.00 57.00 338 HIS A O 1
ATOM 2544 N N . GLY A 1 339 ? -5.204 -8.234 -36.419 1.00 82.62 339 GLY A N 1
ATOM 2545 C CA . GLY A 1 339 ? -5.237 -8.060 -34.962 1.00 82.62 339 GLY A CA 1
ATOM 2546 C C . GLY A 1 339 ? -3.916 -7.778 -34.228 1.00 82.62 339 GLY A C 1
ATOM 2547 O O . GLY A 1 339 ? -3.956 -7.709 -33.008 1.00 82.62 339 GLY A O 1
ATOM 2548 N N . TYR A 1 340 ? -2.764 -7.595 -34.876 1.00 94.31 340 TYR A N 1
ATOM 2549 C CA . TYR A 1 340 ? -1.483 -7.392 -34.180 1.00 94.31 340 TYR A CA 1
ATOM 2550 C C . TYR A 1 340 ? -0.943 -5.967 -34.302 1.00 94.31 340 TYR A C 1
ATOM 2552 O O . TYR A 1 340 ? -1.222 -5.266 -35.274 1.00 94.31 340 TYR A O 1
ATOM 2560 N N . ALA A 1 341 ? -0.133 -5.553 -33.324 1.00 96.94 341 ALA A N 1
ATOM 2561 C CA . ALA A 1 341 ? 0.634 -4.310 -33.372 1.00 96.94 341 ALA A CA 1
ATOM 2562 C C . ALA A 1 341 ? 1.994 -4.442 -32.674 1.00 96.94 341 ALA A C 1
ATOM 2564 O O . ALA A 1 341 ? 2.134 -5.160 -31.682 1.00 96.94 341 ALA A O 1
ATOM 2565 N N . PHE A 1 342 ? 2.983 -3.696 -33.159 1.00 98.12 342 PHE A N 1
ATOM 2566 C CA . PHE A 1 342 ? 4.177 -3.356 -32.389 1.00 98.12 342 PHE A CA 1
ATOM 2567 C C . PHE A 1 342 ? 3.938 -2.035 -31.662 1.00 98.12 342 PHE A C 1
ATOM 2569 O O . PHE A 1 342 ? 3.349 -1.120 -32.236 1.00 98.12 342 PHE A O 1
ATOM 2576 N N . ALA A 1 343 ? 4.404 -1.915 -30.422 1.00 97.94 343 ALA A N 1
ATOM 2577 C CA . ALA A 1 343 ? 4.279 -0.685 -29.651 1.00 97.94 343 ALA A CA 1
ATOM 2578 C C . ALA A 1 343 ? 5.589 -0.313 -28.953 1.00 97.94 343 ALA A C 1
ATOM 2580 O O . ALA A 1 343 ? 6.318 -1.185 -28.491 1.00 97.94 343 ALA A O 1
ATOM 2581 N N . THR A 1 344 ? 5.856 0.983 -28.832 1.00 97.75 344 THR A N 1
ATOM 2582 C CA . THR A 1 344 ? 6.879 1.540 -27.937 1.00 97.75 344 THR A CA 1
ATOM 2583 C C . THR A 1 344 ? 6.303 2.722 -27.158 1.00 97.75 344 THR A C 1
ATOM 2585 O O . THR A 1 344 ? 5.174 3.148 -27.411 1.00 97.75 344 THR A O 1
ATOM 2588 N N . PHE A 1 345 ? 7.061 3.248 -26.200 1.00 95.31 345 PHE A N 1
ATOM 2589 C CA . PHE A 1 345 ? 6.643 4.341 -25.329 1.00 95.31 345 PHE A CA 1
ATOM 2590 C C . PHE A 1 345 ? 7.685 5.460 -25.292 1.00 95.31 345 PHE A C 1
ATOM 2592 O O . PHE A 1 345 ? 8.878 5.195 -25.159 1.00 95.31 345 PHE A O 1
ATOM 2599 N N . LEU A 1 346 ? 7.217 6.706 -25.357 1.00 91.94 346 LEU A N 1
ATOM 2600 C CA . LEU A 1 346 ? 8.030 7.908 -25.220 1.00 91.94 346 LEU A CA 1
ATOM 2601 C C . LEU A 1 346 ? 7.387 8.849 -24.187 1.00 91.94 346 LEU A C 1
ATOM 2603 O O . LEU A 1 346 ? 6.298 9.381 -24.408 1.00 91.94 346 LEU A O 1
ATOM 2607 N N . GLY A 1 347 ? 8.062 9.031 -23.050 1.00 87.00 347 GLY A N 1
ATOM 2608 C CA . GLY A 1 347 ? 7.645 9.937 -21.973 1.00 87.00 347 GLY A CA 1
ATOM 2609 C C . GLY A 1 347 ? 8.116 11.380 -22.178 1.00 87.00 347 GLY A C 1
ATOM 2610 O O . GLY A 1 347 ? 8.922 11.664 -23.065 1.00 87.00 347 GLY A O 1
ATOM 2611 N N . SER A 1 348 ? 7.638 12.301 -21.338 1.00 73.38 348 SER A N 1
ATOM 2612 C CA . SER A 1 348 ? 8.133 13.678 -21.305 1.00 73.38 348 SER A CA 1
ATOM 2613 C C . SER A 1 348 ? 9.527 13.705 -20.679 1.00 73.38 348 SER A C 1
ATOM 2615 O O . SER A 1 348 ? 9.786 13.011 -19.698 1.00 73.38 348 SER A O 1
ATOM 2617 N N . ASN A 1 349 ? 10.447 14.482 -21.256 1.00 61.50 349 ASN A N 1
ATOM 2618 C CA . ASN A 1 349 ? 11.855 14.481 -20.851 1.00 61.50 349 ASN A CA 1
ATOM 2619 C C . ASN A 1 349 ? 12.056 14.983 -19.414 1.00 61.50 349 ASN A C 1
ATOM 2621 O O . ASN A 1 349 ? 12.220 16.178 -19.184 1.00 61.50 349 ASN A O 1
ATOM 2625 N N . HIS A 1 350 ? 12.155 14.053 -18.467 1.00 52.88 350 HIS A N 1
ATOM 2626 C CA . HIS A 1 350 ? 12.694 14.279 -17.127 1.00 52.88 350 HIS A CA 1
ATOM 2627 C C . HIS A 1 350 ? 14.144 13.773 -17.086 1.00 52.88 350 HIS A C 1
ATOM 2629 O O . HIS A 1 350 ? 14.449 12.746 -16.481 1.00 52.88 350 HIS A O 1
ATOM 2635 N N . MET A 1 351 ? 15.041 14.453 -17.809 1.00 48.69 351 MET A N 1
ATOM 2636 C CA . MET A 1 351 ? 16.478 14.156 -17.762 1.00 48.69 351 MET A CA 1
ATOM 2637 C C . MET A 1 351 ? 17.014 14.523 -16.373 1.00 48.69 351 MET A C 1
ATOM 2639 O O . MET A 1 351 ? 16.901 15.679 -15.956 1.00 48.69 351 MET A O 1
ATOM 2643 N N . ALA A 1 352 ? 17.617 13.564 -15.666 1.00 40.81 352 ALA A N 1
ATOM 2644 C CA . ALA A 1 352 ? 18.261 13.826 -14.380 1.00 40.81 352 ALA A CA 1
ATOM 2645 C C . ALA A 1 352 ? 19.427 14.823 -14.554 1.00 40.81 352 ALA A C 1
ATOM 2647 O O . ALA A 1 352 ? 20.082 14.849 -15.597 1.00 40.81 352 ALA A O 1
ATOM 2648 N N . ASP A 1 353 ? 19.742 15.618 -13.526 1.00 37.47 353 ASP A N 1
ATOM 2649 C CA . ASP A 1 353 ? 20.770 16.675 -13.603 1.00 37.47 353 ASP A CA 1
ATOM 2650 C C . ASP A 1 353 ? 22.178 16.177 -14.011 1.00 37.47 353 ASP A C 1
ATOM 2652 O O . ASP A 1 353 ? 22.984 16.962 -14.506 1.00 37.47 353 ASP A O 1
ATOM 2656 N N . GLY A 1 354 ? 22.468 14.876 -13.884 1.00 40.44 354 GLY A N 1
ATOM 2657 C CA . GLY A 1 354 ? 23.701 14.254 -14.388 1.00 40.44 354 GLY A CA 1
ATOM 2658 C C . GLY A 1 354 ? 23.741 14.025 -15.909 1.00 40.44 354 GLY A C 1
ATOM 2659 O O . GLY A 1 354 ? 24.821 14.031 -16.492 1.00 40.44 354 GLY A O 1
ATOM 2660 N N . GLU A 1 355 ? 22.590 13.884 -16.575 1.00 40.97 355 GLU A N 1
ATOM 2661 C CA . GLU A 1 355 ? 22.485 13.685 -18.034 1.00 40.97 355 GLU A CA 1
ATOM 2662 C C . GLU A 1 355 ? 22.451 15.015 -18.801 1.00 40.97 355 GLU A C 1
ATOM 2664 O O . GLU A 1 355 ? 22.846 15.065 -19.964 1.00 40.97 355 GLU A O 1
ATOM 2669 N N . LYS A 1 356 ? 22.118 16.132 -18.132 1.00 41.31 356 LYS A N 1
ATOM 2670 C CA . LYS A 1 356 ? 22.343 17.489 -18.674 1.00 41.31 356 LYS A CA 1
ATOM 2671 C C . LYS A 1 356 ? 23.821 17.759 -18.991 1.00 41.31 356 LYS A C 1
ATOM 2673 O O . LYS A 1 356 ? 24.114 18.602 -19.835 1.00 41.31 356 LYS A O 1
ATOM 2678 N N . ALA A 1 357 ? 24.750 17.042 -18.348 1.00 39.12 357 ALA A N 1
ATOM 2679 C CA . ALA A 1 357 ? 26.184 17.141 -18.621 1.00 39.12 357 ALA A CA 1
ATOM 2680 C C . ALA A 1 357 ? 26.606 16.473 -19.948 1.00 39.12 357 ALA A C 1
ATOM 2682 O O . ALA A 1 357 ? 27.691 16.763 -20.449 1.00 39.12 357 ALA A O 1
ATOM 2683 N N . LEU A 1 358 ? 25.745 15.656 -20.572 1.00 42.38 358 LEU A N 1
ATOM 2684 C CA . LEU A 1 358 ? 25.906 15.157 -21.945 1.00 42.38 358 LEU A CA 1
ATOM 2685 C C . LEU A 1 358 ? 25.273 16.136 -22.951 1.00 42.38 358 LEU A C 1
ATOM 2687 O O . LEU A 1 358 ? 24.518 15.757 -23.846 1.00 42.38 358 LEU A O 1
ATOM 2691 N N . ALA A 1 359 ? 25.579 17.426 -22.802 1.00 33.50 359 ALA A N 1
ATOM 2692 C CA . ALA A 1 359 ? 25.213 18.471 -23.749 1.00 33.50 359 ALA A CA 1
ATOM 2693 C C . ALA A 1 359 ? 25.913 18.214 -25.098 1.00 33.50 359 ALA A C 1
ATOM 2695 O O . ALA A 1 359 ? 27.061 18.601 -25.311 1.00 33.50 359 ALA A O 1
ATOM 2696 N N . GLY A 1 360 ? 25.224 17.503 -25.991 1.00 44.53 360 GLY A N 1
ATOM 2697 C CA . GLY A 1 360 ? 25.708 17.173 -27.333 1.00 44.53 360 GLY A CA 1
ATOM 2698 C C . GLY A 1 360 ? 24.990 16.004 -28.015 1.00 44.53 360 GLY A C 1
ATOM 2699 O O . GLY A 1 360 ? 25.125 15.856 -29.226 1.00 44.53 360 GLY A O 1
ATOM 2700 N N . TYR A 1 361 ? 24.220 15.193 -27.281 1.00 47.94 361 TYR A N 1
ATOM 2701 C CA . TYR A 1 361 ? 23.407 14.120 -27.861 1.00 47.94 361 TYR A CA 1
ATOM 2702 C C . TYR A 1 361 ? 21.926 14.514 -27.897 1.00 47.94 361 TYR A C 1
ATOM 2704 O O . TYR A 1 361 ? 21.363 14.937 -26.889 1.00 47.94 361 TYR A O 1
ATOM 2712 N N . GLU A 1 362 ? 21.299 14.365 -29.069 1.00 71.00 362 GLU A N 1
ATOM 2713 C CA . GLU A 1 362 ? 19.840 14.281 -29.194 1.00 71.00 362 GLU A CA 1
ATOM 2714 C C . GLU A 1 362 ? 19.284 13.275 -28.175 1.00 71.00 362 GLU A C 1
ATOM 2716 O O . GLU A 1 362 ? 19.926 12.263 -27.891 1.00 71.00 362 GLU A O 1
ATOM 2721 N N . ASP A 1 363 ? 18.088 13.551 -27.657 1.00 83.19 363 ASP A N 1
ATOM 2722 C CA . ASP A 1 363 ? 17.322 12.673 -26.768 1.00 83.19 363 ASP A CA 1
ATOM 2723 C C . ASP A 1 363 ? 17.408 11.190 -27.208 1.00 83.19 363 ASP A C 1
ATOM 2725 O O . ASP A 1 363 ? 16.872 10.827 -28.263 1.00 83.19 363 ASP A O 1
ATOM 2729 N N . PRO A 1 364 ? 18.101 10.326 -26.441 1.00 87.81 364 PRO A N 1
ATOM 2730 C CA . PRO A 1 364 ? 18.430 8.976 -26.882 1.00 87.81 364 PRO A CA 1
ATOM 2731 C C . PRO A 1 364 ? 17.201 8.072 -27.010 1.00 87.81 364 PRO A C 1
ATOM 2733 O O . PRO A 1 364 ? 17.186 7.212 -27.889 1.00 87.81 364 PRO A O 1
ATOM 2736 N N . TYR A 1 365 ? 16.158 8.285 -26.201 1.00 89.94 365 TYR A N 1
ATOM 2737 C CA . TYR A 1 365 ? 14.915 7.513 -26.282 1.00 89.94 365 TYR A CA 1
ATOM 2738 C C . TYR A 1 365 ? 14.086 7.931 -27.491 1.00 89.94 365 TYR A C 1
ATOM 2740 O O . TYR A 1 365 ? 13.541 7.079 -28.191 1.00 89.94 365 TYR A O 1
ATOM 2748 N N . PHE A 1 366 ? 14.052 9.229 -27.801 1.00 92.38 366 PHE A N 1
ATOM 2749 C CA . PHE A 1 366 ? 13.462 9.704 -29.049 1.00 92.38 366 PHE A CA 1
ATOM 2750 C C . PHE A 1 366 ? 14.177 9.104 -30.266 1.00 92.38 366 PHE A C 1
ATOM 2752 O O . PHE A 1 366 ? 13.532 8.534 -31.144 1.00 92.38 366 PHE A O 1
ATOM 2759 N N . VAL A 1 367 ? 15.513 9.157 -30.298 1.00 93.12 367 VAL A N 1
ATOM 2760 C CA . VAL A 1 367 ? 16.311 8.532 -31.366 1.00 93.12 367 VAL A CA 1
ATOM 2761 C C . VAL A 1 367 ? 16.058 7.023 -31.432 1.00 93.12 367 VAL A C 1
ATOM 2763 O O . VAL A 1 367 ? 15.927 6.473 -32.521 1.00 93.12 367 VAL A O 1
ATOM 2766 N N . GLY A 1 368 ? 15.938 6.358 -30.286 1.00 94.75 368 GLY A N 1
ATOM 2767 C CA . GLY A 1 368 ? 15.588 4.946 -30.181 1.00 94.75 368 GLY A CA 1
ATOM 2768 C C . GLY A 1 368 ? 14.234 4.597 -30.809 1.00 94.75 368 GLY A C 1
ATOM 2769 O O . GLY A 1 368 ? 14.150 3.708 -31.658 1.00 94.75 368 GLY A O 1
ATOM 2770 N N . ALA A 1 369 ? 13.189 5.371 -30.504 1.00 96.00 369 ALA A N 1
ATOM 2771 C CA . ALA A 1 369 ? 11.872 5.218 -31.125 1.00 96.00 369 ALA A CA 1
ATOM 2772 C C . ALA A 1 369 ? 11.924 5.406 -32.654 1.00 96.00 369 ALA A C 1
ATOM 2774 O O . ALA A 1 369 ? 11.264 4.669 -33.391 1.00 96.00 369 ALA A O 1
ATOM 2775 N N . ARG A 1 370 ? 12.757 6.334 -33.150 1.00 96.31 370 ARG A N 1
ATOM 2776 C CA . ARG A 1 370 ? 13.002 6.510 -34.593 1.00 96.31 370 ARG A CA 1
ATOM 2777 C C . ARG A 1 370 ? 13.741 5.323 -35.215 1.00 96.31 370 ARG A C 1
ATOM 2779 O O . ARG A 1 370 ? 13.404 4.916 -36.328 1.00 96.31 370 ARG A O 1
ATOM 2786 N N . ILE A 1 371 ? 14.713 4.734 -34.508 1.00 96.94 371 ILE A N 1
ATOM 2787 C CA . ILE A 1 371 ? 15.403 3.514 -34.959 1.00 96.94 371 ILE A CA 1
ATOM 2788 C C . ILE A 1 371 ? 14.384 2.385 -35.112 1.00 96.94 371 ILE A C 1
ATOM 2790 O O . ILE A 1 371 ? 14.369 1.736 -36.157 1.00 96.94 371 ILE A O 1
ATOM 2794 N N . LEU A 1 372 ? 13.491 2.190 -34.137 1.00 98.06 372 LEU A N 1
ATOM 2795 C CA . LEU A 1 372 ? 12.411 1.205 -34.236 1.00 98.06 372 LEU A CA 1
ATOM 2796 C C . LEU A 1 372 ? 11.461 1.498 -35.404 1.00 98.06 372 LEU A C 1
ATOM 2798 O O . LEU A 1 372 ? 11.153 0.577 -36.160 1.00 98.06 372 LEU A O 1
ATOM 2802 N N . ALA A 1 373 ? 11.055 2.757 -35.611 1.00 97.69 373 ALA A N 1
ATOM 2803 C CA . ALA A 1 373 ? 10.221 3.146 -36.752 1.00 97.69 373 ALA A CA 1
ATOM 2804 C C . ALA A 1 373 ? 10.894 2.779 -38.083 1.00 97.69 373 ALA A C 1
ATOM 2806 O O . ALA A 1 373 ? 10.302 2.104 -38.925 1.00 97.69 373 ALA A O 1
ATOM 2807 N N . TYR A 1 374 ? 12.172 3.126 -38.244 1.00 97.88 374 TYR A N 1
ATOM 2808 C CA . TYR A 1 374 ? 12.963 2.720 -39.401 1.00 97.88 374 TYR A CA 1
ATOM 2809 C C . TYR A 1 374 ? 13.037 1.197 -39.551 1.00 97.88 374 TYR A C 1
ATOM 2811 O O . TYR A 1 374 ? 12.753 0.668 -40.627 1.00 97.88 374 TYR A O 1
ATOM 2819 N N . GLN A 1 375 ? 13.381 0.474 -38.485 1.00 98.12 375 GLN A N 1
ATOM 2820 C CA . GLN A 1 375 ? 13.584 -0.970 -38.540 1.00 98.12 375 GLN A CA 1
ATOM 2821 C C . GLN A 1 375 ? 12.292 -1.738 -38.834 1.00 98.12 375 GLN A C 1
ATOM 2823 O O . GLN A 1 375 ? 12.317 -2.688 -39.615 1.00 98.12 375 GLN A O 1
ATOM 2828 N N . LEU A 1 376 ? 11.166 -1.330 -38.258 1.00 97.94 376 LEU A N 1
ATOM 2829 C CA . LEU A 1 376 ? 9.890 -2.019 -38.425 1.00 97.94 376 LEU A CA 1
ATOM 2830 C C . LEU A 1 376 ? 9.168 -1.631 -39.716 1.00 97.94 376 LEU A C 1
ATOM 2832 O O . LEU A 1 376 ? 8.464 -2.470 -40.271 1.00 97.94 376 LEU A O 1
ATOM 2836 N N . LEU A 1 377 ? 9.351 -0.413 -40.231 1.00 96.81 377 LEU A N 1
ATOM 2837 C CA . LEU A 1 377 ? 8.542 0.097 -41.348 1.00 96.81 377 LEU A CA 1
ATOM 2838 C C . LEU A 1 377 ? 9.308 0.206 -42.674 1.00 96.81 377 LEU A C 1
ATOM 2840 O O . LEU A 1 377 ? 8.696 0.155 -43.747 1.00 96.81 377 LEU A O 1
ATOM 2844 N N . HIS A 1 378 ? 10.642 0.306 -42.629 1.00 96.50 378 HIS A N 1
ATOM 2845 C CA . HIS A 1 378 ? 11.440 0.710 -43.795 1.00 96.50 378 HIS A CA 1
ATOM 2846 C C . HIS A 1 378 ? 12.644 -0.183 -44.089 1.00 96.50 378 HIS A C 1
ATOM 2848 O O . HIS A 1 378 ? 12.930 -0.449 -45.258 1.00 96.50 378 HIS A O 1
ATOM 2854 N N . ALA A 1 379 ? 13.353 -0.650 -43.063 1.00 96.88 379 ALA A N 1
ATOM 2855 C CA . ALA A 1 379 ? 14.612 -1.365 -43.230 1.00 96.88 379 ALA A CA 1
ATOM 2856 C C . ALA A 1 379 ? 14.406 -2.734 -43.916 1.00 96.88 379 ALA A C 1
ATOM 2858 O O . ALA A 1 379 ? 13.615 -3.543 -43.429 1.00 96.88 379 ALA A O 1
ATOM 2859 N N . PRO A 1 380 ? 15.133 -3.057 -45.004 1.00 93.94 380 PRO A N 1
ATOM 2860 C CA . PRO A 1 380 ? 14.884 -4.264 -45.802 1.00 93.94 380 PRO A CA 1
ATOM 2861 C C . PRO A 1 380 ? 14.880 -5.583 -45.011 1.00 93.94 380 PRO A C 1
ATOM 2863 O O . PRO A 1 380 ? 14.055 -6.461 -45.269 1.00 93.94 380 PRO A O 1
ATOM 2866 N N . ASP A 1 381 ? 15.767 -5.705 -44.021 1.00 93.38 381 ASP A N 1
ATOM 2867 C CA . ASP A 1 381 ? 16.003 -6.954 -43.285 1.00 93.38 381 ASP A CA 1
ATOM 2868 C C . ASP A 1 381 ? 15.038 -7.177 -42.107 1.00 93.38 381 ASP A C 1
ATOM 2870 O O . ASP A 1 381 ? 14.923 -8.292 -41.579 1.00 93.38 381 ASP A O 1
ATOM 2874 N N . THR A 1 382 ? 14.349 -6.121 -41.670 1.00 97.31 382 THR A N 1
ATOM 2875 C CA . THR A 1 382 ? 13.524 -6.122 -40.451 1.00 97.31 382 THR A CA 1
ATOM 2876 C C . THR A 1 382 ? 12.094 -5.643 -40.682 1.00 97.31 382 THR A C 1
ATOM 2878 O O . THR A 1 382 ? 11.242 -5.968 -39.857 1.00 97.31 382 THR A O 1
ATOM 2881 N N . LYS A 1 383 ? 11.814 -4.965 -41.807 1.00 96.62 383 LYS A N 1
ATOM 2882 C CA . LYS A 1 383 ? 10.499 -4.410 -42.144 1.00 96.62 383 LYS A CA 1
ATOM 2883 C C . LYS A 1 383 ? 9.393 -5.454 -42.012 1.00 96.62 383 LYS A C 1
ATOM 2885 O O . LYS A 1 383 ? 9.534 -6.584 -42.499 1.00 96.62 383 LYS A O 1
ATOM 2890 N N . SER A 1 384 ? 8.296 -5.018 -41.409 1.00 94.31 384 SER A N 1
ATOM 2891 C CA . SER A 1 384 ? 7.051 -5.737 -41.186 1.00 94.31 384 SER A CA 1
ATOM 2892 C C . SER A 1 384 ? 5.880 -5.005 -41.848 1.00 94.31 384 SER A C 1
ATOM 2894 O O . SER A 1 384 ? 5.971 -3.822 -42.172 1.00 94.31 384 SER A O 1
ATOM 2896 N N . ASN A 1 385 ? 4.768 -5.715 -42.030 1.00 92.12 385 ASN A N 1
ATOM 2897 C CA . ASN A 1 385 ? 3.479 -5.123 -42.411 1.00 92.12 385 ASN A CA 1
ATOM 2898 C C . ASN A 1 385 ? 2.564 -4.892 -41.192 1.00 92.12 385 ASN A C 1
ATOM 2900 O O . ASN A 1 385 ? 1.425 -4.458 -41.351 1.00 92.12 385 ASN A O 1
ATOM 2904 N N . ILE A 1 386 ? 3.032 -5.225 -39.986 1.00 94.69 386 ILE A N 1
ATOM 2905 C CA . ILE A 1 386 ? 2.316 -4.999 -38.728 1.00 94.69 386 ILE A CA 1
ATOM 2906 C C . ILE A 1 386 ? 2.482 -3.521 -38.333 1.00 94.69 386 ILE A C 1
ATOM 2908 O O . ILE A 1 386 ? 3.603 -3.009 -38.399 1.00 94.69 386 ILE A O 1
ATOM 2912 N N . PRO A 1 387 ? 1.406 -2.820 -37.926 1.00 95.50 387 PRO A N 1
ATOM 2913 C CA . PRO A 1 387 ? 1.487 -1.413 -37.546 1.00 95.50 387 PRO A CA 1
ATOM 2914 C C . PRO A 1 387 ? 2.429 -1.203 -36.357 1.00 95.50 387 PRO A C 1
ATOM 2916 O O . PRO A 1 387 ? 2.458 -2.008 -35.424 1.00 95.50 387 PRO A O 1
ATOM 2919 N N . PHE A 1 388 ? 3.161 -0.089 -36.378 1.00 97.56 388 PHE A N 1
ATOM 2920 C CA . PHE A 1 388 ? 4.024 0.342 -35.282 1.00 97.56 388 PHE A CA 1
ATOM 2921 C C . PHE A 1 388 ? 3.444 1.584 -34.608 1.00 97.56 388 PHE A C 1
ATOM 2923 O O . PHE A 1 388 ? 3.224 2.603 -35.262 1.00 97.56 388 PHE A O 1
ATOM 2930 N N . ILE A 1 389 ? 3.184 1.481 -33.307 1.00 98.00 389 ILE A N 1
ATOM 2931 C CA . ILE A 1 389 ? 2.529 2.504 -32.494 1.00 98.00 389 ILE A CA 1
ATOM 2932 C C . ILE A 1 389 ? 3.542 3.090 -31.512 1.00 98.00 389 ILE A C 1
ATOM 2934 O O . ILE A 1 389 ? 4.225 2.355 -30.802 1.00 98.00 389 ILE A O 1
ATOM 2938 N N . VAL A 1 390 ? 3.602 4.415 -31.417 1.00 97.69 390 VAL A N 1
ATOM 2939 C CA . VAL A 1 390 ? 4.372 5.109 -30.380 1.00 97.69 390 VAL A CA 1
ATOM 2940 C C . VAL A 1 390 ? 3.388 5.751 -29.412 1.00 97.69 390 VAL A C 1
ATOM 2942 O O . VAL A 1 390 ? 2.712 6.721 -29.755 1.00 97.69 390 VAL A O 1
ATOM 2945 N N . LEU A 1 391 ? 3.290 5.191 -28.208 1.00 96.25 391 LEU A N 1
ATOM 2946 C CA . LEU A 1 391 ? 2.544 5.784 -27.102 1.00 96.25 391 LEU A CA 1
ATOM 2947 C C . LEU A 1 391 ? 3.323 7.000 -26.595 1.00 96.25 391 LEU A C 1
ATOM 2949 O O . LEU A 1 391 ? 4.474 6.854 -26.184 1.00 96.25 391 LEU A O 1
ATOM 2953 N N . VAL A 1 392 ? 2.711 8.182 -26.621 1.00 93.94 392 VAL A N 1
ATOM 2954 C CA . VAL A 1 392 ? 3.333 9.422 -26.136 1.00 93.94 392 VAL A CA 1
ATOM 2955 C C . VAL A 1 392 ? 2.540 10.009 -24.982 1.00 93.94 392 VAL A C 1
ATOM 2957 O O . VAL A 1 392 ? 1.310 9.949 -24.964 1.00 93.94 392 VAL A O 1
ATOM 2960 N N . THR A 1 393 ? 3.237 10.604 -24.022 1.00 89.69 393 THR A N 1
ATOM 2961 C CA . THR A 1 393 ? 2.586 11.339 -22.933 1.00 89.69 393 THR A CA 1
ATOM 2962 C C . THR A 1 393 ? 2.257 12.772 -23.373 1.00 89.69 393 THR A C 1
ATOM 2964 O O . THR A 1 393 ? 2.882 13.286 -24.314 1.00 89.69 393 THR A O 1
ATOM 2967 N N . PRO A 1 394 ? 1.312 13.471 -22.710 1.00 84.81 394 PRO A N 1
ATOM 2968 C CA . PRO A 1 394 ? 0.902 14.822 -23.109 1.00 84.81 394 PRO A CA 1
ATOM 2969 C C . PRO A 1 394 ? 2.044 15.853 -23.139 1.00 84.81 394 PRO A C 1
ATOM 2971 O O . PRO A 1 394 ? 1.943 16.859 -23.829 1.00 84.81 394 PRO A O 1
ATOM 2974 N N . GLY A 1 395 ? 3.142 15.605 -22.414 1.00 83.38 395 GLY A N 1
ATOM 2975 C CA . GLY A 1 395 ? 4.299 16.504 -22.343 1.00 83.38 395 GLY A CA 1
ATOM 2976 C C . GLY A 1 395 ? 5.381 16.285 -23.410 1.00 83.38 395 GLY A C 1
ATOM 2977 O O . GLY A 1 395 ? 6.403 16.961 -23.362 1.00 83.38 395 GLY A O 1
ATOM 2978 N N . VAL A 1 396 ? 5.219 15.335 -24.338 1.00 86.94 396 VAL A N 1
ATOM 2979 C CA . VAL A 1 396 ? 6.174 15.127 -25.445 1.00 86.94 396 VAL A CA 1
ATOM 2980 C C . VAL A 1 396 ? 6.022 16.226 -26.498 1.00 86.94 396 VAL A C 1
ATOM 2982 O O . VAL A 1 396 ? 4.919 16.429 -26.999 1.00 86.94 396 VAL A O 1
ATOM 2985 N N . ASP A 1 397 ? 7.132 16.864 -26.887 1.00 87.69 397 ASP A N 1
ATOM 2986 C CA . ASP A 1 397 ? 7.164 17.945 -27.882 1.00 87.69 397 ASP A CA 1
ATOM 2987 C C . ASP A 1 397 ? 6.442 17.583 -29.192 1.00 87.69 397 ASP A C 1
ATOM 2989 O O . ASP A 1 397 ? 6.701 16.542 -29.801 1.00 87.69 397 ASP A O 1
ATOM 2993 N N . GLU A 1 398 ? 5.607 18.497 -29.686 1.00 87.88 398 GLU A N 1
ATOM 2994 C CA . GLU A 1 398 ? 4.827 18.306 -30.916 1.00 87.88 398 GLU A CA 1
ATOM 2995 C C . GLU A 1 398 ? 5.708 18.038 -32.149 1.00 87.88 398 GLU A C 1
ATOM 2997 O O . GLU A 1 398 ? 5.357 17.241 -33.014 1.00 87.88 398 GLU A O 1
ATOM 3002 N N . GLU A 1 399 ? 6.899 18.639 -32.210 1.00 88.44 399 GLU A N 1
ATOM 3003 C CA . GLU A 1 399 ? 7.844 18.403 -33.306 1.00 88.44 399 GLU A CA 1
ATOM 3004 C C . GLU A 1 399 ? 8.388 16.967 -33.300 1.00 88.44 399 GLU A C 1
ATOM 3006 O O . GLU A 1 399 ? 8.538 16.348 -34.354 1.00 88.44 399 GLU A O 1
ATOM 3011 N N . LYS A 1 400 ? 8.618 16.387 -32.113 1.00 91.25 400 LYS A N 1
ATOM 3012 C CA . LYS A 1 400 ? 9.018 14.978 -31.987 1.00 91.25 400 LYS A CA 1
ATOM 3013 C C . LYS A 1 400 ? 7.896 14.054 -32.446 1.00 91.25 400 LYS A C 1
ATOM 3015 O O . LYS A 1 400 ? 8.159 13.080 -33.148 1.00 91.25 400 LYS A O 1
ATOM 3020 N N . ARG A 1 401 ? 6.648 14.373 -32.093 1.00 93.44 401 ARG A N 1
ATOM 3021 C CA . ARG A 1 401 ? 5.464 13.615 -32.526 1.00 93.44 401 ARG A CA 1
ATOM 3022 C C . ARG A 1 401 ? 5.331 13.633 -34.046 1.00 93.44 401 ARG A C 1
ATOM 3024 O O . ARG A 1 401 ? 5.333 12.571 -34.659 1.00 93.44 401 ARG A O 1
ATOM 3031 N N . ARG A 1 402 ? 5.354 14.821 -34.657 1.00 92.38 402 ARG A N 1
ATOM 3032 C CA . ARG A 1 402 ? 5.324 14.980 -36.121 1.00 92.38 402 ARG A CA 1
ATOM 3033 C C . ARG A 1 402 ? 6.467 14.256 -36.807 1.00 92.38 402 ARG A C 1
ATOM 3035 O O . ARG A 1 402 ? 6.270 13.655 -37.858 1.00 92.38 402 ARG A O 1
ATOM 3042 N N . ARG A 1 403 ? 7.662 14.285 -36.214 1.00 93.56 403 ARG A N 1
ATOM 3043 C CA . ARG A 1 403 ? 8.808 13.551 -36.747 1.00 93.56 403 ARG A CA 1
ATOM 3044 C C . ARG A 1 403 ? 8.574 12.040 -36.743 1.00 93.56 403 ARG A C 1
ATOM 3046 O O . ARG A 1 403 ? 8.873 11.397 -37.739 1.00 93.56 403 ARG A O 1
ATOM 3053 N N . LEU A 1 404 ? 8.024 11.475 -35.669 1.00 95.25 404 LEU A N 1
ATOM 3054 C CA . LEU A 1 404 ? 7.703 10.044 -35.591 1.00 95.25 404 LEU A CA 1
ATOM 3055 C C . LEU A 1 404 ? 6.594 9.642 -36.577 1.00 95.25 404 LEU A C 1
ATOM 3057 O O . LEU A 1 404 ? 6.686 8.584 -37.196 1.00 95.25 404 LEU A O 1
ATOM 3061 N N . GLU A 1 405 ? 5.585 10.496 -36.768 1.00 95.69 405 GLU A N 1
ATOM 3062 C CA . GLU A 1 405 ? 4.555 10.304 -37.799 1.00 95.69 405 GLU A CA 1
ATOM 3063 C C . GLU A 1 405 ? 5.153 10.349 -39.211 1.00 95.69 405 GLU A C 1
ATOM 3065 O O . GLU A 1 405 ? 4.840 9.499 -40.044 1.00 95.69 405 GLU A O 1
ATOM 3070 N N . ALA A 1 406 ? 6.059 11.296 -39.476 1.00 93.31 406 ALA A N 1
ATOM 3071 C CA . ALA A 1 406 ? 6.784 11.393 -40.743 1.00 93.31 406 ALA A CA 1
ATOM 3072 C C . ALA A 1 406 ? 7.701 10.181 -40.982 1.00 93.31 406 ALA A C 1
ATOM 3074 O O . ALA A 1 406 ? 7.843 9.727 -42.118 1.00 93.31 406 ALA A O 1
ATOM 3075 N N . ASP A 1 407 ? 8.260 9.610 -39.911 1.00 94.69 407 ASP A N 1
ATOM 3076 C CA . ASP A 1 407 ? 8.997 8.348 -39.954 1.00 94.69 407 ASP A CA 1
ATOM 3077 C C . ASP A 1 407 ? 8.064 7.130 -40.182 1.00 94.69 407 ASP A C 1
ATOM 3079 O O . ASP A 1 407 ? 8.535 6.006 -40.370 1.00 94.69 407 ASP A O 1
ATOM 3083 N N . GLY A 1 408 ? 6.742 7.334 -40.224 1.00 94.50 408 GLY A N 1
ATOM 3084 C CA . GLY A 1 408 ? 5.714 6.344 -40.558 1.00 94.50 408 GLY A CA 1
ATOM 3085 C C . GLY A 1 408 ? 5.043 5.673 -39.358 1.00 94.50 408 GLY A C 1
ATOM 3086 O O . GLY A 1 408 ? 4.188 4.808 -39.555 1.00 94.50 408 GLY A O 1
ATOM 3087 N N . ALA A 1 409 ? 5.4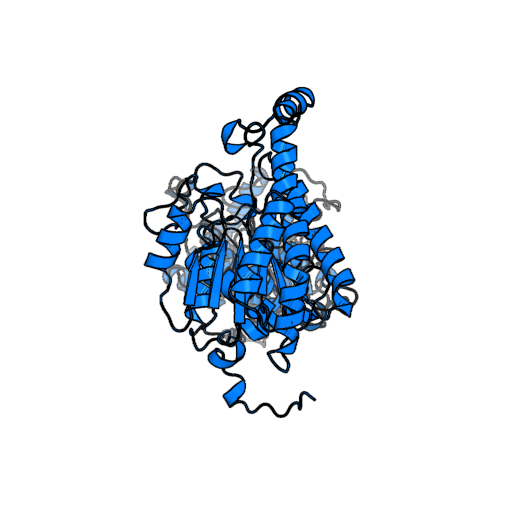21 6.027 -38.127 1.00 96.19 409 ALA A N 1
ATOM 3088 C CA . ALA A 1 409 ? 4.816 5.459 -36.930 1.00 96.19 409 ALA A CA 1
ATOM 3089 C C . ALA A 1 409 ? 3.420 6.044 -36.671 1.00 96.19 409 ALA A C 1
ATOM 3091 O O . ALA A 1 409 ? 3.139 7.201 -36.976 1.00 96.19 409 ALA A O 1
ATOM 3092 N N . ILE A 1 410 ? 2.547 5.259 -36.043 1.00 97.06 410 ILE A N 1
ATOM 3093 C CA . ILE A 1 410 ? 1.269 5.757 -35.539 1.00 97.06 410 ILE A CA 1
ATOM 3094 C C . ILE A 1 410 ? 1.515 6.349 -34.153 1.00 97.06 410 ILE A C 1
ATOM 3096 O O . ILE A 1 410 ? 1.688 5.614 -33.179 1.00 97.06 410 ILE A O 1
ATOM 3100 N N . VAL A 1 411 ? 1.541 7.673 -34.046 1.00 96.19 411 VAL A N 1
ATOM 3101 C CA . VAL A 1 411 ? 1.705 8.344 -32.754 1.00 96.19 411 VAL A CA 1
ATOM 3102 C C . VAL A 1 411 ? 0.363 8.401 -32.041 1.00 96.19 411 VAL A C 1
ATOM 3104 O O . VAL A 1 411 ? -0.639 8.866 -32.586 1.00 96.19 411 VAL A O 1
ATOM 3107 N N . LYS A 1 412 ? 0.328 7.902 -30.805 1.00 95.62 412 LYS A N 1
ATOM 3108 C CA . LYS A 1 412 ? -0.876 7.910 -29.984 1.00 95.62 412 LYS A CA 1
ATOM 3109 C C . LYS A 1 412 ? -0.604 8.559 -28.640 1.00 95.62 412 LYS A C 1
ATOM 3111 O O . LYS A 1 412 ? 0.028 7.959 -27.775 1.00 95.62 412 LYS A O 1
ATOM 3116 N N . GLU A 1 413 ? -1.134 9.765 -28.459 1.00 94.19 413 GLU A N 1
ATOM 3117 C CA . GLU A 1 413 ? -1.191 10.381 -27.136 1.00 94.19 413 GLU A CA 1
ATOM 3118 C C . GLU A 1 413 ? -2.110 9.570 -26.217 1.00 94.19 413 GLU A C 1
ATOM 3120 O O . GLU A 1 413 ? -3.199 9.140 -26.626 1.00 94.19 413 GLU A O 1
ATOM 3125 N N . VAL A 1 414 ? -1.649 9.346 -24.988 1.00 91.56 414 VAL A N 1
ATOM 3126 C CA . VAL A 1 414 ? -2.401 8.660 -23.939 1.00 91.56 414 VAL A CA 1
ATOM 3127 C C . VAL A 1 414 ? -2.429 9.474 -22.653 1.00 91.56 414 VAL A C 1
ATOM 3129 O O . VAL A 1 414 ? -1.468 10.161 -22.310 1.00 91.56 414 VAL A O 1
ATOM 3132 N N . ASP A 1 415 ? -3.540 9.367 -21.926 1.00 87.50 415 ASP A N 1
ATOM 3133 C CA . ASP A 1 415 ? -3.700 10.023 -20.633 1.00 87.50 415 ASP A CA 1
ATOM 3134 C C . ASP A 1 415 ? -2.710 9.473 -19.604 1.00 87.50 415 ASP A C 1
ATOM 3136 O O . ASP A 1 415 ? -2.438 8.266 -19.566 1.00 87.50 415 ASP A O 1
ATOM 3140 N N . ARG A 1 416 ? -2.273 10.343 -18.689 1.00 87.56 416 ARG A N 1
ATOM 3141 C CA . ARG A 1 416 ? -1.505 9.939 -17.506 1.00 87.56 416 ARG A CA 1
ATOM 3142 C C . ARG A 1 416 ? -2.252 8.858 -16.724 1.00 87.56 416 ARG A C 1
ATOM 3144 O O . ARG A 1 416 ? -3.466 8.950 -16.518 1.00 87.56 416 ARG A O 1
ATOM 3151 N N . VAL A 1 417 ? -1.551 7.817 -16.307 1.00 86.56 417 VAL A N 1
ATOM 3152 C CA . VAL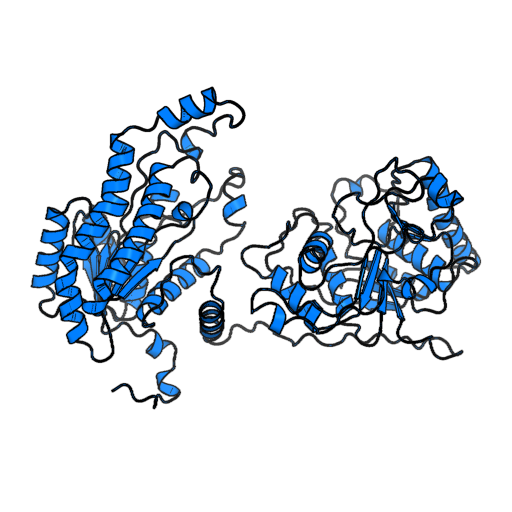 A 1 417 ? -2.039 6.811 -15.366 1.00 86.56 417 VAL A CA 1
ATOM 3153 C C . VAL A 1 417 ? -1.884 7.371 -13.958 1.00 86.56 417 VAL A C 1
ATOM 3155 O O . VAL A 1 417 ? -0.831 7.896 -13.609 1.00 86.56 417 VAL A O 1
ATOM 3158 N N . ASP A 1 418 ? -2.943 7.281 -13.152 1.00 82.75 418 ASP A N 1
ATOM 3159 C CA . ASP A 1 418 ? -2.859 7.622 -11.732 1.00 82.75 418 ASP A CA 1
ATOM 3160 C C . ASP A 1 418 ? -1.924 6.612 -11.044 1.00 82.75 418 ASP A C 1
ATOM 3162 O O . ASP A 1 418 ? -2.239 5.413 -11.042 1.00 82.75 418 ASP A O 1
ATOM 3166 N N . PRO A 1 419 ? -0.778 7.051 -10.491 1.00 82.06 419 PRO A N 1
ATOM 3167 C CA . PRO A 1 419 ? 0.170 6.147 -9.854 1.00 82.06 419 PRO A CA 1
ATOM 3168 C C . PRO A 1 419 ? -0.361 5.572 -8.533 1.00 82.06 419 PRO A C 1
ATOM 3170 O O . PRO A 1 419 ? 0.270 4.678 -7.969 1.00 82.06 419 PRO A O 1
ATOM 3173 N N . GLY A 1 420 ? -1.491 6.064 -8.009 1.00 83.56 420 GLY A N 1
ATOM 3174 C CA . GLY A 1 420 ? -2.026 5.638 -6.723 1.00 83.56 420 GLY A CA 1
ATOM 3175 C C . GLY A 1 420 ? -1.007 5.858 -5.602 1.00 83.56 420 GLY A C 1
ATOM 3176 O O . GLY A 1 420 ? -0.587 6.982 -5.332 1.00 83.56 420 GLY A O 1
ATOM 3177 N N . ASN A 1 421 ? -0.591 4.771 -4.954 1.00 79.31 421 ASN A N 1
ATOM 3178 C CA . ASN A 1 421 ? 0.412 4.762 -3.888 1.00 79.31 421 ASN A CA 1
ATOM 3179 C C . ASN A 1 421 ? 1.831 4.430 -4.387 1.00 79.31 421 ASN A C 1
ATOM 3181 O O . ASN A 1 421 ? 2.755 4.340 -3.578 1.00 79.31 421 ASN A O 1
ATOM 3185 N N . VAL A 1 422 ? 2.034 4.238 -5.696 1.00 78.12 422 VAL A N 1
ATOM 3186 C CA . VAL A 1 422 ? 3.353 3.971 -6.287 1.00 78.12 422 VAL A CA 1
ATOM 3187 C C . VAL A 1 422 ? 4.194 5.244 -6.279 1.00 78.12 422 VAL A C 1
ATOM 3189 O O . VAL A 1 422 ? 3.985 6.159 -7.071 1.00 78.12 422 VAL A O 1
ATOM 3192 N N . VAL A 1 423 ? 5.180 5.298 -5.381 1.00 71.56 423 VAL A N 1
ATOM 3193 C CA . VAL A 1 423 ? 6.124 6.418 -5.271 1.00 71.56 423 VAL A CA 1
ATOM 3194 C C . VAL A 1 423 ? 7.490 5.981 -5.788 1.00 71.56 423 VAL A C 1
ATOM 3196 O O . VAL A 1 423 ? 8.181 5.188 -5.149 1.00 71.56 423 VAL A O 1
ATOM 3199 N N . THR A 1 424 ? 7.898 6.525 -6.934 1.00 63.12 424 THR A N 1
ATOM 3200 C CA . THR A 1 424 ? 9.259 6.359 -7.460 1.00 63.12 424 THR A CA 1
ATOM 3201 C C . THR A 1 424 ? 10.194 7.432 -6.902 1.00 63.12 424 THR A C 1
ATOM 3203 O O . THR A 1 424 ? 9.816 8.589 -6.725 1.00 63.12 424 THR A O 1
ATOM 3206 N N . THR A 1 425 ? 11.442 7.056 -6.629 1.00 58.12 425 THR A N 1
ATOM 3207 C CA . THR A 1 425 ? 12.518 7.991 -6.261 1.00 58.12 425 THR A CA 1
ATOM 3208 C C . THR A 1 425 ? 13.235 8.577 -7.481 1.00 58.12 425 THR A C 1
ATOM 3210 O O . THR A 1 425 ? 14.085 9.451 -7.325 1.00 58.12 425 THR A O 1
ATOM 3213 N N . GLN A 1 426 ? 12.910 8.100 -8.689 1.00 62.59 426 GLN A N 1
ATOM 3214 C CA . GLN A 1 426 ? 13.509 8.538 -9.948 1.00 62.59 426 GLN A CA 1
ATOM 3215 C C . GLN A 1 426 ? 12.500 9.353 -10.755 1.00 62.59 426 GLN A C 1
ATOM 3217 O O . GLN A 1 426 ? 11.519 8.807 -11.253 1.00 62.59 426 GLN A O 1
ATOM 3222 N N . GLU A 1 427 ? 12.779 10.646 -10.936 1.00 60.44 427 GLU A N 1
ATOM 3223 C CA . GLU A 1 427 ? 11.930 11.576 -11.698 1.00 60.44 427 GLU A CA 1
ATOM 3224 C C . GLU A 1 427 ? 11.667 11.083 -13.132 1.00 60.44 427 GLU A C 1
ATOM 3226 O O . GLU A 1 427 ? 10.544 11.154 -13.622 1.00 60.44 427 GLU A O 1
ATOM 3231 N N . ARG A 1 428 ? 12.665 10.448 -13.766 1.00 63.06 428 ARG A N 1
ATOM 3232 C CA . ARG A 1 428 ? 12.529 9.823 -15.094 1.00 63.06 428 ARG A CA 1
ATOM 3233 C C . ARG A 1 428 ? 11.486 8.703 -15.176 1.00 63.06 428 ARG A C 1
ATOM 3235 O O . ARG A 1 428 ? 11.076 8.331 -16.269 1.00 63.06 428 ARG A O 1
ATOM 3242 N N . TRP A 1 429 ? 11.073 8.136 -14.043 1.00 65.88 429 TRP A N 1
ATOM 3243 C CA . TRP A 1 429 ? 10.074 7.065 -13.968 1.00 65.88 429 TRP A CA 1
ATOM 3244 C C . TRP A 1 429 ? 8.691 7.590 -13.573 1.00 65.88 429 TRP A C 1
ATOM 3246 O O . TRP A 1 429 ? 7.793 6.798 -13.311 1.00 65.88 429 TRP A O 1
ATOM 3256 N N . ALA A 1 430 ? 8.493 8.912 -13.569 1.00 65.12 430 ALA A N 1
ATOM 3257 C CA . ALA A 1 430 ? 7.176 9.519 -13.379 1.00 65.12 430 ALA A CA 1
ATOM 3258 C C . ALA A 1 430 ? 6.162 9.058 -14.443 1.00 65.12 430 ALA A C 1
ATOM 3260 O O . ALA A 1 430 ? 4.969 8.965 -14.172 1.00 65.12 430 ALA A O 1
ATOM 3261 N N . ASP A 1 431 ? 6.663 8.717 -15.630 1.00 81.19 431 ASP A N 1
ATOM 3262 C CA . ASP A 1 431 ? 5.862 8.488 -16.827 1.00 81.19 431 ASP A CA 1
ATOM 3263 C C . ASP A 1 431 ? 5.716 7.006 -17.198 1.00 81.19 431 ASP A C 1
ATOM 3265 O O . ASP A 1 431 ? 4.855 6.650 -17.995 1.00 81.19 431 ASP A O 1
ATOM 3269 N N . VAL A 1 432 ? 6.555 6.112 -16.660 1.00 86.38 432 VAL A N 1
ATOM 3270 C CA . VAL A 1 432 ? 6.640 4.722 -17.157 1.00 86.38 432 VAL A CA 1
ATOM 3271 C C . VAL A 1 432 ? 5.368 3.907 -16.910 1.00 86.38 432 VAL A C 1
ATOM 3273 O O . VAL A 1 432 ? 5.129 2.929 -17.614 1.00 86.38 432 VAL A O 1
ATOM 3276 N N . LEU A 1 433 ? 4.522 4.322 -15.963 1.00 89.81 433 LEU A N 1
ATOM 3277 C CA . LEU A 1 433 ? 3.210 3.712 -15.733 1.00 89.81 433 LEU A CA 1
ATOM 3278 C C . LEU A 1 433 ? 2.211 4.026 -16.859 1.00 89.81 433 LEU A C 1
ATOM 3280 O O . LEU A 1 433 ? 1.268 3.267 -17.068 1.00 89.81 433 LEU A O 1
ATOM 3284 N N . ASP A 1 434 ? 2.442 5.063 -17.666 1.00 91.50 434 ASP A N 1
ATOM 3285 C CA . ASP A 1 434 ? 1.572 5.388 -18.802 1.00 91.50 434 ASP A CA 1
ATOM 3286 C C . ASP A 1 434 ? 1.644 4.319 -19.905 1.00 91.50 434 ASP A C 1
ATOM 3288 O O . ASP A 1 434 ? 0.704 4.173 -20.690 1.00 91.50 434 ASP A O 1
ATOM 3292 N N . LYS A 1 435 ? 2.695 3.480 -19.906 1.00 92.81 435 LYS A N 1
ATOM 3293 C CA . LYS A 1 435 ? 2.792 2.271 -20.740 1.00 92.81 435 LYS A CA 1
ATOM 3294 C C . LYS A 1 435 ? 1.526 1.411 -20.624 1.00 92.81 435 LYS A C 1
ATOM 3296 O O . LYS A 1 435 ? 1.029 0.914 -21.632 1.00 92.81 435 LYS A O 1
ATOM 3301 N N . PHE A 1 436 ? 0.937 1.288 -19.431 1.00 93.88 436 PHE A N 1
ATOM 3302 C CA . PHE A 1 436 ? -0.241 0.444 -19.187 1.00 93.88 436 PHE A CA 1
ATOM 3303 C C . PHE A 1 436 ? -1.473 0.834 -20.017 1.00 93.88 436 PHE A C 1
ATOM 3305 O O . PHE A 1 436 ? -2.347 -0.004 -20.248 1.00 93.88 436 PHE A O 1
ATOM 3312 N N . ARG A 1 437 ? -1.521 2.057 -20.563 1.00 93.81 437 ARG A N 1
ATOM 3313 C CA . ARG A 1 437 ? -2.567 2.498 -21.500 1.00 93.81 437 ARG A CA 1
ATOM 3314 C C . ARG A 1 437 ? -2.665 1.612 -22.747 1.00 93.81 437 ARG A C 1
ATOM 3316 O O . ARG A 1 437 ? -3.734 1.543 -23.354 1.00 93.81 437 ARG A O 1
ATOM 3323 N N . MET A 1 438 ? -1.619 0.850 -23.084 1.00 94.88 438 MET A N 1
ATOM 3324 C CA . MET A 1 438 ? -1.661 -0.140 -24.166 1.00 94.88 438 MET A CA 1
ATOM 3325 C C . MET A 1 438 ? -2.723 -1.240 -23.957 1.00 94.88 438 MET A C 1
ATOM 3327 O O . MET A 1 438 ? -3.277 -1.736 -24.937 1.00 94.88 438 MET A O 1
ATOM 3331 N N . TRP A 1 439 ? -3.112 -1.557 -22.713 1.00 95.12 439 TRP A N 1
ATOM 3332 C CA . TRP A 1 439 ? -4.206 -2.504 -22.445 1.00 95.12 439 TRP A CA 1
ATOM 3333 C C . TRP A 1 439 ? -5.595 -1.971 -22.834 1.00 95.12 439 TRP A C 1
ATOM 3335 O O . TRP A 1 439 ? -6.532 -2.756 -22.961 1.00 95.12 439 TRP A O 1
ATOM 3345 N N . GLN A 1 440 ? -5.743 -0.665 -23.097 1.00 93.19 440 GLN A N 1
ATOM 3346 C CA . GLN A 1 440 ? -6.989 -0.100 -23.630 1.00 93.19 440 GLN A CA 1
ATOM 3347 C C . GLN A 1 440 ? -7.142 -0.322 -25.141 1.00 93.19 440 GLN A C 1
ATOM 3349 O O . GLN A 1 440 ? -8.242 -0.150 -25.668 1.00 93.19 440 GLN A O 1
ATOM 3354 N N . MET A 1 441 ? -6.084 -0.722 -25.854 1.00 93.00 441 MET A N 1
ATOM 3355 C CA . MET A 1 441 ? -6.089 -0.901 -27.311 1.00 93.00 441 MET A CA 1
ATOM 3356 C C . MET A 1 441 ? -6.701 -2.251 -27.734 1.00 93.00 441 MET A C 1
ATOM 3358 O O . MET A 1 441 ? -6.112 -3.019 -28.489 1.00 93.00 441 MET A O 1
ATOM 3362 N N . THR A 1 442 ? -7.914 -2.533 -27.253 1.00 91.00 442 THR A N 1
ATOM 3363 C CA . THR A 1 442 ? -8.645 -3.814 -27.388 1.00 91.00 442 THR A CA 1
ATOM 3364 C C . THR A 1 442 ? -9.061 -4.192 -28.812 1.00 91.00 442 THR A C 1
ATOM 3366 O O . THR A 1 442 ? -9.557 -5.293 -29.035 1.00 91.00 442 THR A O 1
ATOM 3369 N N . GLN A 1 443 ? -8.826 -3.316 -29.794 1.00 87.81 443 GLN A N 1
ATOM 3370 C CA . GLN A 1 443 ? -8.963 -3.646 -31.217 1.00 87.81 443 GLN A CA 1
ATOM 3371 C C . GLN A 1 443 ? -7.870 -4.609 -31.717 1.00 87.81 443 GLN A C 1
ATOM 3373 O O . GLN A 1 443 ? -8.032 -5.221 -32.771 1.00 87.81 443 GLN A O 1
ATOM 3378 N N . PHE A 1 444 ? -6.756 -4.724 -30.984 1.00 93.19 444 PHE A N 1
ATOM 3379 C CA . PHE A 1 444 ? -5.685 -5.666 -31.277 1.00 93.19 444 PHE A CA 1
ATOM 3380 C C . PHE A 1 444 ? -5.877 -6.944 -30.451 1.00 93.19 444 PHE A C 1
ATOM 3382 O O . PHE A 1 444 ? -6.115 -6.900 -29.248 1.00 93.19 444 PHE A O 1
ATOM 3389 N N . GLU A 1 445 ? -5.735 -8.090 -31.105 1.00 93.31 445 GLU A N 1
ATOM 3390 C CA . GLU A 1 445 ? -5.614 -9.411 -30.501 1.00 93.31 445 GLU A CA 1
ATOM 3391 C C . GLU A 1 445 ? -4.340 -9.533 -29.651 1.00 93.31 445 GLU A C 1
ATOM 3393 O O . GLU A 1 445 ? -4.398 -10.064 -28.541 1.00 93.31 445 GLU A O 1
ATOM 3398 N N . ARG A 1 446 ? -3.195 -9.035 -30.144 1.00 95.69 446 ARG A N 1
ATOM 3399 C CA . ARG A 1 446 ? -1.920 -9.012 -29.406 1.00 95.69 446 ARG A CA 1
ATOM 3400 C C . ARG A 1 446 ? -1.091 -7.777 -29.738 1.00 95.69 446 ARG A C 1
ATOM 3402 O O . ARG A 1 446 ? -1.084 -7.308 -30.872 1.00 95.69 446 ARG A O 1
ATOM 3409 N N . ILE A 1 447 ? -0.335 -7.300 -28.756 1.00 97.75 447 ILE A N 1
ATOM 3410 C CA . ILE A 1 447 ? 0.646 -6.226 -28.923 1.00 97.75 447 ILE A CA 1
ATOM 3411 C C . ILE A 1 447 ? 2.008 -6.738 -28.464 1.00 97.75 447 ILE A C 1
ATOM 3413 O O . ILE A 1 447 ? 2.114 -7.299 -27.376 1.00 97.75 447 ILE A O 1
ATOM 3417 N N . ALA A 1 448 ? 3.041 -6.551 -29.284 1.00 98.06 448 ALA A N 1
ATOM 3418 C CA . ALA A 1 448 ? 4.430 -6.741 -28.880 1.00 98.06 448 ALA A CA 1
ATOM 3419 C C . ALA A 1 448 ? 5.019 -5.379 -28.503 1.00 98.06 448 ALA A C 1
ATOM 3421 O O . ALA A 1 448 ? 5.220 -4.519 -29.364 1.00 98.06 448 ALA A O 1
ATOM 3422 N N . PHE A 1 449 ? 5.256 -5.180 -27.210 1.00 98.25 449 PHE A N 1
ATOM 3423 C CA . PHE A 1 449 ? 5.890 -3.984 -26.683 1.00 98.25 449 PHE A CA 1
ATOM 3424 C C . PHE A 1 449 ? 7.415 -4.108 -26.758 1.00 98.25 449 PHE A C 1
ATOM 3426 O O . PHE A 1 449 ? 7.971 -5.143 -26.381 1.00 98.25 449 PHE A O 1
ATOM 3433 N N . LEU A 1 450 ? 8.065 -3.049 -27.239 1.00 97.62 450 LEU A N 1
ATOM 3434 C CA . LEU A 1 450 ? 9.510 -2.904 -27.379 1.00 97.62 450 LEU A CA 1
ATOM 3435 C C . LEU A 1 450 ? 9.919 -1.566 -26.748 1.00 97.62 450 LEU A C 1
ATOM 3437 O O . LEU A 1 450 ? 9.466 -0.514 -27.206 1.00 97.62 450 LEU A O 1
ATOM 3441 N N . ASP A 1 451 ? 10.768 -1.579 -25.723 1.00 94.88 451 ASP A N 1
ATOM 3442 C CA . ASP A 1 451 ? 11.370 -0.353 -25.191 1.00 94.88 451 ASP A CA 1
ATOM 3443 C C . ASP A 1 451 ? 12.203 0.351 -26.277 1.00 94.88 451 ASP A C 1
ATOM 3445 O O . ASP A 1 451 ? 12.692 -0.266 -27.226 1.00 94.88 451 ASP A O 1
ATOM 3449 N N . ALA A 1 452 ? 12.342 1.673 -26.166 1.00 92.62 452 ALA A N 1
ATOM 3450 C CA . ALA A 1 452 ? 12.979 2.488 -27.202 1.00 92.62 452 ALA A CA 1
ATOM 3451 C C . ALA A 1 452 ? 14.486 2.202 -27.379 1.00 92.62 452 ALA A C 1
ATOM 3453 O O . ALA A 1 452 ? 15.081 2.611 -28.370 1.00 92.62 452 ALA A O 1
ATOM 3454 N N . ASP A 1 453 ? 15.115 1.490 -26.450 1.00 91.06 453 ASP A N 1
ATOM 3455 C CA . ASP A 1 453 ? 16.499 1.017 -26.536 1.00 91.06 453 ASP A CA 1
ATOM 3456 C C . ASP A 1 453 ? 16.631 -0.390 -27.154 1.00 91.06 453 ASP A C 1
ATOM 3458 O O . ASP A 1 453 ? 17.724 -0.957 -27.207 1.00 91.06 453 ASP A O 1
ATOM 3462 N N . VAL A 1 454 ? 15.541 -0.956 -27.673 1.00 95.94 454 VAL A N 1
ATOM 3463 C CA . VAL A 1 454 ? 15.573 -2.210 -28.424 1.00 95.94 454 VAL A CA 1
ATOM 3464 C C . VAL A 1 454 ? 16.069 -1.968 -29.850 1.00 95.94 454 VAL A C 1
ATOM 3466 O O . VAL A 1 454 ? 15.595 -1.086 -30.562 1.00 95.94 454 VAL A O 1
ATOM 3469 N N . VAL A 1 455 ? 17.000 -2.808 -30.308 1.00 96.44 455 VAL A N 1
ATOM 3470 C CA . VAL A 1 455 ? 17.537 -2.775 -31.677 1.00 96.44 455 VAL A CA 1
ATOM 3471 C C . VAL A 1 455 ? 17.361 -4.132 -32.350 1.00 96.44 455 VAL A C 1
ATOM 3473 O O . VAL A 1 455 ? 17.771 -5.166 -31.819 1.00 96.44 455 VAL A O 1
ATOM 3476 N N . LEU A 1 456 ? 16.784 -4.136 -33.553 1.00 97.56 456 LEU A N 1
ATOM 3477 C CA . LEU A 1 456 ? 16.526 -5.344 -34.337 1.00 97.56 456 LEU A CA 1
ATOM 3478 C C . LEU A 1 456 ? 17.723 -5.709 -35.228 1.00 97.56 456 LEU A C 1
ATOM 3480 O O . LEU A 1 456 ? 18.386 -4.856 -35.822 1.00 97.56 456 LEU A O 1
ATOM 3484 N N . PHE A 1 457 ? 17.952 -7.009 -35.391 1.00 96.38 457 PHE A N 1
ATOM 3485 C CA . PHE A 1 457 ? 18.906 -7.570 -36.352 1.00 96.38 457 PHE A CA 1
ATOM 3486 C C . PHE A 1 457 ? 18.220 -8.311 -37.499 1.00 96.38 457 PHE A C 1
ATOM 3488 O O . PHE A 1 457 ? 18.810 -8.467 -38.565 1.00 96.38 457 PHE A O 1
ATOM 3495 N N . LYS A 1 458 ? 17.000 -8.813 -37.278 1.00 96.50 458 LYS A N 1
ATOM 3496 C CA . LYS A 1 458 ? 16.204 -9.553 -38.268 1.00 96.50 458 LYS A CA 1
ATOM 3497 C C . LYS A 1 458 ? 14.712 -9.340 -38.006 1.00 96.50 458 LYS A C 1
ATOM 3499 O O . LYS A 1 458 ? 14.337 -9.024 -36.884 1.00 96.50 458 LYS A O 1
ATOM 3504 N N . ARG A 1 459 ? 13.869 -9.596 -39.012 1.00 96.25 459 ARG A N 1
ATOM 3505 C CA . ARG A 1 459 ? 12.398 -9.563 -38.896 1.00 96.25 459 ARG A CA 1
ATOM 3506 C C . ARG A 1 459 ? 11.866 -10.378 -37.706 1.00 96.25 459 ARG A C 1
ATOM 3508 O O . ARG A 1 459 ? 12.354 -11.489 -37.453 1.00 96.25 459 ARG A O 1
ATOM 3515 N N . ILE A 1 460 ? 10.844 -9.832 -37.037 1.00 97.44 460 ILE A N 1
ATOM 3516 C CA . ILE A 1 460 ? 10.266 -10.352 -35.786 1.00 97.44 460 ILE A CA 1
ATOM 3517 C C . ILE A 1 460 ? 8.766 -10.682 -35.850 1.00 97.44 460 ILE A C 1
ATOM 3519 O O . ILE A 1 460 ? 8.197 -11.016 -34.825 1.00 97.44 460 ILE A O 1
ATOM 3523 N N . ASP A 1 461 ? 8.122 -10.669 -37.021 1.00 95.38 461 ASP A N 1
ATOM 3524 C CA . ASP A 1 461 ? 6.678 -10.957 -37.174 1.00 95.38 461 ASP A CA 1
ATOM 3525 C C . ASP A 1 461 ? 6.246 -12.265 -36.489 1.00 95.38 461 ASP A C 1
ATOM 3527 O O . ASP A 1 461 ? 5.191 -12.343 -35.874 1.00 95.38 461 ASP A O 1
ATOM 3531 N N . LYS A 1 462 ? 7.107 -13.288 -36.536 1.00 95.69 462 LYS A N 1
ATOM 3532 C CA . LYS A 1 462 ? 6.860 -14.598 -35.918 1.00 95.69 462 LYS A CA 1
ATOM 3533 C C . LYS A 1 462 ? 6.996 -14.614 -34.388 1.00 95.69 462 LYS A C 1
ATOM 3535 O O . LYS A 1 462 ? 6.879 -15.678 -33.791 1.00 95.69 462 LYS A O 1
ATOM 3540 N N . LEU A 1 463 ? 7.266 -13.474 -33.749 1.00 96.62 463 LEU A N 1
ATOM 3541 C CA . LEU A 1 463 ? 7.252 -13.341 -32.290 1.00 96.62 463 LEU A CA 1
ATOM 3542 C C . LEU A 1 463 ? 5.849 -13.619 -31.731 1.00 96.62 463 LEU A C 1
ATOM 3544 O O . LEU A 1 463 ? 5.725 -14.227 -30.673 1.00 96.62 463 LEU A O 1
ATOM 3548 N N . PHE A 1 464 ? 4.801 -13.232 -32.464 1.00 96.62 464 PHE A N 1
ATOM 3549 C CA . PHE A 1 464 ? 3.411 -13.510 -32.090 1.00 96.62 464 PHE A CA 1
ATOM 3550 C C . PHE A 1 464 ? 3.051 -15.003 -32.163 1.00 96.62 464 PHE A C 1
ATOM 3552 O O . PHE A 1 464 ? 2.103 -15.420 -31.503 1.00 96.62 464 PHE A O 1
ATOM 3559 N N . ASP A 1 465 ? 3.824 -15.796 -32.915 1.00 95.38 465 ASP A N 1
ATOM 3560 C CA . ASP A 1 465 ? 3.661 -17.250 -33.051 1.00 95.38 465 ASP A CA 1
ATOM 3561 C C . ASP A 1 465 ? 4.479 -18.037 -32.006 1.00 95.38 465 ASP A C 1
ATOM 3563 O O . ASP A 1 465 ? 4.525 -19.268 -32.050 1.00 95.38 465 ASP A O 1
ATOM 3567 N N . ASP A 1 466 ? 5.202 -17.359 -31.105 1.00 97.25 466 ASP A N 1
ATOM 3568 C CA . ASP A 1 466 ? 5.957 -18.046 -30.060 1.00 97.25 466 ASP A CA 1
ATOM 3569 C C . ASP A 1 466 ? 4.993 -18.778 -29.103 1.00 97.25 466 ASP A C 1
ATOM 3571 O O . ASP A 1 466 ? 4.006 -18.176 -28.674 1.00 97.25 466 ASP A O 1
ATOM 3575 N N . PRO A 1 467 ? 5.267 -20.035 -28.700 1.00 96.69 467 PRO A N 1
ATOM 3576 C CA . PRO A 1 467 ? 4.399 -20.772 -27.774 1.00 96.69 467 PRO A CA 1
ATOM 3577 C C . PRO A 1 467 ? 4.133 -20.045 -26.444 1.00 96.69 467 PRO A C 1
ATOM 3579 O O . PRO A 1 467 ? 3.124 -20.283 -25.775 1.00 96.69 467 PRO A O 1
ATOM 3582 N N . ALA A 1 468 ? 5.027 -19.142 -26.026 1.00 95.25 468 ALA A N 1
ATOM 3583 C CA . ALA A 1 468 ? 4.812 -18.310 -24.849 1.00 95.25 468 ALA A CA 1
ATOM 3584 C C . ALA A 1 468 ? 3.702 -17.258 -25.041 1.00 95.25 468 ALA A C 1
ATOM 3586 O O . ALA A 1 468 ? 3.077 -16.870 -24.055 1.00 95.25 468 ALA A O 1
ATOM 3587 N N . ALA A 1 469 ? 3.446 -16.819 -26.278 1.00 95.88 469 ALA A N 1
ATOM 3588 C CA . ALA A 1 469 ? 2.435 -15.823 -26.649 1.00 95.88 469 ALA A CA 1
ATOM 3589 C C . ALA A 1 469 ? 1.035 -16.422 -26.910 1.00 95.88 469 ALA A C 1
ATOM 3591 O O . ALA A 1 469 ? 0.088 -15.694 -27.236 1.00 95.88 469 ALA A O 1
ATOM 3592 N N . GLU A 1 470 ? 0.874 -17.736 -26.745 1.00 95.12 470 GLU A N 1
ATOM 3593 C CA . GLU A 1 470 ? -0.425 -18.404 -26.806 1.00 95.12 470 GLU A CA 1
ATOM 3594 C C . GLU A 1 470 ? -1.371 -17.933 -25.692 1.00 95.12 470 GLU A C 1
ATOM 3596 O O . GLU A 1 470 ? -0.952 -17.506 -24.614 1.00 95.12 470 GLU A O 1
ATOM 3601 N N . LEU A 1 471 ? -2.677 -18.024 -25.960 1.00 94.69 471 LEU A N 1
ATOM 3602 C CA . LEU A 1 471 ? -3.709 -17.662 -24.995 1.00 94.69 471 LEU A CA 1
ATOM 3603 C C . LEU A 1 471 ? -3.660 -18.599 -23.780 1.00 94.69 471 LEU A C 1
ATOM 3605 O O . LEU A 1 471 ? -3.673 -19.819 -23.927 1.00 94.69 471 LEU A O 1
ATOM 3609 N N . GLN A 1 472 ? -3.636 -18.025 -22.580 1.00 93.56 472 GLN A N 1
ATOM 3610 C CA . GLN A 1 472 ? -3.574 -18.763 -21.321 1.00 93.56 472 GLN A CA 1
ATOM 3611 C C . GLN A 1 472 ? -4.888 -18.616 -20.567 1.00 93.56 472 GLN A C 1
ATOM 3613 O O . GLN A 1 472 ? -5.448 -17.523 -20.535 1.00 93.56 472 GLN A O 1
ATOM 3618 N N . ALA A 1 473 ? -5.365 -19.696 -19.953 1.00 92.50 473 ALA A N 1
ATOM 3619 C CA . ALA A 1 473 ? -6.451 -19.615 -18.985 1.00 92.50 473 ALA A CA 1
ATOM 3620 C C . ALA A 1 473 ? -5.911 -19.058 -17.663 1.00 92.50 473 ALA A C 1
ATOM 3622 O O . ALA A 1 473 ? -4.843 -19.468 -17.205 1.00 92.50 473 ALA A O 1
ATOM 3623 N N . THR A 1 474 ? -6.653 -18.140 -17.055 1.00 90.12 474 THR A N 1
ATOM 3624 C CA . THR A 1 474 ? -6.376 -17.665 -15.696 1.00 90.12 474 THR A CA 1
ATOM 3625 C C . THR A 1 474 ? -6.672 -18.793 -14.711 1.00 90.12 474 THR A C 1
ATOM 3627 O O . THR A 1 474 ? -7.740 -19.408 -14.782 1.00 90.12 474 THR A O 1
ATOM 3630 N N . ALA A 1 475 ? -5.734 -19.097 -13.813 1.00 83.44 475 ALA A N 1
ATOM 3631 C CA . ALA A 1 475 ? -5.932 -20.144 -12.817 1.00 83.44 475 ALA A CA 1
ATOM 3632 C C . ALA A 1 475 ? -7.061 -19.751 -11.850 1.00 83.44 475 ALA A C 1
ATOM 3634 O O . ALA A 1 475 ? -7.120 -18.620 -11.377 1.00 83.44 475 ALA A O 1
ATOM 3635 N N . GLN A 1 476 ? -7.961 -20.697 -11.578 1.00 63.75 476 GLN A N 1
ATOM 3636 C CA . GLN A 1 476 ? -9.134 -20.521 -10.707 1.00 63.75 476 GLN A CA 1
ATOM 3637 C C . GLN A 1 476 ? -8.864 -20.958 -9.253 1.00 63.75 476 GLN A C 1
ATOM 3639 O O . GLN A 1 476 ? -9.794 -21.056 -8.463 1.00 63.75 476 GLN A O 1
ATOM 3644 N N . GLU A 1 477 ? -7.611 -21.256 -8.897 1.00 49.94 477 GLU A N 1
ATOM 3645 C CA . GLU A 1 477 ? -7.219 -21.666 -7.544 1.00 49.94 477 GLU A CA 1
ATOM 3646 C C . GLU A 1 477 ? -6.413 -20.541 -6.871 1.00 49.94 477 GLU A C 1
ATOM 3648 O O . GLU A 1 477 ? -5.279 -20.263 -7.261 1.00 49.94 477 GLU A O 1
ATOM 3653 N N . GLY A 1 478 ? -7.020 -19.882 -5.879 1.00 46.94 478 GLY A N 1
ATOM 3654 C CA . GLY A 1 478 ? -6.467 -18.764 -5.099 1.00 46.94 478 GLY A CA 1
ATOM 3655 C C . GLY A 1 478 ? -7.580 -17.986 -4.378 1.00 46.94 478 GLY A C 1
ATOM 3656 O O . GLY A 1 478 ? -8.735 -18.139 -4.761 1.00 46.94 478 GLY A O 1
ATOM 3657 N N . ASP A 1 479 ? -7.242 -17.211 -3.335 1.00 42.69 479 ASP A N 1
ATOM 3658 C CA . ASP A 1 479 ? -8.179 -16.448 -2.477 1.00 42.69 479 ASP A CA 1
ATOM 3659 C C . ASP A 1 479 ? -9.326 -15.762 -3.263 1.00 42.69 479 ASP A C 1
ATOM 3661 O O . ASP A 1 479 ? -9.105 -15.174 -4.326 1.00 42.69 479 ASP A O 1
ATOM 3665 N N . ASP A 1 480 ? -10.548 -15.822 -2.712 1.00 46.28 480 ASP A N 1
ATOM 3666 C CA . ASP A 1 480 ? -11.841 -15.574 -3.383 1.00 46.28 480 ASP A CA 1
ATOM 3667 C C . ASP A 1 480 ? -11.998 -14.194 -4.079 1.00 46.28 480 ASP A C 1
ATOM 3669 O O . ASP A 1 480 ? -12.902 -14.030 -4.900 1.00 46.28 480 ASP A O 1
ATOM 3673 N N . TRP A 1 481 ? -11.142 -13.194 -3.815 1.00 51.69 481 TRP A N 1
ATOM 3674 C CA . TRP A 1 481 ? -11.296 -11.835 -4.365 1.00 51.69 481 TRP A CA 1
ATOM 3675 C C . TRP A 1 481 ? -10.579 -11.566 -5.704 1.00 51.69 481 TRP A C 1
ATOM 3677 O O . TRP A 1 481 ? -11.098 -10.789 -6.508 1.00 51.69 481 TRP A O 1
ATOM 3687 N N . GLU A 1 482 ? -9.416 -12.178 -5.993 1.00 49.06 482 GLU A N 1
ATOM 3688 C CA . GLU A 1 482 ? -8.725 -11.970 -7.287 1.00 49.06 482 GLU A CA 1
ATOM 3689 C C . GLU A 1 482 ? -9.524 -12.631 -8.430 1.00 49.06 482 GLU A C 1
ATOM 3691 O O . GLU A 1 482 ? -9.628 -12.089 -9.533 1.00 49.06 482 GLU A O 1
ATOM 3696 N N . ALA A 1 483 ? -10.173 -13.768 -8.158 1.00 49.41 483 ALA A N 1
ATOM 3697 C CA . ALA A 1 483 ? -10.916 -14.543 -9.152 1.00 49.41 483 ALA A CA 1
ATOM 3698 C C . ALA A 1 483 ? -12.135 -13.805 -9.752 1.00 49.41 483 ALA A C 1
ATOM 3700 O O . ALA A 1 483 ? -12.497 -14.070 -10.900 1.00 49.41 483 ALA A O 1
ATOM 3701 N N . GLU A 1 484 ? -12.751 -12.862 -9.025 1.00 52.59 484 GLU A N 1
ATOM 3702 C CA . GLU A 1 484 ? -13.913 -12.097 -9.515 1.00 52.59 484 GLU A CA 1
ATOM 3703 C C . GLU A 1 484 ? -13.535 -10.943 -10.469 1.00 52.59 484 GLU A C 1
ATOM 3705 O O . GLU A 1 484 ? -14.366 -10.513 -11.278 1.00 52.59 484 GLU A O 1
ATOM 3710 N N . VAL A 1 485 ? -12.291 -10.446 -10.412 1.00 65.88 485 VAL A N 1
ATOM 3711 C CA . VAL A 1 485 ? -11.853 -9.229 -11.132 1.00 65.88 485 VAL A CA 1
ATOM 3712 C C . VAL A 1 485 ? -10.980 -9.547 -12.352 1.00 65.88 485 VAL A C 1
ATOM 3714 O O . VAL A 1 485 ? -10.930 -8.766 -13.303 1.00 65.88 485 VAL A O 1
ATOM 3717 N N . LEU A 1 486 ? -10.326 -10.709 -12.380 1.00 81.75 486 LEU A N 1
ATOM 3718 C CA . LEU A 1 486 ? -9.417 -11.091 -13.462 1.00 81.75 486 LEU A CA 1
ATOM 3719 C C . LEU A 1 486 ? -10.148 -11.532 -14.750 1.00 81.75 486 LEU A C 1
ATOM 3721 O O . LEU A 1 486 ? -11.267 -12.059 -14.707 1.00 81.75 486 LEU A O 1
ATOM 3725 N N . PRO A 1 487 ? -9.544 -11.336 -15.940 1.00 86.75 487 PRO A N 1
ATOM 3726 C CA . PRO A 1 487 ? -10.077 -11.910 -17.173 1.00 86.75 487 PRO A CA 1
ATOM 3727 C C . PRO A 1 487 ? -9.981 -13.442 -17.132 1.00 86.75 487 PRO A C 1
ATOM 3729 O O . PRO A 1 487 ? -9.095 -14.000 -16.491 1.00 86.75 487 PRO A O 1
ATOM 3732 N N . SER A 1 488 ? -10.858 -14.149 -17.854 1.00 88.06 488 SER A N 1
ATOM 3733 C CA . SER A 1 488 ? -10.810 -15.623 -17.905 1.00 88.06 488 SER A CA 1
ATOM 3734 C C . SER A 1 488 ? -9.593 -16.153 -18.662 1.00 88.06 488 SER A C 1
ATOM 3736 O O . SER A 1 488 ? -9.160 -17.280 -18.430 1.00 88.06 488 SER A O 1
ATOM 3738 N N . HIS A 1 489 ? -9.058 -15.347 -19.581 1.00 92.50 489 HIS A N 1
ATOM 3739 C CA . HIS A 1 489 ? -7.864 -15.661 -20.343 1.00 92.50 489 HIS A CA 1
ATOM 3740 C C . HIS A 1 489 ? -7.000 -14.419 -20.531 1.00 92.50 489 HIS A C 1
ATOM 3742 O O . HIS A 1 489 ? -7.517 -13.313 -20.675 1.00 92.50 489 HIS A O 1
ATOM 3748 N N . TYR A 1 490 ? -5.692 -14.614 -20.619 1.00 95.38 490 TYR A N 1
ATOM 3749 C CA . TYR A 1 490 ? -4.716 -13.545 -20.795 1.00 95.38 490 TYR A CA 1
ATOM 3750 C C . TYR A 1 490 ? -3.569 -14.000 -21.706 1.00 95.38 490 TYR A C 1
ATOM 3752 O O . TYR A 1 490 ? -3.406 -15.186 -22.003 1.00 95.38 490 TYR A O 1
ATOM 3760 N N . VAL A 1 491 ? -2.763 -13.042 -22.157 1.00 97.00 491 VAL A N 1
ATOM 3761 C CA . VAL A 1 491 ? -1.444 -13.297 -22.746 1.00 97.00 491 VAL A CA 1
ATOM 3762 C C . VAL A 1 491 ? -0.473 -12.351 -22.062 1.00 97.00 491 VAL A C 1
ATOM 3764 O O . VAL A 1 491 ? -0.697 -11.142 -22.072 1.00 97.00 491 VAL A O 1
ATOM 3767 N N . LEU A 1 492 ? 0.590 -12.906 -21.482 1.00 96.88 492 LEU A N 1
ATOM 3768 C CA . LEU A 1 492 ? 1.788 -12.158 -21.131 1.00 96.88 492 LEU A CA 1
ATOM 3769 C C . LEU A 1 492 ? 3.019 -13.046 -21.339 1.00 96.88 492 LEU A C 1
ATOM 3771 O O . LEU A 1 492 ? 3.286 -13.968 -20.559 1.00 96.88 492 LEU A O 1
ATOM 3775 N N . ALA A 1 493 ? 3.745 -12.769 -22.415 1.00 96.19 493 ALA A N 1
ATOM 3776 C CA . ALA A 1 493 ? 4.948 -13.480 -22.816 1.00 96.19 493 ALA A CA 1
ATOM 3777 C C . ALA A 1 493 ? 6.135 -12.521 -22.753 1.00 96.19 493 ALA A C 1
ATOM 3779 O O . ALA A 1 493 ? 6.240 -11.615 -23.572 1.00 96.19 493 ALA A O 1
ATOM 3780 N N . GLY A 1 494 ? 7.007 -12.690 -21.768 1.00 93.12 494 GLY A N 1
ATOM 3781 C CA . GLY A 1 494 ? 8.127 -11.786 -21.510 1.00 93.12 494 GLY A CA 1
ATOM 3782 C C . GLY A 1 494 ? 9.472 -12.479 -21.653 1.00 93.12 494 GLY A C 1
ATOM 3783 O O . GLY A 1 494 ? 9.547 -13.692 -21.866 1.00 93.12 494 GLY A O 1
ATOM 3784 N N . SER A 1 495 ? 10.543 -11.709 -21.487 1.00 88.94 495 SER A N 1
ATOM 3785 C CA . SER A 1 495 ? 11.903 -12.239 -21.412 1.00 88.94 495 SER A CA 1
ATOM 3786 C C . SER A 1 495 ? 12.508 -12.054 -20.022 1.00 88.94 495 SER A C 1
ATOM 3788 O O . SER A 1 495 ? 12.380 -10.997 -19.406 1.00 88.94 495 SER A O 1
ATOM 3790 N N . ALA A 1 496 ? 13.200 -13.075 -19.520 1.00 86.75 496 ALA A N 1
ATOM 3791 C CA . ALA A 1 496 ? 14.076 -12.949 -18.367 1.00 86.75 496 ALA A CA 1
ATOM 3792 C C . ALA A 1 496 ? 15.354 -12.178 -18.721 1.00 86.75 496 ALA A C 1
ATOM 3794 O O . ALA A 1 496 ? 15.921 -12.326 -19.807 1.00 86.75 496 ALA A O 1
ATOM 3795 N N . GLY A 1 497 ? 15.856 -11.412 -17.753 1.00 83.81 497 GLY A N 1
ATOM 3796 C CA . GLY A 1 497 ? 17.144 -10.736 -17.866 1.00 83.81 497 GLY A CA 1
ATOM 3797 C C . GLY A 1 497 ? 18.310 -11.717 -18.033 1.00 83.81 497 GLY A C 1
ATOM 3798 O O . GLY A 1 497 ? 18.405 -12.724 -17.333 1.00 83.81 497 GLY A O 1
ATOM 3799 N N . THR A 1 498 ? 19.256 -11.394 -18.910 1.00 84.75 498 THR A N 1
ATOM 3800 C CA . THR A 1 498 ? 20.500 -12.155 -19.091 1.00 84.75 498 THR A CA 1
ATOM 3801 C C . THR A 1 498 ? 21.674 -11.483 -18.372 1.00 84.75 498 THR A C 1
ATOM 3803 O O . THR A 1 498 ? 21.771 -10.257 -18.267 1.00 84.75 498 THR A O 1
ATOM 3806 N N . ALA A 1 499 ? 22.580 -12.296 -17.819 1.00 83.25 499 ALA A N 1
ATOM 3807 C CA . ALA A 1 499 ? 23.805 -11.802 -17.189 1.00 83.25 499 ALA A CA 1
ATOM 3808 C C . ALA A 1 499 ? 24.769 -11.232 -18.250 1.00 83.25 499 ALA A C 1
ATOM 3810 O O . ALA A 1 499 ? 24.773 -11.739 -19.367 1.00 83.25 499 ALA A O 1
ATOM 3811 N N . PRO A 1 500 ? 25.641 -10.255 -17.931 1.00 84.19 500 PRO A N 1
ATOM 3812 C CA . PRO A 1 500 ? 26.557 -9.674 -18.920 1.00 84.19 500 PRO A CA 1
ATOM 3813 C C . PRO A 1 500 ? 27.414 -10.707 -19.676 1.00 84.19 500 PRO A C 1
ATOM 3815 O O . PRO A 1 500 ? 27.621 -10.566 -20.870 1.00 84.19 500 PRO A O 1
ATOM 3818 N N . ASN A 1 501 ? 27.865 -11.778 -19.013 1.00 84.44 501 ASN A N 1
ATOM 3819 C CA . ASN A 1 501 ? 28.776 -12.782 -19.587 1.00 84.44 501 ASN A CA 1
ATOM 3820 C C . ASN A 1 501 ? 28.101 -14.154 -19.774 1.00 84.44 501 ASN A C 1
ATOM 3822 O O . ASN A 1 501 ? 28.669 -15.191 -19.427 1.00 84.44 501 ASN A O 1
ATOM 3826 N N . HIS A 1 502 ? 26.853 -14.171 -20.242 1.00 86.50 502 HIS A N 1
ATOM 3827 C CA . HIS A 1 502 ? 26.083 -15.403 -20.414 1.00 86.50 502 HIS A CA 1
ATOM 3828 C C . HIS A 1 502 ? 26.564 -16.256 -21.608 1.00 86.50 502 HIS A C 1
ATOM 3830 O O . HIS A 1 502 ? 27.221 -15.780 -22.532 1.00 86.50 502 HIS A O 1
ATOM 3836 N N . GLY A 1 503 ? 26.260 -17.560 -21.573 1.00 87.19 503 GLY A N 1
ATOM 3837 C CA . GLY A 1 503 ? 26.470 -18.466 -22.708 1.00 87.19 503 GLY A CA 1
ATOM 3838 C C . GLY A 1 503 ? 25.307 -18.420 -23.705 1.00 87.19 503 GLY A C 1
ATOM 3839 O O . GLY A 1 503 ? 24.235 -17.940 -23.361 1.00 87.19 503 GLY A O 1
ATOM 3840 N N . TRP A 1 504 ? 25.498 -18.979 -24.906 1.00 85.75 504 TRP A N 1
ATOM 3841 C CA . TRP A 1 504 ? 24.449 -19.082 -25.928 1.00 85.75 504 TRP A CA 1
ATOM 3842 C C . TRP A 1 504 ? 24.007 -20.545 -26.151 1.00 85.75 504 TRP A C 1
ATOM 3844 O O . TRP A 1 504 ? 24.886 -21.393 -26.354 1.00 85.75 504 TRP A O 1
ATOM 3854 N N . PRO A 1 505 ? 22.692 -20.838 -26.181 1.00 85.56 505 PRO A N 1
ATOM 3855 C CA . PRO A 1 505 ? 21.629 -19.946 -25.717 1.00 85.56 505 PRO A CA 1
ATOM 3856 C C . PRO A 1 505 ? 21.764 -19.694 -24.200 1.00 85.56 505 PRO A C 1
ATOM 3858 O O . PRO A 1 505 ? 22.340 -20.535 -23.494 1.00 85.56 505 PRO A O 1
ATOM 3861 N N . PRO A 1 506 ? 21.255 -18.561 -23.683 1.00 84.19 506 PRO A N 1
ATOM 3862 C CA . PRO A 1 506 ? 21.183 -18.335 -22.245 1.00 84.19 506 PRO A CA 1
ATOM 3863 C C . PRO A 1 506 ? 20.476 -19.507 -21.551 1.00 84.19 506 PRO A C 1
ATOM 3865 O O . PRO A 1 506 ? 19.453 -20.003 -22.025 1.00 84.19 506 PRO A O 1
ATOM 3868 N N . LYS A 1 507 ? 21.024 -19.982 -20.427 1.00 75.25 507 LYS A N 1
ATOM 3869 C CA . LYS A 1 507 ? 20.413 -21.070 -19.648 1.00 75.25 507 LYS A CA 1
ATOM 3870 C C . LYS A 1 507 ? 19.486 -20.495 -18.586 1.00 75.25 507 LYS A C 1
ATOM 3872 O O . LYS A 1 507 ? 19.928 -19.714 -17.755 1.00 75.25 507 LYS A O 1
ATOM 3877 N N . TYR A 1 508 ? 18.230 -20.921 -18.566 1.00 62.12 508 TYR A N 1
ATOM 3878 C CA . TYR A 1 508 ? 17.316 -20.638 -17.457 1.00 62.12 508 TYR A CA 1
ATOM 3879 C C . TYR A 1 508 ? 17.668 -21.516 -16.231 1.00 62.12 508 TYR A C 1
ATOM 3881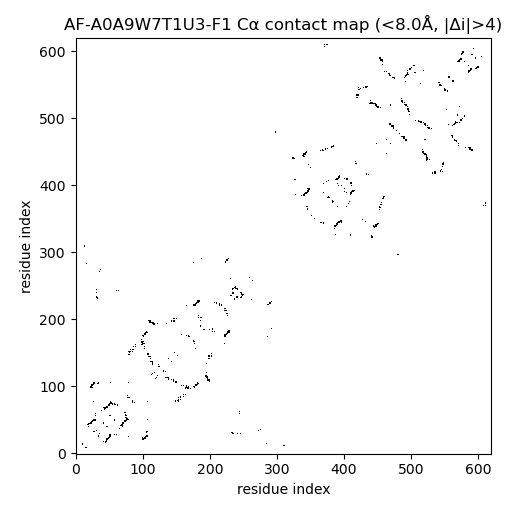 O O . TYR A 1 508 ? 18.066 -22.667 -16.437 1.00 62.12 508 TYR A O 1
ATOM 3889 N N . PRO A 1 509 ? 17.521 -21.044 -14.972 1.00 54.00 509 PRO A N 1
ATOM 3890 C CA . PRO A 1 509 ? 16.996 -19.743 -14.548 1.00 54.00 509 PRO A CA 1
ATOM 3891 C C . PRO A 1 509 ? 18.091 -18.696 -14.270 1.00 54.00 509 PRO A C 1
ATOM 3893 O O . PRO A 1 509 ? 18.896 -18.856 -13.357 1.00 54.00 509 PRO A O 1
ATOM 3896 N N . PHE A 1 510 ? 18.049 -17.571 -14.985 1.00 54.25 510 PHE A N 1
ATOM 3897 C CA . PHE A 1 510 ? 18.704 -16.312 -14.606 1.00 54.25 510 PHE A CA 1
ATOM 3898 C C . PHE A 1 510 ? 17.641 -15.217 -14.591 1.00 54.25 510 PHE A C 1
ATOM 3900 O O . PHE A 1 510 ? 16.868 -15.154 -15.540 1.00 54.25 510 PHE A O 1
ATOM 3907 N N . PRO A 1 511 ? 17.673 -14.317 -13.592 1.00 55.44 511 PRO A N 1
ATOM 3908 C CA . PRO A 1 511 ? 16.884 -14.412 -12.351 1.00 55.44 511 PRO A CA 1
ATOM 3909 C C . PRO A 1 511 ? 15.402 -14.793 -12.567 1.00 55.44 511 PRO A C 1
ATOM 3911 O O . PRO A 1 511 ? 14.881 -14.751 -13.671 1.00 55.44 511 PRO A O 1
ATOM 3914 N N . LYS A 1 512 ? 14.675 -15.122 -11.490 1.00 63.69 512 LYS A N 1
ATOM 3915 C CA . LYS A 1 512 ? 13.223 -15.431 -11.498 1.00 63.69 512 LYS A CA 1
ATOM 3916 C C . LYS A 1 512 ? 12.322 -14.295 -12.033 1.00 63.69 512 LYS A C 1
ATOM 3918 O O . LYS A 1 512 ? 11.114 -14.393 -11.887 1.00 63.69 512 LYS A O 1
ATOM 3923 N N . TYR A 1 513 ? 12.896 -13.239 -12.597 1.00 77.56 513 TYR A N 1
ATOM 3924 C CA . TYR A 1 513 ? 12.341 -11.911 -12.779 1.00 77.56 513 TYR A CA 1
ATOM 3925 C C . TYR A 1 513 ? 12.099 -11.604 -14.260 1.00 77.56 513 TYR A C 1
ATOM 3927 O O . TYR A 1 513 ? 12.980 -11.825 -15.094 1.00 77.56 513 TYR A O 1
ATOM 3935 N N . MET A 1 514 ? 10.906 -11.104 -14.576 1.00 86.38 514 MET A N 1
ATOM 3936 C CA . MET A 1 514 ? 10.537 -10.693 -15.930 1.00 86.38 514 MET A CA 1
ATOM 3937 C C . MET A 1 514 ? 11.067 -9.284 -16.196 1.00 86.38 514 MET A C 1
ATOM 3939 O O . MET A 1 514 ? 10.811 -8.378 -15.408 1.00 86.38 514 MET A O 1
ATOM 3943 N N . ASN A 1 515 ? 11.776 -9.085 -17.305 1.00 88.94 515 ASN A N 1
ATOM 3944 C CA . ASN A 1 515 ? 12.099 -7.744 -17.773 1.00 88.94 515 ASN A CA 1
ATOM 3945 C C . ASN A 1 515 ? 10.913 -7.163 -18.563 1.00 88.94 515 ASN A C 1
ATOM 3947 O O . ASN A 1 515 ? 10.322 -7.860 -19.386 1.00 88.94 515 ASN A O 1
ATOM 3951 N N . ALA A 1 516 ? 10.582 -5.892 -18.327 1.00 88.69 516 ALA A N 1
ATOM 3952 C CA . ALA A 1 516 ? 9.431 -5.226 -18.944 1.00 88.69 516 ALA A CA 1
ATOM 3953 C C . ALA A 1 516 ? 9.780 -4.406 -20.200 1.00 88.69 516 ALA A C 1
ATOM 3955 O O . ALA A 1 516 ? 8.976 -3.578 -20.614 1.00 88.69 516 ALA A O 1
ATOM 3956 N N . GLY A 1 517 ? 10.942 -4.634 -20.820 1.00 91.31 517 GLY A N 1
ATOM 3957 C CA . GLY A 1 517 ? 11.322 -3.928 -22.049 1.00 91.31 517 GLY A CA 1
ATOM 3958 C C . GLY A 1 517 ? 11.023 -4.666 -23.346 1.00 91.31 517 GLY A C 1
ATOM 3959 O O . GLY A 1 517 ? 10.967 -4.044 -24.399 1.00 91.31 517 GLY A O 1
ATOM 3960 N N . VAL A 1 518 ? 10.782 -5.981 -23.300 1.00 95.19 518 VAL A N 1
ATOM 3961 C CA . VAL A 1 518 ? 10.253 -6.735 -24.448 1.00 95.19 518 VAL A CA 1
ATOM 3962 C C . VAL A 1 518 ? 9.255 -7.773 -23.960 1.00 95.19 518 VAL A C 1
ATOM 3964 O O . VAL A 1 518 ? 9.628 -8.714 -23.253 1.00 95.19 518 VAL A O 1
ATOM 3967 N N . PHE A 1 519 ? 7.993 -7.621 -24.357 1.00 96.88 519 PHE A N 1
ATOM 3968 C CA . PHE A 1 519 ? 6.949 -8.594 -24.049 1.00 96.88 519 PHE A CA 1
ATOM 3969 C C . PHE A 1 519 ? 5.781 -8.540 -25.040 1.00 96.88 519 PHE A C 1
ATOM 3971 O O . PHE A 1 519 ? 5.517 -7.517 -25.666 1.00 96.88 519 PHE A O 1
ATOM 3978 N N . VAL A 1 520 ? 5.066 -9.656 -25.171 1.00 98.12 520 VAL A N 1
ATOM 3979 C CA . VAL A 1 520 ? 3.812 -9.769 -25.923 1.00 98.12 520 VAL A CA 1
ATOM 3980 C C . VAL A 1 520 ? 2.653 -9.852 -24.939 1.00 98.12 520 VAL A C 1
ATOM 3982 O O . VAL A 1 520 ? 2.694 -10.649 -24.001 1.00 98.12 520 VAL A O 1
ATOM 3985 N N . LEU A 1 521 ? 1.611 -9.057 -25.162 1.00 97.50 521 LEU A N 1
ATOM 3986 C CA . LEU A 1 521 ? 0.409 -9.006 -24.332 1.00 97.50 521 LEU A CA 1
ATOM 3987 C C . LEU A 1 521 ? -0.868 -9.132 -25.169 1.00 97.50 521 LEU A C 1
ATOM 3989 O O . LEU A 1 521 ? -0.864 -8.836 -26.364 1.00 97.50 521 LEU A O 1
ATOM 3993 N N . ARG A 1 522 ? -1.977 -9.492 -24.519 1.00 95.81 522 ARG A N 1
ATOM 3994 C CA . ARG A 1 522 ? -3.337 -9.323 -25.054 1.00 95.81 522 ARG A CA 1
ATOM 3995 C C . ARG A 1 522 ? -4.010 -8.144 -24.340 1.00 95.81 522 ARG A C 1
ATOM 3997 O O . ARG A 1 522 ? -4.149 -8.222 -23.119 1.00 95.81 522 ARG A O 1
ATOM 4004 N N . PRO A 1 523 ? -4.424 -7.079 -25.055 1.00 95.12 523 PRO A N 1
ATOM 4005 C CA . PRO A 1 523 ? -5.097 -5.948 -24.427 1.00 95.12 523 PRO A CA 1
ATOM 4006 C C . PRO A 1 523 ? -6.428 -6.381 -23.805 1.00 95.12 523 PRO A C 1
ATOM 4008 O O . PRO A 1 523 ? -7.224 -7.069 -24.446 1.00 95.12 523 PRO A O 1
ATOM 4011 N N . ASP A 1 524 ? -6.666 -5.976 -22.561 1.00 92.12 524 ASP A N 1
ATOM 4012 C CA . ASP A 1 524 ? -7.874 -6.307 -21.806 1.00 92.12 524 ASP A CA 1
ATOM 4013 C C . ASP A 1 524 ? -8.114 -5.245 -20.722 1.00 92.12 524 ASP A C 1
ATOM 4015 O O . ASP A 1 524 ? -7.219 -4.927 -19.934 1.00 92.12 524 ASP A O 1
ATOM 4019 N N . LEU A 1 525 ? -9.326 -4.684 -20.686 1.00 88.50 525 LEU A N 1
ATOM 4020 C CA . LEU A 1 525 ? -9.672 -3.620 -19.742 1.00 88.50 525 LEU A CA 1
ATOM 4021 C C . LEU A 1 525 ? -9.749 -4.116 -18.295 1.00 88.50 525 LEU A C 1
ATOM 4023 O O . LEU A 1 525 ? -9.351 -3.375 -17.403 1.00 88.50 525 LEU A O 1
ATOM 4027 N N . LYS A 1 526 ? -10.194 -5.355 -18.050 1.00 86.75 526 LYS A N 1
ATOM 4028 C CA . LYS A 1 526 ? -10.222 -5.925 -16.693 1.00 86.75 526 LYS A CA 1
ATOM 4029 C C . LYS A 1 526 ? -8.815 -6.103 -16.150 1.00 86.75 526 LYS A C 1
ATOM 4031 O O . LYS A 1 526 ? -8.557 -5.855 -14.979 1.00 86.75 526 LYS A O 1
ATOM 4036 N N . LEU A 1 527 ? -7.891 -6.509 -17.017 1.00 90.50 527 LEU A N 1
ATOM 4037 C CA . LEU A 1 527 ? -6.494 -6.662 -16.638 1.00 90.50 527 LEU A CA 1
ATOM 4038 C C . LEU A 1 527 ? -5.847 -5.302 -16.319 1.00 90.50 527 LEU A C 1
ATOM 4040 O O . LEU A 1 527 ? -5.104 -5.194 -15.347 1.00 90.50 527 LEU A O 1
ATOM 4044 N N . LEU A 1 528 ? -6.203 -4.243 -17.058 1.00 91.00 528 LEU A N 1
ATOM 4045 C CA . LEU A 1 528 ? -5.804 -2.875 -16.716 1.00 91.00 528 LEU A CA 1
ATOM 4046 C C . LEU A 1 528 ? -6.397 -2.398 -15.385 1.00 91.00 528 LEU A C 1
ATOM 4048 O O . LEU A 1 528 ? -5.677 -1.818 -14.575 1.00 91.00 528 LEU A O 1
ATOM 4052 N N . GLU A 1 529 ? -7.685 -2.651 -15.148 1.00 85.62 529 GLU A N 1
ATOM 4053 C CA . GLU A 1 529 ? -8.345 -2.355 -13.870 1.00 85.62 529 GLU A CA 1
ATOM 4054 C C . GLU A 1 529 ? -7.655 -3.079 -12.711 1.00 85.62 529 GLU A C 1
ATOM 4056 O O . GLU A 1 529 ? -7.410 -2.467 -11.672 1.00 85.62 529 GLU A O 1
ATOM 4061 N N . TYR A 1 530 ? -7.259 -4.341 -12.908 1.00 87.50 530 TYR A N 1
ATOM 4062 C CA . TYR A 1 530 ? -6.478 -5.094 -11.931 1.00 87.50 530 TYR A CA 1
ATOM 4063 C C . TYR A 1 530 ? -5.143 -4.407 -11.632 1.00 87.50 530 TYR A C 1
ATOM 4065 O O . TYR A 1 530 ? -4.865 -4.113 -10.470 1.00 87.50 530 TYR A O 1
ATOM 4073 N N . TYR A 1 531 ? -4.347 -4.054 -12.645 1.00 90.75 531 TYR A N 1
ATOM 4074 C CA . TYR A 1 531 ? -3.085 -3.341 -12.421 1.00 90.75 531 TYR A CA 1
ATOM 4075 C C . TYR A 1 531 ? -3.285 -2.006 -11.698 1.00 90.75 531 TYR A C 1
ATOM 4077 O O . TYR A 1 531 ? -2.556 -1.700 -10.756 1.00 90.75 531 TYR A O 1
ATOM 4085 N N . MET A 1 532 ? -4.303 -1.234 -12.092 1.00 86.00 532 MET A N 1
ATOM 4086 C CA . MET A 1 532 ? -4.659 0.012 -11.413 1.00 86.00 532 MET A CA 1
ATOM 4087 C C . MET A 1 532 ? -5.046 -0.229 -9.958 1.00 86.00 532 MET A C 1
ATOM 4089 O O . MET A 1 532 ? -4.586 0.506 -9.087 1.00 86.00 532 MET A O 1
ATOM 4093 N N . SER A 1 533 ? -5.810 -1.281 -9.667 1.00 81.00 533 SER A N 1
ATOM 4094 C CA . SER A 1 533 ? -6.174 -1.629 -8.293 1.00 81.00 533 SER A CA 1
ATOM 4095 C C . SER A 1 533 ? -4.946 -1.933 -7.430 1.00 81.00 533 SER A C 1
ATOM 4097 O O . SER A 1 533 ? -4.862 -1.424 -6.314 1.00 81.00 533 SER A O 1
ATOM 4099 N N . LEU A 1 534 ? -3.947 -2.646 -7.972 1.00 83.25 534 LEU A N 1
ATOM 4100 C CA . LEU A 1 534 ? -2.699 -2.956 -7.267 1.00 83.25 534 LEU A CA 1
ATOM 4101 C C . LEU A 1 534 ? -1.917 -1.694 -6.888 1.00 83.25 534 LEU A C 1
ATOM 4103 O O . LEU A 1 534 ? -1.360 -1.627 -5.796 1.00 83.25 534 LEU A O 1
ATOM 4107 N N . MET A 1 535 ? -1.907 -0.681 -7.760 1.00 84.12 535 MET A N 1
ATOM 4108 C CA . MET A 1 535 ? -1.245 0.602 -7.488 1.00 84.12 535 MET A CA 1
ATOM 4109 C C . MET A 1 535 ? -1.921 1.392 -6.364 1.00 84.12 535 MET A C 1
ATOM 4111 O O . MET A 1 535 ? -1.268 2.185 -5.697 1.00 84.12 535 MET A O 1
ATOM 4115 N N . HIS A 1 536 ? -3.216 1.176 -6.127 1.00 79.19 536 HIS A N 1
ATOM 4116 C CA . HIS A 1 536 ? -3.999 1.901 -5.122 1.00 79.19 536 HIS A CA 1
ATOM 4117 C C . HIS A 1 536 ? -4.108 1.156 -3.785 1.00 79.19 536 HIS A C 1
ATOM 4119 O O . HIS A 1 536 ? -4.719 1.670 -2.841 1.00 79.19 536 HIS A O 1
ATOM 4125 N N . LEU A 1 537 ? -3.497 -0.030 -3.672 1.00 65.44 537 LEU A N 1
ATOM 4126 C CA . LEU A 1 537 ? -3.418 -0.754 -2.408 1.00 65.44 537 LEU A CA 1
ATOM 4127 C C . LEU A 1 537 ? -2.589 0.046 -1.392 1.00 65.44 537 LEU A C 1
ATOM 4129 O O . LEU A 1 537 ? -1.517 0.538 -1.750 1.00 65.44 537 LEU A O 1
ATOM 4133 N N . PRO A 1 538 ? -3.061 0.204 -0.139 1.00 55.69 538 PRO A N 1
ATOM 4134 C CA . PRO A 1 538 ? -2.337 0.950 0.894 1.00 55.69 538 PRO A CA 1
ATOM 4135 C C . PRO A 1 538 ? -0.926 0.411 1.149 1.00 55.69 538 PRO A C 1
ATOM 4137 O O . PRO A 1 538 ? -0.004 1.195 1.359 1.00 55.69 538 PRO A O 1
ATOM 4140 N N . ASP A 1 539 ? -0.782 -0.913 1.082 1.00 66.75 539 ASP A N 1
ATOM 4141 C CA . ASP A 1 539 ? 0.488 -1.626 1.115 1.00 66.75 539 ASP A CA 1
ATOM 4142 C C . ASP A 1 539 ? 0.738 -2.190 -0.289 1.00 66.75 539 ASP A C 1
ATOM 4144 O O . ASP A 1 539 ? 0.051 -3.120 -0.722 1.00 66.75 539 ASP A O 1
ATOM 4148 N N . LEU A 1 540 ? 1.693 -1.611 -1.024 1.00 73.00 540 LEU A N 1
ATOM 4149 C CA . LEU A 1 540 ? 2.036 -2.114 -2.352 1.00 73.00 540 LEU A CA 1
ATOM 4150 C C . LEU A 1 540 ? 2.598 -3.533 -2.224 1.00 73.00 540 LEU A C 1
ATOM 4152 O O . LEU A 1 540 ? 3.568 -3.746 -1.491 1.00 73.00 540 LEU A O 1
ATOM 4156 N N . PRO A 1 541 ? 2.057 -4.510 -2.964 1.00 77.75 541 PRO A N 1
ATOM 4157 C CA . PRO A 1 541 ? 2.526 -5.884 -2.865 1.00 77.75 541 PRO A CA 1
ATOM 4158 C C . PRO A 1 541 ? 3.819 -6.126 -3.668 1.00 77.75 541 PRO A C 1
ATOM 4160 O O . PRO A 1 541 ? 4.326 -7.247 -3.727 1.00 77.75 541 PRO A O 1
ATOM 4163 N N . PHE A 1 542 ? 4.363 -5.073 -4.283 1.00 83.25 542 PHE A N 1
ATOM 4164 C CA . PHE A 1 542 ? 5.605 -5.068 -5.042 1.00 83.25 542 PHE A CA 1
ATOM 4165 C C . PHE A 1 542 ? 6.458 -3.848 -4.677 1.00 83.25 542 PHE A C 1
ATOM 4167 O O . PHE A 1 542 ? 5.949 -2.815 -4.246 1.00 83.25 542 PHE A O 1
ATOM 4174 N N . ASP A 1 543 ? 7.771 -3.970 -4.870 1.00 85.50 543 ASP A N 1
ATOM 4175 C CA . ASP A 1 543 ? 8.714 -2.864 -4.693 1.00 85.50 543 ASP A CA 1
ATOM 4176 C C . ASP A 1 543 ? 8.467 -1.794 -5.777 1.00 85.50 543 ASP A C 1
ATOM 4178 O O . ASP A 1 543 ? 8.584 -2.113 -6.961 1.00 85.50 543 ASP A O 1
ATOM 4182 N N . PRO A 1 544 ? 8.149 -0.533 -5.438 1.00 84.50 544 PRO A N 1
ATOM 4183 C CA . PRO A 1 544 ? 7.913 0.506 -6.433 1.00 84.50 544 PRO A CA 1
ATOM 4184 C C . PRO A 1 544 ? 9.200 1.017 -7.086 1.00 84.50 544 PRO A C 1
ATOM 4186 O O . PRO A 1 544 ? 9.102 1.932 -7.899 1.00 84.50 544 PRO A O 1
ATOM 4189 N N . LEU A 1 545 ? 10.384 0.468 -6.752 1.00 82.50 545 LEU A N 1
ATOM 4190 C CA . LEU A 1 545 ? 11.652 0.902 -7.330 1.00 82.50 545 LEU A CA 1
ATOM 4191 C C . LEU A 1 545 ? 11.542 0.963 -8.846 1.00 82.50 545 LEU A C 1
ATOM 4193 O O . LEU A 1 545 ? 11.651 2.069 -9.331 1.00 82.50 545 LEU A O 1
ATOM 4197 N N . PHE A 1 546 ? 11.263 -0.146 -9.549 1.00 85.00 546 PHE A N 1
ATOM 4198 C CA . PHE A 1 546 ? 10.981 -0.195 -10.995 1.00 85.00 546 PHE A CA 1
ATOM 4199 C C . PHE A 1 546 ? 9.461 -0.343 -11.217 1.00 85.00 546 PHE A C 1
ATOM 4201 O O . PHE A 1 546 ? 8.983 -1.481 -11.245 1.00 85.00 546 PHE A O 1
ATOM 4208 N N . PRO A 1 547 ? 8.685 0.756 -11.303 1.00 86.88 547 PRO A N 1
ATOM 4209 C CA . PRO A 1 547 ? 7.240 0.749 -11.061 1.00 86.88 547 PRO A CA 1
ATOM 4210 C C . PRO A 1 547 ? 6.457 -0.221 -11.946 1.00 86.88 547 PRO A C 1
ATOM 4212 O O . PRO A 1 547 ? 5.729 -1.078 -11.456 1.00 86.88 547 PRO A O 1
ATOM 4215 N N . GLU A 1 548 ? 6.632 -0.112 -13.258 1.00 91.06 548 GLU A N 1
ATOM 4216 C CA . GLU A 1 548 ? 5.942 -0.912 -14.260 1.00 91.06 548 GLU A CA 1
ATOM 4217 C C . GLU A 1 548 ? 6.427 -2.361 -14.263 1.00 91.06 548 GLU A C 1
ATOM 4219 O O . GLU A 1 548 ? 5.630 -3.296 -14.339 1.00 91.06 548 GLU A O 1
ATOM 4224 N N . GLN A 1 549 ? 7.741 -2.552 -14.138 1.00 90.75 549 GLN A N 1
ATOM 4225 C CA . GLN A 1 549 ? 8.356 -3.868 -14.231 1.00 90.75 549 GLN A CA 1
ATOM 4226 C C . GLN A 1 549 ? 8.042 -4.718 -13.003 1.00 90.75 549 GLN A C 1
ATOM 4228 O O . GLN A 1 549 ? 7.672 -5.882 -13.139 1.00 90.75 549 GLN A O 1
ATOM 4233 N N . ASN A 1 550 ? 8.151 -4.138 -11.806 1.00 91.06 550 ASN A N 1
ATOM 4234 C CA . ASN A 1 550 ? 7.847 -4.828 -10.557 1.00 91.06 550 ASN A CA 1
ATOM 4235 C C . ASN A 1 550 ? 6.347 -5.092 -10.405 1.00 91.06 550 ASN A C 1
ATOM 4237 O O . ASN A 1 550 ? 5.986 -6.166 -9.921 1.00 91.06 550 ASN A O 1
ATOM 4241 N N . LEU A 1 551 ? 5.486 -4.179 -10.871 1.00 92.62 551 LEU A N 1
ATOM 4242 C CA . LEU A 1 551 ? 4.043 -4.414 -10.915 1.00 92.62 551 LEU A CA 1
ATOM 4243 C C . LEU A 1 551 ? 3.721 -5.603 -11.820 1.00 92.62 551 LEU A C 1
ATOM 4245 O O . LEU A 1 551 ? 3.098 -6.561 -11.361 1.00 92.62 551 LEU A O 1
ATOM 4249 N N . LEU A 1 552 ? 4.186 -5.591 -13.076 1.00 93.00 552 LEU A N 1
ATOM 4250 C CA . LEU A 1 552 ? 3.966 -6.705 -14.004 1.00 93.00 552 LEU A CA 1
ATOM 4251 C C . LEU A 1 552 ? 4.553 -8.010 -13.460 1.00 93.00 552 LEU A C 1
ATOM 4253 O O . LEU A 1 552 ? 3.930 -9.066 -13.570 1.00 93.00 552 LEU A O 1
ATOM 4257 N N . PHE A 1 553 ? 5.727 -7.944 -12.830 1.00 90.62 553 PHE A N 1
ATOM 4258 C CA . PHE A 1 553 ? 6.361 -9.106 -12.228 1.00 90.62 553 PHE A CA 1
ATOM 4259 C C . PHE A 1 553 ? 5.532 -9.707 -11.084 1.00 90.62 553 PHE A C 1
ATOM 4261 O O . PHE A 1 553 ? 5.416 -10.929 -11.002 1.00 90.62 553 PHE A O 1
ATOM 4268 N N . TYR A 1 554 ? 4.930 -8.876 -10.231 1.00 90.44 554 TYR A N 1
ATOM 4269 C CA . TYR A 1 554 ? 4.045 -9.335 -9.162 1.00 90.44 554 TYR A CA 1
ATOM 4270 C C . TYR A 1 554 ? 2.711 -9.864 -9.696 1.00 90.44 554 TYR A C 1
ATOM 4272 O O . TYR A 1 554 ? 2.294 -10.965 -9.326 1.00 90.44 554 TYR A O 1
ATOM 4280 N N . ALA A 1 555 ? 2.059 -9.109 -10.582 1.00 91.06 555 ALA A N 1
ATOM 4281 C CA . ALA A 1 555 ? 0.770 -9.466 -11.170 1.00 91.06 555 ALA A CA 1
ATOM 4282 C C . ALA A 1 555 ? 0.834 -10.796 -11.938 1.00 91.06 555 ALA A C 1
ATOM 4284 O O . ALA A 1 555 ? -0.131 -11.556 -11.960 1.00 91.06 555 ALA A O 1
ATOM 4285 N N . HIS A 1 556 ? 1.996 -11.099 -12.522 1.00 92.62 556 HIS A N 1
ATOM 4286 C CA . HIS A 1 556 ? 2.230 -12.307 -13.307 1.00 92.62 556 HIS A CA 1
ATOM 4287 C C . HIS A 1 556 ? 3.262 -13.251 -12.685 1.00 92.62 556 HIS A C 1
ATOM 4289 O O . HIS A 1 556 ? 3.917 -14.028 -13.387 1.00 92.62 556 HIS A O 1
ATOM 4295 N N . ARG A 1 557 ? 3.422 -13.200 -11.359 1.00 89.75 557 ARG A N 1
ATOM 4296 C CA . ARG A 1 557 ? 4.307 -14.089 -10.596 1.00 89.75 557 ARG A CA 1
ATOM 4297 C C . ARG A 1 557 ? 4.021 -15.567 -10.893 1.00 89.75 557 ARG A C 1
ATOM 4299 O O . ARG A 1 557 ? 2.904 -15.954 -11.228 1.00 89.75 557 ARG A O 1
ATOM 4306 N N . ARG A 1 558 ? 5.051 -16.411 -10.781 1.00 86.00 558 ARG A N 1
ATOM 4307 C CA . ARG A 1 558 ? 4.999 -17.834 -11.184 1.00 86.00 558 ARG A CA 1
ATOM 4308 C C . ARG A 1 558 ? 3.970 -18.659 -10.408 1.00 86.00 558 ARG A C 1
ATOM 4310 O O . ARG A 1 558 ? 3.466 -19.634 -10.947 1.00 86.00 558 ARG A O 1
ATOM 4317 N N . ASP A 1 559 ? 3.728 -18.281 -9.163 1.00 83.81 559 ASP A N 1
ATOM 4318 C CA . ASP A 1 559 ? 2.785 -18.870 -8.212 1.00 83.81 559 ASP A CA 1
ATOM 4319 C C . ASP A 1 559 ? 1.444 -18.117 -8.154 1.00 83.81 559 ASP A C 1
ATOM 4321 O O . ASP A 1 559 ? 0.618 -18.398 -7.293 1.00 83.81 559 ASP A O 1
ATOM 4325 N N . GLY A 1 560 ? 1.235 -17.141 -9.042 1.00 85.62 560 GLY A N 1
ATOM 4326 C CA . GLY A 1 560 ? 0.012 -16.348 -9.125 1.00 85.62 560 GLY A CA 1
ATOM 4327 C C . GLY A 1 560 ? -0.996 -16.910 -10.131 1.00 85.62 560 GLY A C 1
ATOM 4328 O O . GLY A 1 560 ? -0.709 -17.891 -10.819 1.00 85.62 560 GLY A O 1
ATOM 4329 N N . PRO A 1 561 ? -2.163 -16.258 -10.272 1.00 87.25 561 PRO A N 1
ATOM 4330 C CA . PRO A 1 561 ? -3.242 -16.736 -11.138 1.00 87.25 561 PRO A CA 1
ATOM 4331 C C . PRO A 1 561 ? -2.956 -16.560 -12.638 1.00 87.25 561 PRO A C 1
ATOM 4333 O O . PRO A 1 561 ? -3.571 -17.226 -13.471 1.00 87.25 561 PRO A O 1
ATOM 4336 N N . MET A 1 562 ? -2.026 -15.668 -12.996 1.00 92.38 562 MET A N 1
ATOM 4337 C CA . MET A 1 562 ? -1.690 -15.339 -14.383 1.00 92.38 562 MET A CA 1
ATOM 4338 C C . MET A 1 562 ? -0.172 -15.369 -14.643 1.00 92.38 562 MET A C 1
ATOM 4340 O O . MET A 1 562 ? 0.394 -14.356 -15.052 1.00 92.38 562 MET A O 1
ATOM 4344 N N . PRO A 1 563 ? 0.540 -16.488 -14.431 1.00 93.12 563 PRO A N 1
ATOM 4345 C CA . PRO A 1 563 ? 1.990 -16.525 -14.600 1.00 93.12 563 PRO A CA 1
ATOM 4346 C C . PRO A 1 563 ? 2.428 -16.118 -16.020 1.00 93.12 563 PRO A C 1
ATOM 4348 O O . PRO A 1 563 ? 1.857 -16.564 -17.021 1.00 93.12 563 PRO A O 1
ATOM 4351 N N . TRP A 1 564 ? 3.472 -15.292 -16.130 1.00 93.94 564 TRP A N 1
ATOM 4352 C CA . TRP A 1 564 ? 4.063 -14.942 -17.430 1.00 93.94 564 TRP A CA 1
ATOM 4353 C C . TRP A 1 564 ? 4.820 -16.136 -18.040 1.00 93.94 564 TRP A C 1
ATOM 4355 O O . TRP A 1 564 ? 5.371 -16.986 -17.327 1.00 93.94 564 TRP A O 1
ATOM 4365 N N . ARG A 1 565 ? 4.908 -16.202 -19.374 1.00 93.31 565 ARG A N 1
ATOM 4366 C CA . ARG A 1 565 ? 5.688 -17.230 -20.095 1.00 93.31 565 ARG A CA 1
ATOM 4367 C C . ARG A 1 565 ? 6.948 -16.644 -20.721 1.00 93.31 565 ARG A C 1
ATOM 4369 O O . ARG A 1 565 ? 6.939 -15.526 -21.217 1.00 93.31 565 ARG A O 1
ATOM 4376 N N . GLN A 1 566 ? 8.034 -17.412 -20.687 1.00 92.88 566 GLN A N 1
ATOM 4377 C CA . GLN A 1 566 ? 9.316 -17.010 -21.265 1.00 92.88 566 GLN A CA 1
ATOM 4378 C C . GLN A 1 566 ? 9.289 -17.196 -22.781 1.00 92.88 566 GLN A C 1
ATOM 4380 O O . GLN A 1 566 ? 9.196 -18.335 -23.235 1.00 92.88 566 GLN A O 1
ATOM 4385 N N . ILE A 1 567 ? 9.431 -16.105 -23.538 1.00 93.88 567 ILE A N 1
ATOM 4386 C CA . ILE A 1 567 ? 9.693 -16.174 -24.983 1.00 93.88 567 ILE A CA 1
ATOM 4387 C C . ILE A 1 567 ? 11.082 -16.769 -25.234 1.00 93.88 567 ILE A C 1
ATOM 4389 O O . ILE A 1 567 ? 11.998 -16.601 -24.426 1.00 93.88 567 ILE A O 1
ATOM 4393 N N . ASP A 1 568 ? 11.269 -17.461 -26.353 1.00 93.44 568 ASP A N 1
ATOM 4394 C CA . ASP A 1 568 ? 12.565 -18.048 -26.708 1.00 93.44 568 ASP A CA 1
ATOM 4395 C C . ASP A 1 568 ? 13.688 -16.985 -26.728 1.00 93.44 568 ASP A C 1
ATOM 4397 O O . ASP A 1 568 ? 13.537 -15.915 -27.321 1.00 93.44 568 ASP A O 1
ATOM 4401 N N . PHE A 1 569 ? 14.840 -17.279 -26.113 1.00 91.25 569 PHE A N 1
ATOM 4402 C CA . PHE A 1 569 ? 15.999 -16.374 -26.087 1.00 91.25 569 PHE A CA 1
ATOM 4403 C C . PHE A 1 569 ? 16.548 -16.034 -27.483 1.00 91.25 569 PHE A C 1
ATOM 4405 O O . PHE A 1 569 ? 17.320 -15.089 -27.625 1.00 91.25 569 PHE A O 1
ATOM 4412 N N . LYS A 1 570 ? 16.133 -16.746 -28.542 1.00 93.56 570 LYS A N 1
ATOM 4413 C CA . LYS A 1 570 ? 16.379 -16.319 -29.926 1.00 93.56 570 LYS A CA 1
ATOM 4414 C C . LYS A 1 570 ? 15.757 -14.957 -30.240 1.00 93.56 570 LYS A C 1
ATOM 4416 O O . LYS A 1 570 ? 16.223 -14.301 -31.167 1.00 93.56 570 LYS A O 1
ATOM 4421 N N . TRP A 1 571 ? 14.697 -14.548 -29.542 1.00 95.81 571 TRP A N 1
ATOM 4422 C CA . TRP A 1 571 ? 14.012 -13.286 -29.802 1.00 95.81 571 TRP A CA 1
ATOM 4423 C C . TRP A 1 571 ? 14.793 -12.107 -29.261 1.00 95.81 571 TRP A C 1
ATOM 4425 O O . TRP A 1 571 ? 15.076 -11.185 -30.018 1.00 95.81 571 TRP A O 1
ATOM 4435 N N . VAL A 1 572 ? 15.170 -12.152 -27.987 1.00 94.25 572 VAL A N 1
ATOM 4436 C CA . VAL A 1 572 ? 15.854 -11.048 -27.322 1.00 94.25 572 VAL A CA 1
ATOM 4437 C C . VAL A 1 572 ? 16.836 -11.557 -26.278 1.00 94.25 572 VAL A C 1
ATOM 4439 O O . VAL A 1 572 ? 16.565 -12.507 -25.543 1.00 94.25 572 VAL A O 1
ATOM 4442 N N . THR A 1 573 ? 17.970 -10.871 -26.198 1.00 91.62 573 THR A N 1
ATOM 4443 C CA . THR A 1 573 ? 18.897 -10.937 -25.070 1.00 91.62 573 THR A CA 1
ATOM 4444 C C . THR A 1 573 ? 19.070 -9.545 -24.470 1.00 91.62 573 THR A C 1
ATOM 4446 O O . THR A 1 573 ? 19.039 -8.535 -25.175 1.00 91.62 573 THR A O 1
ATOM 4449 N N . HIS A 1 574 ? 19.279 -9.493 -23.159 1.00 88.75 574 HIS A N 1
ATOM 4450 C CA . HIS A 1 574 ? 19.663 -8.283 -22.432 1.00 88.75 574 HIS A CA 1
ATOM 4451 C C . HIS A 1 574 ? 21.185 -8.253 -22.277 1.00 88.75 574 HIS A C 1
ATOM 4453 O O . HIS A 1 574 ? 21.815 -9.308 -22.150 1.00 88.75 574 HIS A O 1
ATOM 4459 N N . LYS A 1 575 ? 21.806 -7.070 -22.240 1.00 87.00 575 LYS A N 1
ATOM 4460 C CA . LYS A 1 575 ? 23.279 -6.981 -22.114 1.00 87.00 575 LYS A CA 1
ATOM 4461 C C . LYS A 1 575 ? 23.962 -7.844 -23.187 1.00 87.00 575 LYS A C 1
ATOM 4463 O O . LYS A 1 575 ? 24.735 -8.758 -22.887 1.00 87.00 575 LYS A O 1
ATOM 4468 N N . THR A 1 576 ? 23.521 -7.640 -24.424 1.00 90.56 576 THR A N 1
ATOM 4469 C CA . THR A 1 576 ? 23.740 -8.561 -25.545 1.00 90.56 576 THR A CA 1
ATOM 4470 C C . THR A 1 576 ? 25.228 -8.688 -25.843 1.00 90.56 576 THR A C 1
ATOM 4472 O O . THR A 1 576 ? 25.965 -7.708 -25.772 1.00 90.56 576 THR A O 1
ATOM 4475 N N . THR A 1 577 ? 25.683 -9.884 -26.211 1.00 92.00 577 THR A N 1
ATOM 4476 C CA . THR A 1 577 ? 27.063 -10.131 -26.634 1.00 92.00 577 THR A CA 1
ATOM 4477 C C . THR A 1 577 ? 27.159 -10.277 -28.154 1.00 92.00 577 THR A C 1
ATOM 4479 O O . THR A 1 577 ? 26.210 -10.655 -28.843 1.00 92.00 577 THR A O 1
ATOM 4482 N N . VAL A 1 578 ? 28.355 -10.065 -28.712 1.00 92.25 578 VAL A N 1
ATOM 4483 C CA . VAL A 1 578 ? 28.624 -10.325 -30.141 1.00 92.25 578 VAL A CA 1
ATOM 4484 C C . VAL A 1 578 ? 28.327 -11.784 -30.516 1.00 92.25 578 VAL A C 1
ATOM 4486 O O . VAL A 1 578 ? 27.967 -12.074 -31.660 1.00 92.25 578 VAL A O 1
ATOM 4489 N N . LYS A 1 579 ? 28.474 -12.717 -29.565 1.00 92.94 579 LYS A N 1
ATOM 4490 C CA . LYS A 1 579 ? 28.179 -14.133 -29.783 1.00 92.94 579 LYS A CA 1
ATOM 4491 C C . LYS A 1 579 ? 26.690 -14.355 -30.027 1.00 92.94 579 LYS A C 1
ATOM 4493 O O . LYS A 1 579 ? 26.369 -15.116 -30.935 1.00 92.94 579 LYS A O 1
ATOM 4498 N N . ASP A 1 580 ? 25.813 -13.682 -29.294 1.00 93.75 580 ASP A N 1
ATOM 4499 C CA . ASP A 1 580 ? 24.357 -13.821 -29.440 1.00 93.75 580 ASP A CA 1
ATOM 4500 C C . ASP A 1 580 ? 23.910 -13.338 -30.825 1.00 93.75 580 ASP A C 1
ATOM 4502 O O . ASP A 1 580 ? 23.213 -14.050 -31.550 1.00 93.75 580 ASP A O 1
ATOM 4506 N N . ILE A 1 581 ? 24.434 -12.182 -31.255 1.00 93.31 581 ILE A N 1
ATOM 4507 C CA . ILE A 1 581 ? 24.205 -11.607 -32.593 1.00 93.31 581 ILE A CA 1
ATOM 4508 C C . ILE A 1 581 ? 24.648 -12.583 -33.686 1.00 93.31 581 ILE A C 1
ATOM 4510 O O . ILE A 1 581 ? 23.870 -12.923 -34.579 1.00 93.31 581 ILE A O 1
ATOM 4514 N N . LYS A 1 582 ? 25.882 -13.098 -33.595 1.00 93.69 582 LYS A N 1
ATOM 4515 C CA . LYS A 1 582 ? 26.411 -14.086 -34.553 1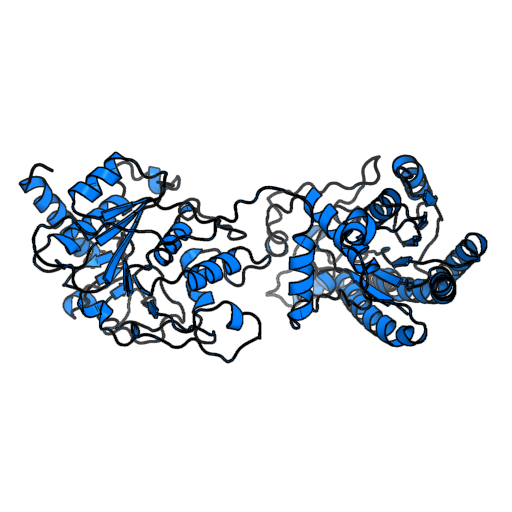.00 93.69 582 LYS A CA 1
ATOM 4516 C C . LYS A 1 582 ? 25.628 -15.396 -34.543 1.00 93.69 582 LYS A C 1
ATOM 4518 O O . LYS A 1 582 ? 25.518 -16.044 -35.580 1.00 93.69 582 LYS A O 1
ATOM 4523 N N . SER A 1 583 ? 25.087 -15.775 -33.390 1.00 94.12 583 SER A N 1
ATOM 4524 C CA . SER A 1 583 ? 24.318 -17.008 -33.218 1.00 94.12 583 SER A CA 1
ATOM 4525 C C . SER A 1 583 ? 22.837 -16.847 -33.575 1.00 94.12 583 SER A C 1
ATOM 4527 O O . SER A 1 583 ? 22.094 -17.827 -33.581 1.00 94.12 583 SER A O 1
ATOM 4529 N N . GLY A 1 584 ? 22.422 -15.637 -33.960 1.00 93.19 584 GLY A N 1
ATOM 4530 C CA . GLY A 1 584 ? 21.147 -15.381 -34.614 1.00 93.19 584 GLY A CA 1
ATOM 4531 C C . GLY A 1 584 ? 20.039 -14.834 -33.722 1.00 93.19 584 GLY A C 1
ATOM 4532 O O . GLY A 1 584 ? 18.882 -14.957 -34.137 1.00 93.19 584 GLY A O 1
ATOM 4533 N N . VAL A 1 585 ? 20.360 -14.221 -32.573 1.00 95.38 585 VAL A N 1
ATOM 4534 C CA . VAL A 1 585 ? 19.376 -13.436 -31.806 1.00 95.38 585 VAL A CA 1
ATOM 4535 C C . VAL A 1 585 ? 18.727 -12.371 -32.700 1.00 95.38 585 VAL A C 1
ATOM 4537 O O . VAL A 1 585 ? 19.370 -11.810 -33.593 1.00 95.38 585 VAL A O 1
ATOM 4540 N N . ARG A 1 586 ? 17.426 -12.134 -32.521 1.00 96.75 586 ARG A N 1
ATOM 4541 C CA . ARG A 1 586 ? 16.642 -11.229 -33.373 1.00 96.75 586 ARG A CA 1
ATOM 4542 C C . ARG A 1 586 ? 16.704 -9.780 -32.905 1.00 96.75 586 ARG A C 1
ATOM 4544 O O . ARG A 1 586 ? 16.687 -8.898 -33.758 1.00 96.75 586 ARG A O 1
ATOM 4551 N N . MET A 1 587 ? 16.794 -9.553 -31.598 1.00 96.31 587 MET A N 1
ATOM 4552 C CA . MET A 1 587 ? 16.803 -8.236 -30.963 1.00 96.31 587 MET A CA 1
ATOM 4553 C C . MET A 1 587 ? 17.848 -8.171 -29.848 1.00 96.31 587 MET A C 1
ATOM 4555 O O . MET A 1 587 ? 18.083 -9.155 -29.146 1.00 96.31 587 MET A O 1
ATOM 4559 N N . ALA A 1 588 ? 18.433 -6.995 -29.656 1.00 94.81 588 ALA A N 1
ATOM 4560 C CA . ALA A 1 588 ? 19.162 -6.641 -28.446 1.00 94.81 588 ALA A CA 1
ATOM 4561 C C . ALA A 1 588 ? 18.332 -5.639 -27.644 1.00 94.81 588 ALA A C 1
ATOM 4563 O O . ALA A 1 588 ? 17.897 -4.639 -28.208 1.00 94.81 588 ALA A O 1
ATOM 4564 N N . HIS A 1 589 ? 18.149 -5.891 -26.348 1.00 93.25 589 HIS A N 1
ATOM 4565 C CA . HIS A 1 589 ? 17.690 -4.884 -25.391 1.00 93.25 589 HIS A CA 1
ATOM 4566 C C . HIS A 1 589 ? 18.924 -4.382 -24.621 1.00 93.25 589 HIS A C 1
ATOM 4568 O O . HIS A 1 589 ? 19.416 -5.051 -23.703 1.00 93.25 589 HIS A O 1
ATOM 4574 N N . ASP A 1 590 ? 19.507 -3.279 -25.097 1.00 87.25 590 ASP A N 1
ATOM 4575 C CA . ASP A 1 590 ? 20.745 -2.683 -24.581 1.00 87.25 590 ASP A CA 1
ATOM 4576 C C . ASP A 1 590 ? 20.817 -1.211 -25.014 1.00 87.25 590 ASP A C 1
ATOM 4578 O O . ASP A 1 590 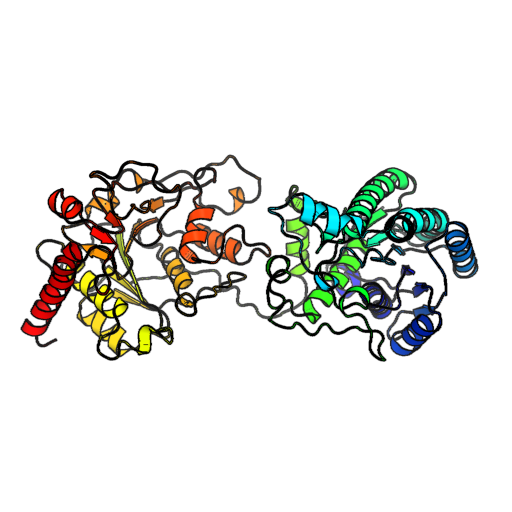? 20.492 -0.887 -26.157 1.00 87.25 590 ASP A O 1
ATOM 4582 N N . HIS A 1 591 ? 21.290 -0.317 -24.148 1.00 86.00 591 HIS A N 1
ATOM 4583 C CA . HIS A 1 591 ? 21.353 1.105 -24.474 1.00 86.00 591 HIS A CA 1
ATOM 4584 C C . HIS A 1 591 ? 22.355 1.342 -25.613 1.00 86.00 591 HIS A C 1
ATOM 4586 O O . HIS A 1 591 ? 23.567 1.264 -25.421 1.00 86.00 591 HIS A O 1
ATOM 4592 N N . PHE A 1 592 ? 21.892 1.688 -26.819 1.00 83.81 592 PHE A N 1
ATOM 4593 C CA . PHE A 1 592 ? 22.810 1.904 -27.949 1.00 83.81 592 PHE A CA 1
ATOM 4594 C C . PHE A 1 592 ? 23.782 3.082 -27.721 1.00 83.81 592 PHE A C 1
ATOM 4596 O O . PHE A 1 592 ? 24.844 3.149 -28.353 1.00 83.81 592 PHE A O 1
ATOM 4603 N N . TRP A 1 593 ? 23.426 4.021 -26.837 1.00 84.75 593 TRP A N 1
ATOM 4604 C CA . TRP A 1 593 ? 24.262 5.153 -26.431 1.00 84.75 593 TRP A CA 1
ATOM 4605 C C . TRP A 1 593 ? 25.301 4.772 -25.368 1.00 84.75 593 TRP A C 1
ATOM 4607 O O . TRP A 1 593 ? 26.436 5.248 -25.455 1.00 84.75 593 TRP A O 1
ATOM 4617 N N . GLU A 1 594 ? 24.960 3.858 -24.455 1.00 85.38 594 GLU A N 1
ATOM 4618 C CA . GLU A 1 594 ? 25.819 3.359 -23.371 1.00 85.38 594 GLU A CA 1
ATOM 4619 C C . GLU A 1 594 ? 25.714 1.822 -23.223 1.00 85.38 594 GLU A C 1
ATOM 4621 O O . GLU A 1 594 ? 25.133 1.304 -22.268 1.00 85.38 594 GLU A O 1
ATOM 4626 N N . PRO A 1 595 ? 26.246 1.068 -24.197 1.00 82.62 595 PRO A N 1
ATOM 4627 C CA . PRO A 1 595 ? 26.058 -0.374 -24.265 1.00 82.62 595 PRO A CA 1
ATOM 4628 C C . PRO A 1 595 ? 26.934 -1.083 -23.236 1.00 82.62 595 PRO A C 1
ATOM 4630 O O . PRO A 1 595 ? 28.099 -0.724 -23.055 1.00 82.62 595 PRO A O 1
ATOM 4633 N N . VAL A 1 596 ? 26.413 -2.154 -22.631 1.00 84.81 596 VAL A N 1
ATOM 4634 C CA . VAL A 1 596 ? 27.156 -2.928 -21.614 1.00 84.81 596 VAL A CA 1
ATOM 4635 C C . VAL A 1 596 ? 28.467 -3.491 -22.167 1.00 84.81 596 VAL A C 1
ATOM 4637 O O . VAL A 1 596 ? 29.483 -3.513 -21.472 1.00 84.81 596 VAL A O 1
ATOM 4640 N N . HIS A 1 597 ? 28.453 -3.936 -23.426 1.00 86.19 597 HIS A N 1
ATOM 4641 C CA . HIS A 1 597 ? 29.639 -4.407 -24.136 1.00 86.19 597 HIS A CA 1
ATOM 4642 C C . HIS A 1 597 ? 30.013 -3.433 -25.246 1.00 86.19 597 HIS A C 1
ATOM 4644 O O . HIS A 1 597 ? 29.301 -3.311 -26.244 1.00 86.19 597 HIS A O 1
ATOM 4650 N N . GLU A 1 598 ? 31.188 -2.813 -25.136 1.00 85.06 598 GLU A N 1
ATOM 4651 C CA . GLU A 1 598 ? 31.704 -1.868 -26.139 1.00 85.06 598 GLU A CA 1
ATOM 4652 C C . GLU A 1 598 ? 31.704 -2.465 -27.561 1.00 85.06 598 GLU A C 1
ATOM 4654 O O . GLU A 1 598 ? 31.308 -1.814 -28.531 1.00 85.06 598 GLU A O 1
ATOM 4659 N N . SER A 1 599 ? 32.058 -3.750 -27.671 1.00 85.38 599 SER A N 1
ATOM 4660 C CA . SER A 1 599 ? 32.069 -4.499 -28.936 1.00 85.38 599 SER A CA 1
ATOM 4661 C C . SER A 1 599 ? 30.694 -4.616 -29.610 1.00 85.38 599 SER A C 1
ATOM 4663 O O . SER A 1 599 ? 30.616 -4.685 -30.837 1.00 85.38 599 SER A O 1
ATOM 4665 N N . VAL A 1 600 ? 29.608 -4.600 -28.834 1.00 89.38 600 VAL A N 1
ATOM 4666 C CA . VAL A 1 600 ? 28.230 -4.562 -29.345 1.00 89.38 600 VAL A CA 1
ATOM 4667 C C . VAL A 1 600 ? 27.806 -3.131 -29.656 1.00 89.38 600 VAL A C 1
ATOM 4669 O O . VAL A 1 600 ? 27.108 -2.899 -30.642 1.00 89.38 600 VAL A O 1
ATOM 4672 N N . GLY A 1 601 ? 28.323 -2.153 -28.915 1.00 87.50 601 GLY A N 1
ATOM 4673 C CA . GLY A 1 601 ? 28.053 -0.740 -29.142 1.00 87.50 601 GLY A CA 1
ATOM 4674 C C . GLY A 1 601 ? 28.322 -0.246 -30.556 1.00 87.50 601 GLY A C 1
ATOM 4675 O O . GLY A 1 601 ? 27.515 0.497 -31.115 1.00 87.50 601 GLY A O 1
ATOM 4676 N N . ALA A 1 602 ? 29.412 -0.698 -31.178 1.00 87.62 602 ALA A N 1
ATOM 4677 C CA . ALA A 1 602 ? 29.712 -0.364 -32.570 1.00 87.62 602 ALA A CA 1
ATOM 4678 C C . ALA A 1 602 ? 28.629 -0.862 -33.549 1.00 87.62 602 ALA A C 1
ATOM 4680 O O . ALA A 1 602 ? 28.322 -0.173 -34.527 1.00 87.62 602 ALA A O 1
ATOM 4681 N N . ILE A 1 603 ? 28.038 -2.029 -33.272 1.00 92.19 603 ILE A N 1
ATOM 4682 C CA . ILE A 1 603 ? 26.972 -2.638 -34.077 1.00 92.19 603 ILE A CA 1
ATOM 4683 C C . ILE A 1 603 ? 25.669 -1.852 -33.892 1.00 92.19 603 ILE A C 1
ATOM 4685 O O . ILE A 1 603 ? 25.052 -1.459 -34.882 1.00 92.19 603 ILE A O 1
ATOM 4689 N N . LEU A 1 604 ? 25.285 -1.557 -32.644 1.00 92.38 604 LEU A N 1
ATOM 4690 C CA . LEU A 1 604 ? 24.051 -0.821 -32.334 1.00 92.38 604 LEU A CA 1
ATOM 4691 C C . LEU A 1 604 ? 24.084 0.608 -32.898 1.00 92.38 604 LEU A C 1
ATOM 4693 O O . LEU A 1 604 ? 23.163 1.027 -33.597 1.00 92.38 604 LEU A O 1
ATOM 4697 N N . LYS A 1 605 ? 25.197 1.329 -32.713 1.00 90.94 605 LYS A N 1
ATOM 4698 C CA . LYS A 1 605 ? 25.413 2.654 -33.327 1.00 90.94 605 LYS A CA 1
ATOM 4699 C C . LYS A 1 605 ? 25.447 2.585 -34.859 1.00 90.94 605 LYS A C 1
ATOM 4701 O O . LYS A 1 605 ? 25.116 3.559 -35.530 1.00 90.94 605 LYS A O 1
ATOM 4706 N N . GLY A 1 606 ? 25.817 1.436 -35.430 1.00 92.56 606 GLY A N 1
ATOM 4707 C CA . GLY A 1 606 ? 25.688 1.162 -36.861 1.00 92.56 606 GLY A CA 1
ATOM 4708 C C . GLY A 1 606 ? 24.240 1.231 -37.346 1.00 92.56 606 GLY A C 1
ATOM 4709 O O . GLY A 1 606 ? 23.986 1.872 -38.362 1.00 92.56 606 GLY A O 1
ATOM 4710 N N . LYS A 1 607 ? 23.291 0.672 -36.584 1.00 93.94 607 LYS A N 1
ATOM 4711 C CA . LYS A 1 607 ? 21.856 0.726 -36.909 1.00 93.94 607 LYS A CA 1
ATOM 4712 C C . LYS A 1 607 ? 21.284 2.140 -36.867 1.00 93.94 607 LYS A C 1
ATOM 4714 O O . LYS A 1 607 ? 20.511 2.499 -37.751 1.00 93.94 607 LYS A O 1
ATOM 4719 N N . LYS A 1 608 ? 21.749 2.978 -35.936 1.00 92.69 608 LYS A N 1
ATOM 4720 C CA . LYS A 1 608 ? 21.443 4.418 -35.947 1.00 92.69 608 LYS A CA 1
ATOM 4721 C C . LYS A 1 608 ? 21.892 5.086 -37.256 1.00 92.69 608 LYS A C 1
ATOM 4723 O O . LYS A 1 608 ? 21.100 5.772 -37.891 1.00 92.69 608 LYS A O 1
ATOM 4728 N N . ARG A 1 609 ? 23.129 4.839 -37.703 1.00 94.38 609 ARG A N 1
ATOM 4729 C CA . ARG A 1 609 ? 23.652 5.417 -38.958 1.00 94.38 609 ARG A CA 1
ATOM 4730 C C . ARG A 1 609 ? 22.896 4.944 -40.202 1.00 94.38 609 ARG A C 1
ATOM 4732 O O . ARG A 1 609 ? 22.745 5.713 -41.145 1.00 94.38 609 ARG A O 1
ATOM 4739 N N . GLU A 1 610 ? 22.436 3.691 -40.221 1.00 95.69 610 GLU A N 1
ATOM 4740 C CA . GLU A 1 610 ? 21.583 3.171 -41.302 1.00 95.69 610 GLU A CA 1
ATOM 4741 C C . GLU A 1 610 ? 20.272 3.969 -41.407 1.00 95.69 610 GLU A C 1
ATOM 4743 O O . GLU A 1 610 ? 19.910 4.404 -42.501 1.00 95.69 610 GLU A O 1
ATOM 4748 N N . MET A 1 611 ? 19.612 4.226 -40.271 1.00 95.25 611 MET A N 1
ATOM 4749 C CA . MET A 1 611 ? 18.417 5.074 -40.195 1.00 95.25 611 MET A CA 1
ATOM 4750 C C . MET A 1 611 ? 18.705 6.513 -40.649 1.00 95.25 611 MET A C 1
ATOM 4752 O O . MET A 1 611 ? 17.976 7.055 -41.476 1.00 95.25 611 MET A O 1
ATOM 4756 N N . GLU A 1 612 ? 19.756 7.148 -40.125 1.00 93.19 612 GLU A N 1
ATOM 4757 C CA . GLU A 1 612 ? 20.106 8.534 -40.476 1.00 93.19 612 GLU A CA 1
ATOM 4758 C C . GLU A 1 612 ? 20.368 8.683 -41.975 1.00 93.19 612 GLU A C 1
ATOM 4760 O O . GLU A 1 612 ? 19.856 9.603 -42.610 1.00 93.19 612 GLU A O 1
ATOM 4765 N N . LYS A 1 613 ? 21.107 7.736 -42.565 1.00 95.25 613 LYS A N 1
ATOM 4766 C CA . LYS A 1 613 ? 21.355 7.705 -44.008 1.00 95.25 613 LYS A CA 1
ATOM 4767 C C . LYS A 1 613 ? 20.050 7.579 -44.799 1.00 95.25 613 LYS A C 1
ATOM 4769 O O . LYS A 1 613 ? 19.869 8.288 -45.785 1.00 95.25 613 LYS A O 1
ATOM 4774 N N . PHE A 1 614 ? 19.141 6.708 -44.362 1.00 94.94 614 PHE A N 1
ATOM 4775 C CA . PHE A 1 614 ? 17.853 6.500 -45.023 1.00 94.94 614 PHE A CA 1
ATOM 4776 C C . PHE A 1 614 ? 17.002 7.778 -45.079 1.00 94.94 614 PHE A C 1
ATOM 4778 O O . PHE A 1 614 ? 16.391 8.055 -46.116 1.00 94.94 614 PHE A O 1
ATOM 4785 N N . TRP A 1 615 ? 16.970 8.558 -43.996 1.00 90.88 615 TRP A N 1
ATOM 4786 C CA . TRP A 1 615 ? 16.211 9.811 -43.939 1.00 90.88 615 TRP A CA 1
ATOM 4787 C C . TRP A 1 615 ? 16.921 10.972 -44.644 1.00 90.88 615 TRP A C 1
ATOM 4789 O O . TRP A 1 615 ? 16.271 11.718 -45.376 1.00 90.88 615 TRP A O 1
ATOM 4799 N N . ALA A 1 616 ? 18.252 11.051 -44.551 1.00 89.31 616 ALA A N 1
ATOM 4800 C CA . ALA A 1 616 ? 19.046 12.049 -45.269 1.00 89.31 616 ALA A CA 1
ATOM 4801 C C . ALA A 1 616 ? 18.865 11.951 -46.796 1.00 89.31 616 ALA A C 1
ATOM 4803 O O . ALA A 1 616 ? 18.699 12.965 -47.471 1.00 89.31 616 ALA A O 1
ATOM 4804 N N . GLU A 1 617 ? 18.817 10.733 -47.347 1.00 90.19 617 GLU A N 1
ATOM 4805 C CA . GLU A 1 617 ? 18.548 10.489 -48.776 1.00 90.19 617 GLU A CA 1
ATOM 4806 C C . GLU A 1 617 ? 17.140 10.932 -49.221 1.00 90.19 617 GLU A C 1
ATOM 4808 O O . GLU A 1 617 ? 16.886 11.077 -50.416 1.00 90.19 617 GLU A O 1
ATOM 4813 N N . ARG A 1 618 ? 16.223 11.158 -48.273 1.00 85.75 618 ARG A N 1
ATOM 4814 C CA . ARG A 1 618 ? 14.829 11.571 -48.506 1.00 85.75 618 ARG A CA 1
ATOM 4815 C C . ARG A 1 618 ? 14.567 13.036 -48.145 1.00 85.75 618 ARG A C 1
ATOM 4817 O O . ARG A 1 618 ? 13.426 13.476 -48.239 1.00 85.75 618 ARG A O 1
ATOM 4824 N N . GLY A 1 619 ? 15.607 13.787 -47.772 1.00 71.88 619 GLY A N 1
ATOM 4825 C CA . GLY A 1 619 ? 15.506 15.202 -47.405 1.00 71.88 619 GLY A CA 1
ATOM 4826 C C . GLY A 1 619 ? 14.764 15.457 -46.089 1.00 71.88 619 GLY A C 1
ATOM 4827 O O . GLY A 1 619 ? 14.203 16.540 -45.928 1.00 71.88 619 GLY A O 1
ATOM 4828 N N . ALA A 1 620 ? 14.725 14.462 -45.196 1.00 60.28 620 ALA A N 1
ATOM 4829 C CA . ALA A 1 620 ? 13.975 14.481 -43.941 1.00 60.28 620 ALA A CA 1
ATOM 4830 C C . ALA A 1 620 ? 14.865 14.739 -42.724 1.00 60.28 620 ALA A C 1
ATOM 4832 O O . ALA A 1 620 ? 15.953 14.127 -42.633 1.00 60.28 620 ALA A O 1
#

Solvent-accessible surface area (backbone atoms only — not comparable to full-atom values): 33836 Å² total; per-residue (Å²): 133,89,71,93,78,75,55,78,82,64,68,36,64,73,59,59,54,57,32,55,89,33,33,33,40,28,32,33,18,41,36,32,71,26,26,53,53,45,44,50,41,16,53,41,22,10,38,36,37,29,26,30,84,50,54,68,53,28,50,51,38,32,76,75,47,56,52,65,75,19,41,52,43,66,45,70,41,49,50,61,39,61,68,45,18,39,51,50,32,51,56,47,38,76,76,30,80,61,30,28,32,34,40,33,45,44,49,67,60,76,56,46,58,59,27,17,28,94,76,64,48,77,59,51,87,91,38,71,65,44,42,49,64,42,56,66,51,51,50,71,67,32,40,49,52,17,33,33,30,39,32,56,9,46,49,37,36,54,60,43,39,43,66,33,28,48,39,19,25,74,70,40,87,96,50,62,11,34,38,40,35,53,47,30,41,45,29,74,50,93,61,47,60,59,46,24,49,50,42,21,51,23,25,32,51,31,51,52,50,44,54,51,47,30,62,68,30,47,87,65,56,34,49,40,31,38,43,55,52,71,97,60,51,11,46,90,73,38,72,41,57,51,98,82,42,47,28,66,64,84,82,62,92,78,64,67,78,64,45,78,81,64,57,88,80,74,59,63,71,61,55,51,54,48,55,46,49,49,52,46,48,59,69,63,44,89,83,61,66,49,49,96,60,85,83,80,58,72,72,62,57,55,53,48,60,55,55,70,67,67,64,88,81,75,93,70,83,77,67,72,88,61,76,48,88,77,90,82,85,83,64,102,66,76,84,71,71,75,43,46,32,38,33,32,63,44,59,46,90,46,73,54,83,78,58,63,74,55,77,85,65,76,64,63,57,62,53,20,44,48,42,42,28,33,35,37,66,64,34,89,66,28,43,51,80,55,50,46,35,36,41,28,34,87,68,43,57,68,68,60,49,53,48,43,40,74,57,67,28,46,70,39,78,47,72,83,56,81,50,67,65,55,66,60,93,48,71,64,56,74,47,56,53,38,59,56,59,58,24,25,32,55,82,27,64,34,36,39,40,38,38,24,46,41,45,78,72,35,58,59,81,67,59,71,71,34,82,30,43,44,84,36,72,41,53,87,76,69,71,82,69,61,69,77,55,52,52,71,56,48,28,45,13,26,32,54,47,48,58,72,85,62,59,85,78,70,70,85,88,42,60,104,47,54,40,76,49,44,34,33,35,38,35,34,62,45,52,43,51,49,56,52,49,51,30,56,32,95,69,58,90,44,64,36,80,52,53,51,34,32,45,52,36,53,64,24,23,85,89,44,47,47,47,55,29,68,45,64,63,53,49,47,37,31,40,43,48,64,64,43,55,76,73,56,32,24,28,34,45,39,42,48,89,69,34,82,37,66,83,35,25,62,56,45,47,45,52,49,50,54,42,52,51,59,34,54,78,68,78,98

Organism: NCBI:txid418781

Mean predicted aligned error: 17.96 Å

Nearest PDB structures (foldseek):
  2ae1-assembly1_A  TM=9.353E-01  e=4.698E-14  Datura stramonium
  4cql-assembly4_I  TM=8.995E-01  e=6.608E-14  Homo sapiens
  5feu-assembly1_A  TM=8.379E-01  e=1.235E-13  Narcissus pseudonarcissus
  2qq5-assembly1_A  TM=8.927E-01  e=4.838E-13  Homo sapiens
  6y4d-assembly1_A  TM=8.361E-01  e=4.079E-13  Zephyranthes treatiae

Secondary structure (DSSP, 8-state):
---S---GGGGSHHHHT--TT-EEEEETTTSHHHHHHHHHHHHTT-EEEEE-S-HHHHHHHHHHH--SSSEEEE----TTSHHHHHHHHHHHHHH-TT--SEEEE--------SS-HHHH----TT-HHHHHHHHTT--HHHHHHHHIIIIIIHHHHHHHHHHHHHHHHHHSTT---EEEEE--GGGT-SS-STT-HHHHHHHHHHHHHHHHHHHHTTTTT-EEEEE---S-SSHHHHS---TTS-------TT-TTTGGGT-S---HHHHHHHHHHHHHHHHHSTT---SS-TTS-HHHHHHHHHHTT-S---------PPP--------SSS---TTEEEEEEE------TTTTT-TTS--HHHHHHHHHHHHHHT-TTT--SS-EEEEE-TTS-HHHHHHHHHTT-EEEE-PPPP-TT---S-GGGSSGGGGGGGGG-TT-SEEEEE-TTEEESS--GGGGGSGGGS-EEPP--S-TTHHHHS-SEE-EEEEEPPPTT--SSPPSPS-S-EEEEEEEE---HHHHHHHHHHHT-SS-SS-SSSHHHHHHHHHT-TTSSS--EEPPTTTEEES--HHHHHHT-SEEES-SSS-SSHHHHHHHHHHHHHHHHHHHTTT-

Sequence (620 aa):
MATGKHENHQLKASDLFDVSHITAVVTGGGTGIGLMITQALVANGAKVYITGRRPEVLEQTVKLYDTGPGRLFALPGDVSSKDSAVKLALTVEDLEPNGIHLLVNNAGVARDGNTSFSKNGQPDFGDAKSISEHFLKSEDGQFDETFRTNVTGQYFTSMAFLPLLAKGRDVTPGYTSQIVNVSSISGQLKGSSNGQFAYAASKAAFTHLSRMLASTLKSCKIRVNVIAPGIFPSEMTAQSSGEDNKSELKMDFTNRILIQVLGPAMNWPKLRERIICMVLGCIALSTLQLVGRLYHDDAAASLMAKASAWIPETKHSTSKLQPILVNTQNSTDAPALHGYAFATFLGSNHMADGEKALAGYEDPYFVGARILAYQLLHAPDTKSNIPFIVLVTPGVDEEKRRRLEADGAIVKEVDRVDPGNVVTTQERWADVLDKFRMWQMTQFERIAFLDADVVLFKRIDKLFDDPAAELQATAQEGDDWEAEVLPSHYVLAGSAGTAPNHGWPPKYPFPKYMNAGVFVLRPDLKLLEYYMSLMHLPDLPFDPLFPEQNLLFYAHRRDGPMPWRQIDFKWVTHKTTVKDIKSGVRMAHDHFWEPVHESVGAILKGKKREMEKFWAERGA

pLDDT: mean 79.76, std 21.24, range [24.73, 98.69]